Protein AF-0000000087189875 (afdb_homodimer)

Foldseek 3Di:
DDWDWDDDPRWIKIKDKAAADAEEEEEEAPLFFCVLQVLQRVLVRVVHHTYMYIGQALFPPIHPDPVNDPALVVSLRRRLRCLVRVVHFQDYAYEYAHSRLLSQFLNCAVCVSRHQEYEYEADFQPVLQVVCVPPVVLVVLVVCLVVLLDPCCLVVCPPPNRVVLVVNCVSFWFPLPFDCPVGSVSSSVRCVDSSSVSSSSSNSCVQCPPVPHPHPNRVSCVSSVDGHQHAYEYEYECSAPSDDPVSQVVRQVRYHPLHYYDYHYRTGRSCCRRPVVVVSVVVSVSSVD/DDWDWDDDPRWIKIKDKAAADAEEEEEEAPLFFCVLQVLQRVLVRVVHHTYMYIDQALFPPIHPDPVNDPALVVSLRRRLRCLVRVVHFQDYAYEYAHSRLLSQFLNCAVCVSRHQEYEYEADFQPVLQVVCVPPVVLVVLVVCLVVLLDPCCLVVCPPPNRVVLVVNCVSFWFPLPFDCPVGSVSSSVRCVDSSSVSSSSSNSCVQCPPVPHPHPNRVSCVSSVDGHQHAYEYEYECSAPSDDPVSQVVRQVRYHPLHYYDYHYRTGRSCCRRPVVVVSVVVSVSSVD

Sequence (578 aa):
METKRITVNGVELAYVEQGEGPLALLLHGFPETPVTFRHLMPVLAEAGYRVVAPYMRGFAPSQVPADGSMLMKDLVADANALHEALGGDGDAIIVGHDWGGFTTWGAASLAPERWSKVIVADVPPVQFYARRAAVPEQIHKNSHFYFIQMGVADQIIPVNDFGYIDWLWEHWSGNTGFDATEDRQAGKDALRDPANLRMGLGLYRQNFPSDKFGTDEWEMGHLLSKLPTQPTLYLHGSEDPVVDEEILADIVAALPEGSDGALLQGVGHFPMVEAPEEVNKRILAFLGKMETKRITVNGVELAYVEQGEGPLALLLHGFPETPVTFRHLMPVLAEAGYRVVAPYMRGFAPSQVPADGSMLMKDLVADANALHEALGGDGDAIIVGHDWGGFTTWGAASLAPERWSKVIVADVPPVQFYARRAAVPEQIHKNSHFYFIQMGVADQIIPVNDFGYIDWLWEHWSGNTGFDATEDRQAGKDALRDPANLRMGLGLYRQNFPSDKFGTDEWEMGHLLSKLPTQPTLYLHGSEDPVVDEEILADIVAALPEGSDGALLQGVGHFPMVEAPEEVNKRILAFLGK

Radius of gyration: 27.25 Å; Cα contacts (8 Å, |Δi|>4): 1253; chains: 2; bounding box: 44×82×56 Å

Structure (mmCIF, N/CA/C/O backbone):
data_AF-0000000087189875-model_v1
#
loop_
_entity.id
_entity.type
_entity.pdbx_description
1 polymer 'Alpha/beta hydrolase'
#
loop_
_atom_site.group_PDB
_atom_site.id
_atom_site.type_symbol
_atom_site.label_atom_id
_atom_site.label_alt_id
_atom_site.label_comp_id
_atom_site.label_asym_id
_atom_site.label_entity_id
_atom_site.label_seq_id
_atom_site.pdbx_PDB_ins_code
_atom_site.Cartn_x
_atom_site.Cartn_y
_atom_site.Cartn_z
_atom_site.occupancy
_atom_site.B_iso_or_equiv
_atom_site.auth_seq_id
_atom_site.auth_comp_id
_atom_site.auth_asym_id
_atom_site.auth_atom_id
_atom_site.pdbx_PDB_model_num
ATOM 1 N N . MET A 1 1 ? -15.102 -28.438 -18.578 1 70.56 1 MET A N 1
ATOM 2 C CA . MET A 1 1 ? -14.32 -29.562 -18.047 1 70.56 1 MET A CA 1
ATOM 3 C C . MET A 1 1 ? -14.891 -30.031 -16.719 1 70.56 1 MET A C 1
ATOM 5 O O . MET A 1 1 ? -15.391 -29.234 -15.93 1 70.56 1 MET A O 1
ATOM 9 N N . GLU A 1 2 ? -14.969 -31.312 -16.531 1 86.56 2 GLU A N 1
ATOM 10 C CA . GLU A 1 2 ? -15.492 -31.891 -15.305 1 86.56 2 GLU A CA 1
ATOM 11 C C . GLU A 1 2 ? -14.523 -31.703 -14.141 1 86.56 2 GLU A C 1
ATOM 13 O O . GLU A 1 2 ? -13.312 -31.859 -14.305 1 86.56 2 GLU A O 1
ATOM 18 N N . THR A 1 3 ? -15.023 -31.219 -13.031 1 95.12 3 THR A N 1
ATOM 19 C CA . THR A 1 3 ? -14.227 -31.016 -11.828 1 95.12 3 THR A CA 1
ATOM 20 C C . THR A 1 3 ? -14.125 -32.281 -11.016 1 95.12 3 THR A C 1
ATOM 22 O O . THR A 1 3 ? -15.133 -32.969 -10.766 1 95.12 3 THR A O 1
ATOM 25 N N . LYS A 1 4 ? -12.922 -32.719 -10.75 1 98.25 4 LYS A N 1
ATOM 26 C CA . LYS A 1 4 ? -12.609 -33.875 -9.891 1 98.25 4 LYS A CA 1
ATOM 27 C C . LYS A 1 4 ? -12.078 -33.406 -8.539 1 98.25 4 LYS A C 1
ATOM 29 O O . LYS A 1 4 ? -11.852 -32.219 -8.328 1 98.25 4 LYS A O 1
ATOM 34 N N . ARG A 1 5 ? -11.961 -34.406 -7.594 1 98.38 5 ARG A N 1
ATOM 35 C CA . ARG A 1 5 ? -11.492 -34.062 -6.254 1 98.38 5 ARG A CA 1
ATOM 36 C C . ARG A 1 5 ? -10.422 -35.031 -5.777 1 98.38 5 ARG A C 1
ATOM 38 O O . ARG A 1 5 ? -10.414 -36.188 -6.176 1 98.38 5 ARG A O 1
ATOM 45 N N . ILE A 1 6 ? -9.594 -34.562 -4.953 1 98.56 6 ILE A N 1
ATOM 46 C CA . ILE A 1 6 ? -8.523 -35.375 -4.363 1 98.56 6 ILE A CA 1
ATOM 47 C C . ILE A 1 6 ? -8.094 -34.75 -3.033 1 98.56 6 ILE A C 1
ATOM 49 O O . ILE A 1 6 ? -8.062 -33.531 -2.887 1 98.56 6 ILE A O 1
ATOM 53 N N . THR A 1 7 ? -7.848 -35.594 -2.006 1 98.56 7 THR A N 1
ATOM 54 C CA . THR A 1 7 ? -7.406 -35.094 -0.706 1 98.56 7 THR A CA 1
ATOM 55 C C . THR A 1 7 ? -5.898 -35.281 -0.545 1 98.56 7 THR A C 1
ATOM 57 O O . THR A 1 7 ? -5.371 -36.375 -0.704 1 98.56 7 THR A O 1
ATOM 60 N N . VAL A 1 8 ? -5.27 -34.219 -0.365 1 98.44 8 VAL A N 1
ATOM 61 C CA . VAL A 1 8 ? -3.844 -34.219 -0.052 1 98.44 8 VAL A CA 1
ATOM 62 C C . VAL A 1 8 ? -3.57 -33.344 1.158 1 98.44 8 VAL A C 1
ATOM 64 O O . VAL A 1 8 ? -4.219 -32.312 1.332 1 98.44 8 VAL A O 1
ATOM 67 N N . ASN A 1 9 ? -2.666 -33.781 2.043 1 98 9 ASN A N 1
ATOM 68 C CA . ASN A 1 9 ? -2.273 -33.031 3.238 1 98 9 ASN A CA 1
ATOM 69 C C . ASN A 1 9 ? -3.488 -32.562 4.031 1 98 9 ASN A C 1
ATOM 71 O O . ASN A 1 9 ? -3.502 -31.438 4.555 1 98 9 ASN A O 1
ATOM 75 N N . GLY A 1 10 ? -4.473 -33.312 3.992 1 97.69 10 GLY A N 1
ATOM 76 C CA . GLY A 1 10 ? -5.648 -33.062 4.82 1 97.69 10 GLY A CA 1
ATOM 77 C C . GLY A 1 10 ? -6.605 -32.062 4.23 1 97.69 10 GLY A C 1
ATOM 78 O O . GLY A 1 10 ? -7.547 -31.625 4.895 1 97.69 10 GLY A O 1
ATOM 79 N N . VAL A 1 11 ? -6.414 -31.641 2.988 1 98.38 11 VAL A N 1
ATOM 80 C CA . VAL A 1 11 ? -7.273 -30.672 2.316 1 98.38 11 VAL A CA 1
ATOM 81 C C . VAL A 1 11 ? -7.82 -31.281 1.022 1 98.38 11 VAL A C 1
ATOM 83 O O . VAL A 1 11 ? -7.062 -31.828 0.221 1 98.38 11 VAL A O 1
ATOM 86 N N . GLU A 1 12 ? -9.109 -31.234 0.824 1 98.69 12 GLU A N 1
ATOM 87 C CA . GLU A 1 12 ? -9.688 -31.688 -0.438 1 98.69 12 GLU A CA 1
ATOM 88 C C . GLU A 1 12 ? -9.562 -30.609 -1.515 1 98.69 12 GLU A C 1
ATOM 90 O O . GLU A 1 12 ? -10.102 -29.516 -1.364 1 98.69 12 GLU A O 1
ATOM 95 N N . LEU A 1 13 ? -8.891 -30.953 -2.529 1 98.81 13 LEU A N 1
ATOM 96 C CA . LEU A 1 13 ? -8.695 -30.031 -3.645 1 98.81 13 LEU A CA 1
ATOM 97 C C . LEU A 1 13 ? -9.531 -30.453 -4.852 1 98.81 13 LEU A C 1
ATOM 99 O O . LEU A 1 13 ? -9.57 -31.625 -5.199 1 98.81 13 LEU A O 1
ATOM 103 N N . ALA A 1 14 ? -10.234 -29.5 -5.371 1 98.81 14 ALA A N 1
ATOM 104 C CA . ALA A 1 14 ? -10.867 -29.688 -6.672 1 98.81 14 ALA A CA 1
ATOM 105 C C . ALA A 1 14 ? -9.883 -29.422 -7.809 1 98.81 14 ALA A C 1
ATOM 107 O O . ALA A 1 14 ? -9 -28.578 -7.68 1 98.81 14 ALA A O 1
ATOM 108 N N . TYR A 1 15 ? -10 -30.188 -8.891 1 98.75 15 TYR A N 1
ATOM 109 C CA . TYR A 1 15 ? -9.102 -29.953 -10.016 1 98.75 15 TYR A CA 1
ATOM 110 C C . TYR A 1 15 ? -9.781 -30.328 -11.336 1 98.75 15 TYR A C 1
ATOM 112 O O . TYR A 1 15 ? -10.773 -31.062 -11.344 1 98.75 15 TYR A O 1
ATOM 120 N N . VAL A 1 16 ? -9.312 -29.734 -12.414 1 98.62 16 VAL A N 1
ATOM 121 C CA . VAL A 1 16 ? -9.703 -30.109 -13.773 1 98.62 16 VAL A CA 1
ATOM 122 C C . VAL A 1 16 ? -8.547 -30.844 -14.453 1 98.62 16 VAL A C 1
ATOM 124 O O . VAL A 1 16 ? -7.383 -30.656 -14.086 1 98.62 16 VAL A O 1
ATOM 127 N N . GLU A 1 17 ? -8.867 -31.656 -15.398 1 98.19 17 GLU A N 1
ATOM 128 C CA . GLU A 1 17 ? -7.848 -32.469 -16.047 1 98.19 17 GLU A CA 1
ATOM 129 C C . GLU A 1 17 ? -8.18 -32.719 -17.516 1 98.19 17 GLU A C 1
ATOM 131 O O . GLU A 1 17 ? -9.352 -32.688 -17.906 1 98.19 17 GLU A O 1
ATOM 136 N N . GLN A 1 18 ? -7.148 -32.844 -18.266 1 97.75 18 GLN A N 1
ATOM 137 C CA . GLN A 1 18 ? -7.25 -33.156 -19.688 1 97.75 18 GLN A CA 1
ATOM 138 C C . GLN A 1 18 ? -6.035 -33.938 -20.172 1 97.75 18 GLN A C 1
ATOM 140 O O . GLN A 1 18 ? -4.91 -33.688 -19.734 1 97.75 18 GLN A O 1
ATOM 145 N N . GLY A 1 19 ? -6.293 -34.938 -21.062 1 98 19 GLY A N 1
ATOM 146 C CA . GLY A 1 19 ? -5.191 -35.625 -21.703 1 98 19 GLY A CA 1
ATOM 147 C C . GLY A 1 19 ? -4.734 -36.844 -20.938 1 98 19 GLY A C 1
ATOM 148 O O . GLY A 1 19 ? -5.332 -37.219 -19.922 1 98 19 GLY A O 1
ATOM 149 N N . GLU A 1 20 ? -3.852 -37.562 -21.547 1 97.69 20 GLU A N 1
ATOM 150 C CA . GLU A 1 20 ? -3.219 -38.781 -21 1 97.69 20 GLU A CA 1
ATOM 151 C C . GLU A 1 20 ? -1.703 -38.719 -21.156 1 97.69 20 GLU A C 1
ATOM 153 O O . GLU A 1 20 ? -1.195 -38.062 -22.062 1 97.69 20 GLU A O 1
ATOM 158 N N . GLY A 1 21 ? -1.054 -39.406 -20.219 1 98.06 21 GLY A N 1
ATOM 159 C CA . GLY A 1 21 ? 0.399 -39.375 -20.266 1 98.06 21 GLY A CA 1
ATOM 160 C C . GLY A 1 21 ? 1.034 -38.875 -18.984 1 98.06 21 GLY A C 1
ATOM 161 O O . GLY A 1 21 ? 0.44 -38.969 -17.922 1 98.06 21 GLY A O 1
ATOM 162 N N . PRO A 1 22 ? 2.307 -38.438 -19.156 1 98.44 22 PRO A N 1
ATOM 163 C CA . PRO A 1 22 ? 2.953 -37.906 -17.953 1 98.44 22 PRO A CA 1
ATOM 164 C C . PRO A 1 22 ? 2.199 -36.688 -17.375 1 98.44 22 PRO A C 1
ATOM 166 O O . PRO A 1 22 ? 1.641 -35.906 -18.141 1 98.44 22 PRO A O 1
ATOM 169 N N . LEU A 1 23 ? 2.262 -36.562 -16.094 1 98.81 23 LEU A N 1
ATOM 170 C CA . LEU A 1 23 ? 1.546 -35.5 -15.375 1 98.81 23 LEU A CA 1
ATOM 171 C C . LEU A 1 23 ? 2.125 -34.125 -15.711 1 98.81 23 LEU A C 1
ATOM 173 O O . LEU A 1 23 ? 3.344 -33.969 -15.719 1 98.81 23 LEU A O 1
ATOM 177 N N . ALA A 1 24 ? 1.332 -33.219 -16.062 1 98.94 24 ALA A N 1
ATOM 178 C CA . ALA A 1 24 ? 1.62 -31.797 -16.078 1 98.94 24 ALA A CA 1
ATOM 179 C C . ALA A 1 24 ? 0.753 -31.062 -15.055 1 98.94 24 ALA A C 1
ATOM 181 O O . ALA A 1 24 ? -0.453 -30.906 -15.258 1 98.94 24 ALA A O 1
ATOM 182 N N . LEU A 1 25 ? 1.349 -30.641 -13.977 1 98.94 25 LEU A N 1
ATOM 183 C CA . LEU A 1 25 ? 0.619 -29.953 -12.914 1 98.94 25 LEU A CA 1
ATOM 184 C C . LEU A 1 25 ? 0.693 -28.438 -13.094 1 98.94 25 LEU A C 1
ATOM 186 O O . LEU A 1 25 ? 1.785 -27.875 -13.164 1 98.94 25 LEU A O 1
ATOM 190 N N . LEU A 1 26 ? -0.439 -27.766 -13.219 1 98.94 26 LEU A N 1
ATOM 191 C CA . LEU A 1 26 ? -0.511 -26.312 -13.438 1 98.94 26 LEU A CA 1
ATOM 192 C C . LEU A 1 26 ? -1.054 -25.609 -12.203 1 98.94 26 LEU A C 1
ATOM 194 O O . LEU A 1 26 ? -2.154 -25.906 -11.742 1 98.94 26 LEU A O 1
ATOM 198 N N . LEU A 1 27 ? -0.306 -24.672 -11.688 1 98.94 27 LEU A N 1
ATOM 199 C CA . LEU A 1 27 ? -0.652 -23.984 -10.445 1 98.94 27 LEU A CA 1
ATOM 200 C C . LEU A 1 27 ? -0.913 -22.516 -10.695 1 98.94 27 LEU A C 1
ATOM 202 O O . LEU A 1 27 ? -0.03 -21.797 -11.172 1 98.94 27 LEU A O 1
ATOM 206 N N . HIS A 1 28 ? -2.119 -22.047 -10.352 1 98.81 28 HIS A N 1
ATOM 207 C CA . HIS A 1 28 ? -2.539 -20.672 -10.609 1 98.81 28 HIS A CA 1
ATOM 208 C C . HIS A 1 28 ? -2.127 -19.75 -9.477 1 98.81 28 HIS A C 1
ATOM 210 O O . HIS A 1 28 ? -1.647 -20.203 -8.438 1 98.81 28 HIS A O 1
ATOM 216 N N . GLY A 1 29 ? -2.281 -18.469 -9.742 1 98.25 29 GLY A N 1
ATOM 217 C CA . GLY A 1 29 ? -1.98 -17.469 -8.742 1 98.25 29 GLY A CA 1
ATOM 218 C C . GLY A 1 29 ? -3.219 -16.797 -8.18 1 98.25 29 GLY A C 1
ATOM 219 O O . GLY A 1 29 ? -4.246 -17.453 -7.98 1 98.25 29 GLY A O 1
ATOM 220 N N . PHE A 1 30 ? -3.055 -15.594 -7.73 1 98.56 30 PHE A N 1
ATOM 221 C CA . PHE A 1 30 ? -4.109 -14.742 -7.188 1 98.56 30 PHE A CA 1
ATOM 222 C C . PHE A 1 30 ? -4.344 -13.531 -8.078 1 98.56 30 PHE A C 1
ATOM 224 O O . PHE A 1 30 ? -3.391 -12.898 -8.531 1 98.56 30 PHE A O 1
ATOM 231 N N . PRO A 1 31 ? -5.613 -13.203 -8.242 1 97.38 31 PRO A N 1
ATOM 232 C CA . PRO A 1 31 ? -6.871 -13.891 -7.934 1 97.38 31 PRO A CA 1
ATOM 233 C C . PRO A 1 31 ? -7.371 -14.75 -9.094 1 97.38 31 PRO A C 1
ATOM 235 O O . PRO A 1 31 ? -8.359 -14.398 -9.742 1 97.38 31 PRO A O 1
ATOM 238 N N . GLU A 1 32 ? -6.75 -15.82 -9.266 1 98.25 32 GLU A N 1
ATOM 239 C CA . GLU A 1 32 ? -6.934 -16.672 -10.438 1 98.25 32 GLU A CA 1
ATOM 240 C C . GLU A 1 32 ? -7.512 -18.031 -10.039 1 98.25 32 GLU A C 1
ATOM 242 O O . GLU A 1 32 ? -7.746 -18.297 -8.859 1 98.25 32 GLU A O 1
ATOM 247 N N . THR A 1 33 ? -7.863 -18.844 -11.023 1 98.62 33 THR A N 1
ATOM 248 C CA . THR A 1 33 ? -8.289 -20.234 -10.969 1 98.62 33 THR A CA 1
ATOM 249 C C . THR A 1 33 ? -7.676 -21.016 -12.125 1 98.62 33 THR A C 1
ATOM 251 O O . THR A 1 33 ? -6.934 -20.469 -12.938 1 98.62 33 THR A O 1
ATOM 254 N N . PRO A 1 34 ? -7.984 -22.297 -12.18 1 98.69 34 PRO A N 1
ATOM 255 C CA . PRO A 1 34 ? -7.492 -23.078 -13.312 1 98.69 34 PRO A CA 1
ATOM 256 C C . PRO A 1 34 ? -7.887 -22.484 -14.664 1 98.69 34 PRO A C 1
ATOM 258 O O . PRO A 1 34 ? -7.266 -22.797 -15.68 1 98.69 34 PRO A O 1
ATOM 261 N N . VAL A 1 35 ? -8.836 -21.594 -14.711 1 98.06 35 VAL A N 1
ATOM 262 C CA . VAL A 1 35 ? -9.305 -20.969 -15.945 1 98.06 35 VAL A CA 1
ATOM 263 C C . VAL A 1 35 ? -8.164 -20.203 -16.609 1 98.06 35 VAL A C 1
ATOM 265 O O . VAL A 1 35 ? -8.125 -20.062 -17.828 1 98.06 35 VAL A O 1
ATOM 268 N N . THR A 1 36 ? -7.215 -19.766 -15.797 1 97.44 36 THR A N 1
ATOM 269 C CA . THR A 1 36 ? -6.066 -19.031 -16.312 1 97.44 36 THR A CA 1
ATOM 270 C C . THR A 1 36 ? -5.289 -19.875 -17.328 1 97.44 36 THR A C 1
ATOM 272 O O . THR A 1 36 ? -4.598 -19.328 -18.188 1 97.44 36 THR A O 1
ATOM 275 N N . PHE A 1 37 ? -5.465 -21.172 -17.266 1 98.31 37 PHE A N 1
ATOM 276 C CA . PHE A 1 37 ? -4.707 -22.094 -18.109 1 98.31 37 PHE A CA 1
ATOM 277 C C . PHE A 1 37 ? -5.57 -22.625 -19.25 1 98.31 37 PHE A C 1
ATOM 279 O O . PHE A 1 37 ? -5.203 -23.594 -19.922 1 98.31 37 PHE A O 1
ATOM 286 N N . ARG A 1 38 ? -6.672 -21.969 -19.531 1 97.25 38 ARG A N 1
ATOM 287 C CA . ARG A 1 38 ? -7.648 -22.469 -20.484 1 97.25 38 ARG A CA 1
ATOM 288 C C . ARG A 1 38 ? -7.027 -22.609 -21.875 1 97.25 38 ARG A C 1
ATOM 290 O O . ARG A 1 38 ? -7.445 -23.453 -22.672 1 97.25 38 ARG A O 1
ATOM 297 N N . HIS A 1 39 ? -5.996 -21.812 -22.203 1 97.88 39 HIS A N 1
ATOM 298 C CA . HIS A 1 39 ? -5.363 -21.891 -23.516 1 97.88 39 HIS A CA 1
ATOM 299 C C . HIS A 1 39 ? -4.184 -22.844 -23.516 1 97.88 39 HIS A C 1
ATOM 301 O O . HIS A 1 39 ? -3.771 -23.344 -24.562 1 97.88 39 HIS A O 1
ATOM 307 N N . LEU A 1 40 ? -3.633 -23.141 -22.359 1 98.62 40 LEU A N 1
ATOM 308 C CA . LEU A 1 40 ? -2.443 -23.969 -22.266 1 98.62 40 LEU A CA 1
ATOM 309 C C . LEU A 1 40 ? -2.824 -25.438 -22.125 1 98.62 40 LEU A C 1
ATOM 311 O O . LEU A 1 40 ? -2.156 -26.312 -22.672 1 98.62 40 LEU A O 1
ATOM 315 N N . MET A 1 41 ? -3.902 -25.75 -21.406 1 98.56 41 MET A N 1
ATOM 316 C CA . MET A 1 41 ? -4.273 -27.125 -21.047 1 98.56 41 MET A CA 1
ATOM 317 C C . MET A 1 41 ? -4.496 -27.953 -22.297 1 98.56 41 MET A C 1
ATOM 319 O O . MET A 1 41 ? -3.926 -29.047 -22.438 1 98.56 41 MET A O 1
ATOM 323 N N . PRO A 1 42 ? -5.285 -27.406 -23.312 1 98.44 42 PRO A N 1
ATOM 324 C CA . PRO A 1 42 ? -5.492 -28.234 -24.5 1 98.44 42 PRO A CA 1
ATOM 325 C C . PRO A 1 42 ? -4.203 -28.469 -25.281 1 98.44 42 PRO A C 1
ATOM 327 O O . PRO A 1 42 ? -4.027 -29.547 -25.859 1 98.44 42 PRO A O 1
ATOM 330 N N . VAL A 1 43 ? -3.316 -27.531 -25.281 1 98.5 43 VAL A N 1
ATOM 331 C CA . VAL A 1 43 ? -2.061 -27.609 -26.016 1 98.5 43 VAL A CA 1
ATOM 332 C C . VAL A 1 43 ? -1.153 -28.656 -25.391 1 98.5 43 VAL A C 1
ATOM 334 O O . VAL A 1 43 ? -0.55 -29.469 -26.094 1 98.5 43 VAL A O 1
ATOM 337 N N . LEU A 1 44 ? -1.076 -28.734 -24.094 1 98.75 44 LEU A N 1
ATOM 338 C CA . LEU A 1 44 ? -0.263 -29.719 -23.391 1 98.75 44 LEU A CA 1
ATOM 339 C C . LEU A 1 44 ? -0.867 -31.109 -23.516 1 98.75 44 LEU A C 1
ATOM 341 O O . LEU A 1 44 ? -0.139 -32.094 -23.625 1 98.75 44 LEU A O 1
ATOM 345 N N . ALA A 1 45 ? -2.211 -31.125 -23.469 1 98.62 45 ALA A N 1
ATOM 346 C CA . ALA A 1 45 ? -2.877 -32.406 -23.641 1 98.62 45 ALA A CA 1
ATOM 347 C C . ALA A 1 45 ? -2.572 -33 -25.016 1 98.62 45 ALA A C 1
ATOM 349 O O . ALA A 1 45 ? -2.275 -34.188 -25.141 1 98.62 45 ALA A O 1
ATOM 350 N N . GLU A 1 46 ? -2.637 -32.156 -26 1 98.44 46 GLU A N 1
ATOM 351 C CA . GLU A 1 46 ? -2.334 -32.562 -27.359 1 98.44 46 GLU A CA 1
ATOM 352 C C . GLU A 1 46 ? -0.877 -33 -27.484 1 98.44 46 GLU A C 1
ATOM 354 O O . GLU A 1 46 ? -0.559 -33.906 -28.281 1 98.44 46 GLU A O 1
ATOM 359 N N . ALA A 1 47 ? -0.037 -32.469 -26.688 1 98.31 47 ALA A N 1
ATOM 360 C CA . ALA A 1 47 ? 1.387 -32.781 -26.719 1 98.31 47 ALA A CA 1
ATOM 361 C C . ALA A 1 47 ? 1.664 -34.094 -25.953 1 98.31 47 ALA A C 1
ATOM 363 O O . ALA A 1 47 ? 2.809 -34.562 -25.891 1 98.31 47 ALA A O 1
ATOM 364 N N . GLY A 1 48 ? 0.632 -34.688 -25.312 1 98.25 48 GLY A N 1
ATOM 365 C CA . GLY A 1 48 ? 0.771 -36.031 -24.75 1 98.25 48 GLY A CA 1
ATOM 366 C C . GLY A 1 48 ? 0.885 -36 -23.234 1 98.25 48 GLY A C 1
ATOM 367 O O . GLY A 1 48 ? 1.371 -36.969 -22.641 1 98.25 48 GLY A O 1
ATOM 368 N N . TYR A 1 49 ? 0.464 -34.938 -22.594 1 98.62 49 TYR A N 1
ATOM 369 C CA . TYR A 1 49 ? 0.493 -34.875 -21.141 1 98.62 49 TYR A CA 1
ATOM 370 C C . TYR A 1 49 ? -0.896 -35.094 -20.562 1 98.62 49 TYR A C 1
ATOM 372 O O . TYR A 1 49 ? -1.903 -34.781 -21.188 1 98.62 49 TYR A O 1
ATOM 380 N N . ARG A 1 50 ? -0.958 -35.688 -19.391 1 98.69 50 ARG A N 1
ATOM 381 C CA . ARG A 1 50 ? -2.117 -35.562 -18.516 1 98.69 50 ARG A CA 1
ATOM 382 C C . ARG A 1 50 ? -2.061 -34.25 -17.719 1 98.69 50 ARG A C 1
ATOM 384 O O . ARG A 1 50 ? -1.349 -34.156 -16.719 1 98.69 50 ARG A O 1
ATOM 391 N N . VAL A 1 51 ? -2.803 -33.312 -18.188 1 98.81 51 VAL A N 1
ATOM 392 C CA . VAL A 1 51 ? -2.729 -31.969 -17.609 1 98.81 51 VAL A CA 1
ATOM 393 C C . VAL A 1 51 ? -3.727 -31.844 -16.469 1 98.81 51 VAL A C 1
ATOM 395 O O . VAL A 1 51 ? -4.918 -32.125 -16.641 1 98.81 51 VAL A O 1
ATOM 398 N N . VAL A 1 52 ? -3.232 -31.469 -15.32 1 98.88 52 VAL A N 1
ATOM 399 C CA . VAL A 1 52 ? -4.066 -31.297 -14.133 1 98.88 52 VAL A CA 1
ATOM 400 C C . VAL A 1 52 ? -3.877 -29.875 -13.578 1 98.88 52 VAL A C 1
ATOM 402 O O . VAL A 1 52 ? -2.746 -29.422 -13.383 1 98.88 52 VAL A O 1
ATOM 405 N N . ALA A 1 53 ? -4.914 -29.156 -13.383 1 98.88 53 ALA A N 1
ATOM 406 C CA . ALA A 1 53 ? -4.914 -27.828 -12.758 1 98.88 53 ALA A CA 1
ATOM 407 C C . ALA A 1 53 ? -5.848 -27.797 -11.555 1 98.88 53 ALA A C 1
ATOM 409 O O . ALA A 1 53 ? -7.07 -27.797 -11.703 1 98.88 53 ALA A O 1
ATOM 410 N N . PRO A 1 54 ? -5.336 -27.75 -10.398 1 98.88 54 PRO A N 1
ATOM 411 C CA . PRO A 1 54 ? -6.18 -27.672 -9.203 1 98.88 54 PRO A CA 1
ATOM 412 C C . PRO A 1 54 ? -6.598 -26.234 -8.883 1 98.88 54 PRO A C 1
ATOM 414 O O . PRO A 1 54 ? -5.887 -25.297 -9.227 1 98.88 54 PRO A O 1
ATOM 417 N N . TYR A 1 55 ? -7.793 -26.125 -8.328 1 98.81 55 TYR A N 1
ATOM 418 C CA . TYR A 1 55 ? -8 -24.969 -7.465 1 98.81 55 TYR A CA 1
ATOM 419 C C . TYR A 1 55 ? -7.121 -25.062 -6.223 1 98.81 55 TYR A C 1
ATOM 421 O O . TYR A 1 55 ? -7.273 -25.969 -5.406 1 98.81 55 TYR A O 1
ATOM 429 N N . MET A 1 56 ? -6.191 -24.172 -6.145 1 98.62 56 MET A N 1
ATOM 430 C CA . MET A 1 56 ? -5.281 -24.203 -5.004 1 98.62 56 MET A CA 1
ATOM 431 C C . MET A 1 56 ? -6.051 -24.141 -3.688 1 98.62 56 MET A C 1
ATOM 433 O O . MET A 1 56 ? -7.188 -23.656 -3.654 1 98.62 56 MET A O 1
ATOM 437 N N . ARG A 1 57 ? -5.453 -24.641 -2.633 1 98.69 57 ARG A N 1
ATOM 438 C CA . ARG A 1 57 ? -6.125 -24.641 -1.336 1 98.69 57 ARG A CA 1
ATOM 439 C C . ARG A 1 57 ? -6.727 -23.266 -1.042 1 98.69 57 ARG A C 1
ATOM 441 O O . ARG A 1 57 ? -6.121 -22.234 -1.353 1 98.69 57 ARG A O 1
ATOM 448 N N . GLY A 1 58 ? -7.93 -23.281 -0.523 1 98.5 58 GLY A N 1
ATOM 449 C CA . GLY A 1 58 ? -8.578 -22.047 -0.114 1 98.5 58 GLY A CA 1
ATOM 450 C C . GLY A 1 58 ? -9.359 -21.391 -1.229 1 98.5 58 GLY A C 1
ATOM 451 O O . GLY A 1 58 ? -10.188 -20.516 -0.977 1 98.5 58 GLY A O 1
ATOM 452 N N . PHE A 1 59 ? -9.109 -21.734 -2.512 1 98.81 59 PHE A N 1
ATOM 453 C CA . PHE A 1 59 ? -9.891 -21.219 -3.637 1 98.81 59 PHE A CA 1
ATOM 454 C C . PHE A 1 59 ? -11.047 -22.156 -3.961 1 98.81 59 PHE A C 1
ATOM 456 O O . PHE A 1 59 ? -10.836 -23.328 -4.266 1 98.81 59 PHE A O 1
ATOM 463 N N . ALA A 1 60 ? -12.219 -21.672 -3.85 1 98.56 60 ALA A N 1
ATOM 464 C CA . ALA A 1 60 ? -13.383 -22.5 -4.152 1 98.56 60 ALA A CA 1
ATOM 465 C C . ALA A 1 60 ? -13.328 -23.016 -5.586 1 98.56 60 ALA A C 1
ATOM 467 O O . ALA A 1 60 ? -12.898 -22.312 -6.496 1 98.56 60 ALA A O 1
ATOM 468 N N . PRO A 1 61 ? -13.695 -24.281 -5.785 1 98.25 61 PRO A N 1
ATOM 469 C CA . PRO A 1 61 ? -14.453 -25.109 -4.836 1 98.25 61 PRO A CA 1
ATOM 470 C C . PRO A 1 61 ? -13.562 -26 -3.979 1 98.25 61 PRO A C 1
ATOM 472 O O . PRO A 1 61 ? -14.047 -26.922 -3.324 1 98.25 61 PRO A O 1
ATOM 475 N N . SER A 1 62 ? -12.203 -25.812 -4.055 1 98.75 62 SER A N 1
ATOM 476 C CA . SER A 1 62 ? -11.344 -26.531 -3.111 1 98.75 62 SER A CA 1
ATOM 477 C C . SER A 1 62 ? -11.672 -26.156 -1.672 1 98.75 62 SER A C 1
ATOM 479 O O . SER A 1 62 ? -12.219 -25.078 -1.416 1 98.75 62 SER A O 1
ATOM 481 N N . GLN A 1 63 ? -11.312 -27.016 -0.783 1 98 63 GLN A N 1
ATOM 482 C CA . GLN A 1 63 ? -11.617 -26.875 0.636 1 98 63 GLN A CA 1
ATOM 483 C C . GLN A 1 63 ? -10.797 -25.75 1.264 1 98 63 GLN A C 1
ATOM 485 O O . GLN A 1 63 ? -9.617 -25.594 0.958 1 98 63 GLN A O 1
ATOM 490 N N . VAL A 1 64 ? -11.422 -25 2.125 1 98.25 64 VAL A N 1
ATOM 491 C CA . VAL A 1 64 ? -10.711 -24.109 3.047 1 98.25 64 VAL A CA 1
ATOM 492 C C . VAL A 1 64 ? -9.984 -24.953 4.102 1 98.25 64 VAL A C 1
ATOM 494 O O . VAL A 1 64 ? -10.609 -25.75 4.801 1 98.25 64 VAL A O 1
ATOM 497 N N . PRO A 1 65 ? -8.719 -24.828 4.098 1 98.25 65 PRO A N 1
ATOM 498 C CA . PRO A 1 65 ? -8.008 -25.609 5.109 1 98.25 65 PRO A CA 1
ATOM 499 C C . PRO A 1 65 ? -8.516 -25.344 6.523 1 98.25 65 PRO A C 1
ATOM 501 O O . PRO A 1 65 ? -8.742 -24.188 6.895 1 98.25 65 PRO A O 1
ATOM 504 N N . ALA A 1 66 ? -8.648 -26.344 7.344 1 97.06 66 ALA A N 1
ATOM 505 C CA . ALA A 1 66 ? -9.188 -26.25 8.695 1 97.06 66 ALA A CA 1
ATOM 506 C C . ALA A 1 66 ? -8.312 -25.344 9.57 1 97.06 66 ALA A C 1
ATOM 508 O O . ALA A 1 66 ? -8.82 -24.625 10.422 1 97.06 66 ALA A O 1
ATOM 509 N N . ASP A 1 67 ? -7.031 -25.406 9.344 1 97.44 67 ASP A N 1
ATOM 510 C CA . ASP A 1 67 ? -6.102 -24.625 10.156 1 97.44 67 ASP A CA 1
ATOM 511 C C . ASP A 1 67 ? -5.91 -23.234 9.57 1 97.44 67 ASP A C 1
ATOM 513 O O . ASP A 1 67 ? -5.184 -22.406 10.133 1 97.44 67 ASP A O 1
ATOM 517 N N . GLY A 1 68 ? -6.484 -22.969 8.469 1 98 68 GLY A N 1
ATOM 518 C CA . GLY A 1 68 ? -6.418 -21.656 7.848 1 98 68 GLY A CA 1
ATOM 519 C C . GLY A 1 68 ? -5.07 -21.359 7.215 1 98 68 GLY A C 1
ATOM 520 O O . GLY A 1 68 ? -4.773 -20.219 6.867 1 98 68 GLY A O 1
ATOM 521 N N . SER A 1 69 ? -4.219 -22.391 6.977 1 98.62 69 SER A N 1
ATOM 522 C CA . SER A 1 69 ? -2.857 -22.156 6.516 1 98.62 69 SER A CA 1
ATOM 523 C C . SER A 1 69 ? -2.82 -21.891 5.012 1 98.62 69 SER A C 1
ATOM 525 O O . SER A 1 69 ? -3.332 -22.703 4.23 1 98.62 69 SER A O 1
ATOM 527 N N . MET A 1 70 ? -2.248 -20.828 4.715 1 98.69 70 MET A N 1
ATOM 528 C CA . MET A 1 70 ? -1.883 -20.484 3.34 1 98.69 70 MET A CA 1
ATOM 529 C C . MET A 1 70 ? -0.383 -20.234 3.221 1 98.69 70 MET A C 1
ATOM 531 O O . MET A 1 70 ? 0.059 -19.516 2.33 1 98.69 70 MET A O 1
ATOM 535 N N . LEU A 1 71 ? 0.361 -20.781 4.16 1 98.75 71 LEU A N 1
ATOM 536 C CA . LEU A 1 71 ? 1.813 -20.641 4.16 1 98.75 71 LEU A CA 1
ATOM 537 C C . LEU A 1 71 ? 2.422 -21.312 2.93 1 98.75 71 LEU A C 1
ATOM 539 O O . LEU A 1 71 ? 1.959 -22.359 2.496 1 98.75 71 LEU A O 1
ATOM 543 N N . MET A 1 72 ? 3.484 -20.719 2.451 1 98.69 72 MET A N 1
ATOM 544 C CA . MET A 1 72 ? 4.164 -21.234 1.263 1 98.69 72 MET A CA 1
ATOM 545 C C . MET A 1 72 ? 4.57 -22.688 1.453 1 98.69 72 MET A C 1
ATOM 547 O O . MET A 1 72 ? 4.461 -23.5 0.525 1 98.69 72 MET A O 1
ATOM 551 N N . LYS A 1 73 ? 5.012 -23.047 2.656 1 98.69 73 LYS A N 1
ATOM 552 C CA . LYS A 1 73 ? 5.414 -24.422 2.914 1 98.69 73 LYS A CA 1
ATOM 553 C C . LYS A 1 73 ? 4.258 -25.391 2.67 1 98.69 73 LYS A C 1
ATOM 555 O O . LYS A 1 73 ? 4.469 -26.5 2.184 1 98.69 73 LYS A O 1
ATOM 560 N N . ASP A 1 74 ? 3.049 -24.969 2.971 1 98.88 74 ASP A N 1
ATOM 561 C CA . ASP A 1 74 ? 1.879 -25.828 2.801 1 98.88 74 ASP A CA 1
ATOM 562 C C . ASP A 1 74 ? 1.453 -25.891 1.335 1 98.88 74 ASP A C 1
ATOM 564 O O . ASP A 1 74 ? 1.02 -26.938 0.853 1 98.88 74 ASP A O 1
ATOM 568 N N . LEU A 1 75 ? 1.549 -24.766 0.62 1 98.88 75 LEU A N 1
ATOM 569 C CA . LEU A 1 75 ? 1.274 -24.766 -0.812 1 98.88 75 LEU A CA 1
ATOM 570 C C . LEU A 1 75 ? 2.232 -25.703 -1.551 1 98.88 75 LEU A C 1
ATOM 572 O O . LEU A 1 75 ? 1.812 -26.469 -2.418 1 98.88 75 LEU A O 1
ATOM 576 N N . VAL A 1 76 ? 3.492 -25.609 -1.214 1 98.88 76 VAL A N 1
ATOM 577 C CA . VAL A 1 76 ? 4.527 -26.438 -1.814 1 98.88 76 VAL A CA 1
ATOM 578 C C . VAL A 1 76 ? 4.254 -27.906 -1.503 1 98.88 76 VAL A C 1
ATOM 580 O O . VAL A 1 76 ? 4.348 -28.766 -2.387 1 98.88 76 VAL A O 1
ATOM 583 N N . ALA A 1 77 ? 3.883 -28.156 -0.248 1 98.88 77 ALA A N 1
ATOM 584 C CA . ALA A 1 77 ? 3.555 -29.531 0.157 1 98.88 77 ALA A CA 1
ATOM 585 C C . ALA A 1 77 ? 2.371 -30.062 -0.638 1 98.88 77 ALA A C 1
ATOM 587 O O . ALA A 1 77 ? 2.355 -31.234 -1.022 1 98.88 77 ALA A O 1
ATOM 588 N N . ASP A 1 78 ? 1.412 -29.266 -0.869 1 98.88 78 ASP A N 1
ATOM 589 C CA . ASP A 1 78 ? 0.253 -29.672 -1.655 1 98.88 78 ASP A CA 1
ATOM 590 C C . ASP A 1 78 ? 0.662 -30.062 -3.072 1 98.88 78 ASP A C 1
ATOM 592 O O . ASP A 1 78 ? 0.204 -31.078 -3.596 1 98.88 78 ASP A O 1
ATOM 596 N N . ALA A 1 79 ? 1.479 -29.281 -3.701 1 98.88 79 ALA A N 1
ATOM 597 C CA . ALA A 1 79 ? 1.919 -29.547 -5.066 1 98.88 79 ALA A CA 1
ATOM 598 C C . ALA A 1 79 ? 2.627 -30.906 -5.156 1 98.88 79 ALA A C 1
ATOM 600 O O . ALA A 1 79 ? 2.314 -31.719 -6.023 1 98.88 79 ALA A O 1
ATOM 601 N N . ASN A 1 80 ? 3.533 -31.125 -4.242 1 98.88 80 ASN A N 1
ATOM 602 C CA . ASN A 1 80 ? 4.297 -32.375 -4.27 1 98.88 80 ASN A CA 1
ATOM 603 C C . ASN A 1 80 ? 3.436 -33.562 -3.883 1 98.88 80 ASN A C 1
ATOM 605 O O . ASN A 1 80 ? 3.617 -34.656 -4.41 1 98.88 80 ASN A O 1
ATOM 609 N N . ALA A 1 81 ? 2.494 -33.312 -2.967 1 98.88 81 ALA A N 1
ATOM 610 C CA . ALA A 1 81 ? 1.563 -34.375 -2.611 1 98.88 81 ALA A CA 1
ATOM 611 C C . ALA A 1 81 ? 0.644 -34.719 -3.781 1 98.88 81 ALA A C 1
ATOM 613 O O . ALA A 1 81 ? 0.266 -35.875 -3.969 1 98.88 81 ALA A O 1
ATOM 614 N N . LEU A 1 82 ? 0.233 -33.719 -4.531 1 98.88 82 LEU A N 1
ATOM 615 C CA . LEU A 1 82 ? -0.583 -33.969 -5.719 1 98.88 82 LEU A CA 1
ATOM 616 C C . LEU A 1 82 ? 0.164 -34.844 -6.73 1 98.88 82 LEU A C 1
ATOM 618 O O . LEU A 1 82 ? -0.427 -35.719 -7.355 1 98.88 82 LEU A O 1
ATOM 622 N N . HIS A 1 83 ? 1.469 -34.531 -6.906 1 98.75 83 HIS A N 1
ATOM 623 C CA . HIS A 1 83 ? 2.293 -35.375 -7.781 1 98.75 83 HIS A CA 1
ATOM 624 C C . HIS A 1 83 ? 2.143 -36.844 -7.434 1 98.75 83 HIS A C 1
ATOM 626 O O . HIS A 1 83 ? 1.874 -37.656 -8.312 1 98.75 83 HIS A O 1
ATOM 632 N N . GLU A 1 84 ? 2.264 -37.125 -6.156 1 98.19 84 GLU A N 1
ATOM 633 C CA . GLU A 1 84 ? 2.197 -38.5 -5.684 1 98.19 84 GLU A CA 1
ATOM 634 C C . GLU A 1 84 ? 0.788 -39.062 -5.828 1 98.19 84 GLU A C 1
ATOM 636 O O . GLU A 1 84 ? 0.602 -40.156 -6.383 1 98.19 84 GLU A O 1
ATOM 641 N N . ALA A 1 85 ? -0.167 -38.344 -5.371 1 98.5 85 ALA A N 1
ATOM 642 C CA . ALA A 1 85 ? -1.548 -38.812 -5.316 1 98.5 85 ALA A CA 1
ATOM 643 C C . ALA A 1 85 ? -2.111 -39.031 -6.715 1 98.5 85 ALA A C 1
ATOM 645 O O . ALA A 1 85 ? -2.98 -39.906 -6.918 1 98.5 85 ALA A O 1
ATOM 646 N N . LEU A 1 86 ? -1.581 -38.281 -7.715 1 98.31 86 LEU A N 1
ATOM 647 C CA . LEU A 1 86 ? -2.09 -38.375 -9.078 1 98.31 86 LEU A CA 1
ATOM 648 C C . LEU A 1 86 ? -1.276 -39.344 -9.914 1 98.31 86 LEU A C 1
ATOM 650 O O . LEU A 1 86 ? -1.483 -39.469 -11.125 1 98.31 86 LEU A O 1
ATOM 654 N N . GLY A 1 87 ? -0.329 -39.938 -9.32 1 97.62 87 GLY A N 1
ATOM 655 C CA . GLY A 1 87 ? 0.437 -40.969 -9.992 1 97.62 87 GLY A CA 1
ATOM 656 C C . GLY A 1 87 ? 1.551 -40.438 -10.867 1 97.62 87 GLY A C 1
ATOM 657 O O . GLY A 1 87 ? 1.906 -41.031 -11.883 1 97.62 87 GLY A O 1
ATOM 658 N N . GLY A 1 88 ? 2.043 -39.312 -10.492 1 97.06 88 GLY A N 1
ATOM 659 C CA . GLY A 1 88 ? 3.158 -38.75 -11.227 1 97.06 88 GLY A CA 1
ATOM 660 C C . GLY A 1 88 ? 4.445 -39.531 -11.062 1 97.06 88 GLY A C 1
ATOM 661 O O . GLY A 1 88 ? 4.688 -40.125 -10.016 1 97.06 88 GLY A O 1
ATOM 662 N N . ASP A 1 89 ? 5.199 -39.562 -12.109 1 96.75 89 ASP A N 1
ATOM 663 C CA . ASP A 1 89 ? 6.551 -40.094 -12.047 1 96.75 89 ASP A CA 1
ATOM 664 C C . ASP A 1 89 ? 7.59 -39.031 -12.398 1 96.75 89 ASP A C 1
ATOM 666 O O . ASP A 1 89 ? 7.301 -37.844 -12.344 1 96.75 89 ASP A O 1
ATOM 670 N N . GLY A 1 90 ? 8.789 -39.438 -12.672 1 95.94 90 GLY A N 1
ATOM 671 C CA . GLY A 1 90 ? 9.891 -38.5 -12.883 1 95.94 90 GLY A CA 1
ATOM 672 C C . GLY A 1 90 ? 9.789 -37.719 -14.18 1 95.94 90 GLY A C 1
ATOM 673 O O . GLY A 1 90 ? 10.508 -36.75 -14.383 1 95.94 90 GLY A O 1
ATOM 674 N N . ASP A 1 91 ? 8.852 -38.094 -15.008 1 97.81 91 ASP A N 1
ATOM 675 C CA . ASP A 1 91 ? 8.664 -37.406 -16.281 1 97.81 91 ASP A CA 1
ATOM 676 C C . ASP A 1 91 ? 7.645 -36.281 -16.156 1 97.81 91 ASP A C 1
ATOM 678 O O . ASP A 1 91 ? 7.418 -35.531 -17.109 1 97.81 91 ASP A O 1
ATOM 682 N N . ALA A 1 92 ? 7.07 -36.062 -14.945 1 98.81 92 ALA A N 1
ATOM 683 C CA . ALA A 1 92 ? 6.078 -35.031 -14.727 1 98.81 92 ALA A CA 1
ATOM 684 C C . ALA A 1 92 ? 6.695 -33.625 -14.875 1 98.81 92 ALA A C 1
ATOM 686 O O . ALA A 1 92 ? 7.887 -33.469 -14.617 1 98.81 92 ALA A O 1
ATOM 687 N N . ILE A 1 93 ? 5.906 -32.719 -15.32 1 98.88 93 ILE A N 1
ATOM 688 C CA . ILE A 1 93 ? 6.324 -31.312 -15.375 1 98.88 93 ILE A CA 1
ATOM 689 C C . ILE A 1 93 ? 5.418 -30.469 -14.484 1 98.88 93 ILE A C 1
ATOM 691 O O . ILE A 1 93 ? 4.301 -30.875 -14.156 1 98.88 93 ILE A O 1
ATOM 695 N N . ILE A 1 94 ? 5.902 -29.344 -14.07 1 98.94 94 ILE A N 1
ATOM 696 C CA . ILE A 1 94 ? 5.141 -28.422 -13.234 1 98.94 94 ILE A CA 1
ATOM 697 C C . ILE A 1 94 ? 5.203 -27.016 -13.828 1 98.94 94 ILE A C 1
ATOM 699 O O . ILE A 1 94 ? 6.258 -26.578 -14.289 1 98.94 94 ILE A O 1
ATOM 703 N N . VAL A 1 95 ? 4.074 -26.391 -13.953 1 98.94 95 VAL A N 1
ATOM 704 C CA . VAL A 1 95 ? 3.906 -25.031 -14.469 1 98.94 95 VAL A CA 1
ATOM 705 C C . VAL A 1 95 ? 3.221 -24.156 -13.422 1 98.94 95 VAL A C 1
ATOM 707 O O . VAL A 1 95 ? 2.172 -24.531 -12.891 1 98.94 95 VAL A O 1
ATOM 710 N N . GLY A 1 96 ? 3.816 -23.062 -13.102 1 98.88 96 GLY A N 1
ATOM 711 C CA . GLY A 1 96 ? 3.217 -22.172 -12.117 1 98.88 96 GLY A CA 1
ATOM 712 C C . GLY A 1 96 ? 3.217 -20.719 -12.547 1 98.88 96 GLY A C 1
ATOM 713 O O . GLY A 1 96 ? 4.172 -20.25 -13.18 1 98.88 96 GLY A O 1
ATOM 714 N N . HIS A 1 97 ? 2.182 -20 -12.227 1 98.62 97 HIS A N 1
ATOM 715 C CA . HIS A 1 97 ? 2.033 -18.578 -12.469 1 98.62 97 HIS A CA 1
ATOM 716 C C . HIS A 1 97 ? 1.749 -17.828 -11.172 1 98.62 97 HIS A C 1
ATOM 718 O O . HIS A 1 97 ? 0.906 -18.25 -10.375 1 98.62 97 HIS A O 1
ATOM 724 N N . ASP A 1 98 ? 2.457 -16.688 -10.961 1 97.81 98 ASP A N 1
ATOM 725 C CA . ASP A 1 98 ? 2.203 -15.836 -9.805 1 97.81 98 ASP A CA 1
ATOM 726 C C . ASP A 1 98 ? 2.375 -16.609 -8.5 1 97.81 98 ASP A C 1
ATOM 728 O O . ASP A 1 98 ? 3.441 -17.156 -8.234 1 97.81 98 ASP A O 1
ATOM 732 N N . TRP A 1 99 ? 1.441 -16.812 -7.656 1 98.62 99 TRP A N 1
ATOM 733 C CA . TRP A 1 99 ? 1.581 -17.609 -6.441 1 98.62 99 TRP A CA 1
ATOM 734 C C . TRP A 1 99 ? 1.846 -19.078 -6.777 1 98.62 99 TRP A C 1
ATOM 736 O O . TRP A 1 99 ? 2.557 -19.766 -6.043 1 98.62 99 TRP A O 1
ATOM 746 N N . GLY A 1 100 ? 1.218 -19.5 -7.855 1 98.75 100 GLY A N 1
ATOM 747 C CA . GLY A 1 100 ? 1.581 -20.812 -8.359 1 98.75 100 GLY A CA 1
ATOM 748 C C . GLY A 1 100 ? 3.029 -20.891 -8.805 1 98.75 100 GLY A C 1
ATOM 749 O O . GLY A 1 100 ? 3.633 -21.969 -8.758 1 98.75 100 GLY A O 1
ATOM 750 N N . GLY A 1 101 ? 3.541 -19.766 -9.25 1 98.56 101 GLY A N 1
ATOM 751 C CA . GLY A 1 101 ? 4.953 -19.688 -9.578 1 98.56 101 GLY A CA 1
ATOM 752 C C . GLY A 1 101 ? 5.859 -19.859 -8.375 1 98.56 101 GLY A C 1
ATOM 753 O O . GLY A 1 101 ? 6.785 -20.672 -8.398 1 98.56 101 GLY A O 1
ATOM 754 N N . PHE A 1 102 ? 5.562 -19.156 -7.25 1 98.25 102 PHE A N 1
ATOM 755 C CA . PHE A 1 102 ? 6.293 -19.359 -6.008 1 98.25 102 PHE A CA 1
ATOM 756 C C . PHE A 1 102 ? 6.238 -20.828 -5.574 1 98.25 102 PHE A C 1
ATOM 758 O O . PHE A 1 102 ? 7.258 -21.391 -5.18 1 98.25 102 PHE A O 1
ATOM 765 N N . THR A 1 103 ? 5.059 -21.359 -5.703 1 98.81 103 THR A N 1
ATOM 766 C CA . THR A 1 103 ? 4.848 -22.75 -5.305 1 98.81 103 THR A CA 1
ATOM 767 C C . THR A 1 103 ? 5.672 -23.688 -6.176 1 98.81 103 THR A C 1
ATOM 769 O O . THR A 1 103 ? 6.262 -24.656 -5.672 1 98.81 103 THR A O 1
ATOM 772 N N . THR A 1 104 ? 5.734 -23.375 -7.426 1 98.88 104 THR A N 1
ATOM 773 C CA . THR A 1 104 ? 6.469 -24.188 -8.391 1 98.88 104 THR A CA 1
ATOM 774 C C . THR A 1 104 ? 7.965 -24.156 -8.094 1 98.88 104 THR A C 1
ATOM 776 O O . THR A 1 104 ? 8.633 -25.203 -8.109 1 98.88 104 THR A O 1
ATOM 779 N N . TRP A 1 105 ? 8.523 -22.953 -7.77 1 98.62 105 TRP A N 1
ATOM 780 C CA . TRP A 1 105 ? 9.922 -22.875 -7.355 1 98.62 105 TRP A CA 1
ATOM 781 C C . TRP A 1 105 ? 10.203 -23.797 -6.18 1 98.62 105 TRP A C 1
ATOM 783 O O . TRP A 1 105 ? 11.156 -24.578 -6.207 1 98.62 105 TRP A O 1
ATOM 793 N N . GLY A 1 106 ? 9.352 -23.734 -5.195 1 98.75 106 GLY A N 1
ATOM 794 C CA . GLY A 1 106 ? 9.531 -24.531 -3.996 1 98.75 106 GLY A CA 1
ATOM 795 C C . GLY A 1 106 ? 9.359 -26.031 -4.238 1 98.75 106 GLY A C 1
ATOM 796 O O . GLY A 1 106 ? 10.164 -26.828 -3.785 1 98.75 106 GLY A O 1
ATOM 797 N N . ALA A 1 107 ? 8.297 -26.391 -4.984 1 98.81 107 ALA A N 1
ATOM 798 C CA . ALA A 1 107 ? 8 -27.797 -5.246 1 98.81 107 ALA A CA 1
ATOM 799 C C . ALA A 1 107 ? 9.156 -28.469 -5.98 1 98.81 107 ALA A C 1
ATOM 801 O O . ALA A 1 107 ? 9.586 -29.578 -5.605 1 98.81 107 ALA A O 1
ATOM 802 N N . ALA A 1 108 ? 9.695 -27.797 -6.961 1 98.69 108 ALA A N 1
ATOM 803 C CA . ALA A 1 108 ? 10.75 -28.359 -7.797 1 98.69 108 ALA A CA 1
ATOM 804 C C . ALA A 1 108 ? 12.07 -28.422 -7.035 1 98.69 108 ALA A C 1
ATOM 806 O O . ALA A 1 108 ? 12.859 -29.344 -7.223 1 98.69 108 ALA A O 1
ATOM 807 N N . SER A 1 109 ? 12.344 -27.438 -6.191 1 98.44 109 SER A N 1
ATOM 808 C CA . SER A 1 109 ? 13.617 -27.406 -5.48 1 98.44 109 SER A CA 1
ATOM 809 C C . SER A 1 109 ? 13.633 -28.406 -4.328 1 98.44 109 SER A C 1
ATOM 811 O O . SER A 1 109 ? 14.672 -28.969 -4.004 1 98.44 109 SER A O 1
ATOM 813 N N . LEU A 1 110 ? 12.484 -28.672 -3.727 1 98.31 110 LEU A N 1
ATOM 814 C CA . LEU A 1 110 ? 12.422 -29.5 -2.529 1 98.31 110 LEU A CA 1
ATOM 815 C C . LEU A 1 110 ? 12.242 -30.969 -2.896 1 98.31 110 LEU A C 1
ATOM 817 O O . LEU A 1 110 ? 12.547 -31.859 -2.098 1 98.31 110 LEU A O 1
ATOM 821 N N . ALA A 1 111 ? 11.703 -31.234 -4.074 1 98.19 111 ALA A N 1
ATOM 822 C CA . ALA A 1 111 ? 11.531 -32.594 -4.559 1 98.19 111 ALA A CA 1
ATOM 823 C C . ALA A 1 111 ? 11.945 -32.719 -6.023 1 98.19 111 ALA A C 1
ATOM 825 O O . ALA A 1 111 ? 11.125 -33.062 -6.879 1 98.19 111 ALA A O 1
ATOM 826 N N . PRO A 1 112 ? 13.227 -32.531 -6.254 1 97.88 112 PRO A N 1
ATOM 827 C CA . PRO A 1 112 ? 13.695 -32.469 -7.637 1 97.88 112 PRO A CA 1
ATOM 828 C C . PRO A 1 112 ? 13.43 -33.75 -8.414 1 97.88 112 PRO A C 1
ATOM 830 O O . PRO A 1 112 ? 13.281 -33.719 -9.641 1 97.88 112 PRO A O 1
ATOM 833 N N . GLU A 1 113 ? 13.289 -34.844 -7.73 1 98 113 GLU A N 1
ATOM 834 C CA . GLU A 1 113 ? 13.094 -36.156 -8.383 1 98 113 GLU A CA 1
ATOM 835 C C . GLU A 1 113 ? 11.688 -36.281 -8.961 1 98 113 GLU A C 1
ATOM 837 O O . GLU A 1 113 ? 11.43 -37.125 -9.812 1 98 113 GLU A O 1
ATOM 842 N N . ARG A 1 114 ? 10.82 -35.438 -8.586 1 98.38 114 ARG A N 1
ATOM 843 C CA . ARG A 1 114 ? 9.422 -35.531 -8.969 1 98.38 114 ARG A CA 1
ATOM 844 C C . ARG A 1 114 ? 9.156 -34.844 -10.297 1 98.38 114 ARG A C 1
ATOM 846 O O . ARG A 1 114 ? 8.172 -35.125 -10.977 1 98.38 114 ARG A O 1
ATOM 853 N N . TRP A 1 115 ? 9.961 -33.938 -10.664 1 98.69 115 TRP A N 1
ATOM 854 C CA . TRP A 1 115 ? 9.656 -33.062 -11.781 1 98.69 115 TRP A CA 1
ATOM 855 C C . TRP A 1 115 ? 10.797 -33.062 -12.805 1 98.69 115 TRP A C 1
ATOM 857 O O . TRP A 1 115 ? 11.938 -32.75 -12.461 1 98.69 115 TRP A O 1
ATOM 867 N N . SER A 1 116 ? 10.469 -33.312 -14.031 1 98.5 116 SER A N 1
ATOM 868 C CA . SER A 1 116 ? 11.492 -33.375 -15.07 1 98.5 116 SER A CA 1
ATOM 869 C C . SER A 1 116 ? 11.797 -32 -15.648 1 98.5 116 SER A C 1
ATOM 871 O O . SER A 1 116 ? 12.93 -31.719 -16.047 1 98.5 116 SER A O 1
ATOM 873 N N . LYS A 1 117 ? 10.766 -31.156 -15.758 1 98.69 117 LYS A N 1
ATOM 874 C CA . LYS A 1 117 ? 10.883 -29.781 -16.266 1 98.69 117 LYS A CA 1
ATOM 875 C C . LYS A 1 117 ? 10.023 -28.828 -15.438 1 98.69 117 LYS A C 1
ATOM 877 O O . LYS A 1 117 ? 9 -29.219 -14.883 1 98.69 117 LYS A O 1
ATOM 882 N N . VAL A 1 118 ? 10.516 -27.625 -15.344 1 98.81 118 VAL A N 1
ATOM 883 C CA . VAL A 1 118 ? 9.883 -26.594 -14.531 1 98.81 118 VAL A CA 1
ATOM 884 C C . VAL A 1 118 ? 9.594 -25.359 -15.398 1 98.81 118 VAL A C 1
ATOM 886 O O . VAL A 1 118 ? 10.453 -24.906 -16.156 1 98.81 118 VAL A O 1
ATOM 889 N N . ILE A 1 119 ? 8.391 -24.875 -15.359 1 98.94 119 ILE A N 1
ATOM 890 C CA . ILE A 1 119 ? 8.016 -23.656 -16.062 1 98.94 119 ILE A CA 1
ATOM 891 C C . ILE A 1 119 ? 7.395 -22.656 -15.078 1 98.94 119 ILE A C 1
ATOM 893 O O . ILE A 1 119 ? 6.445 -22.984 -14.367 1 98.94 119 ILE A O 1
ATOM 897 N N . VAL A 1 120 ? 7.938 -21.5 -15 1 98.81 120 VAL A N 1
ATOM 898 C CA . VAL A 1 120 ? 7.434 -20.469 -14.109 1 98.81 120 VAL A CA 1
ATOM 899 C C . VAL A 1 120 ? 7.164 -19.188 -14.898 1 98.81 120 VAL A C 1
ATOM 901 O O . VAL A 1 120 ? 7.965 -18.797 -15.75 1 98.81 120 VAL A O 1
ATOM 904 N N . ALA A 1 121 ? 6.004 -18.641 -14.594 1 98.31 121 ALA A N 1
ATOM 905 C CA . ALA A 1 121 ? 5.652 -17.391 -15.281 1 98.31 121 ALA A CA 1
ATOM 906 C C . ALA A 1 121 ? 5.414 -16.266 -14.273 1 98.31 121 ALA A C 1
ATOM 908 O O . ALA A 1 121 ? 4.73 -16.453 -13.273 1 98.31 121 ALA A O 1
ATOM 909 N N . ASP A 1 122 ? 6.082 -15.148 -14.445 1 96.94 122 ASP A N 1
ATOM 910 C CA . ASP A 1 122 ? 5.84 -13.789 -13.969 1 96.94 122 ASP A CA 1
ATOM 911 C C . ASP A 1 122 ? 6.117 -13.672 -12.469 1 96.94 122 ASP A C 1
ATOM 913 O O . ASP A 1 122 ? 5.605 -12.773 -11.805 1 96.94 122 ASP A O 1
ATOM 917 N N . VAL A 1 123 ? 6.871 -14.594 -11.891 1 95.94 123 VAL A N 1
ATOM 918 C CA . VAL A 1 123 ? 7.434 -14.453 -10.555 1 95.94 123 VAL A CA 1
ATOM 919 C C . VAL A 1 123 ? 8.867 -14.977 -10.539 1 95.94 123 VAL A C 1
ATOM 921 O O . VAL A 1 123 ? 9.094 -16.188 -10.633 1 95.94 123 VAL A O 1
ATOM 924 N N . PRO A 1 124 ? 9.789 -14.172 -10.414 1 96.5 124 PRO A N 1
ATOM 925 C CA . PRO A 1 124 ? 11.18 -14.633 -10.383 1 96.5 124 PRO A CA 1
ATOM 926 C C . PRO A 1 124 ? 11.547 -15.32 -9.07 1 96.5 124 PRO A C 1
ATOM 928 O O . PRO A 1 124 ? 10.805 -15.234 -8.094 1 96.5 124 PRO A O 1
ATOM 931 N N . PRO A 1 125 ? 12.656 -16.047 -9.078 1 96.62 125 PRO A N 1
ATOM 932 C CA . PRO A 1 125 ? 13.172 -16.531 -7.789 1 96.62 125 PRO A CA 1
ATOM 933 C C . PRO A 1 125 ? 13.344 -15.406 -6.77 1 96.62 125 PRO A C 1
ATOM 935 O O . PRO A 1 125 ? 13.711 -14.289 -7.133 1 96.62 125 PRO A O 1
ATOM 938 N N . VAL A 1 126 ? 13.117 -15.734 -5.512 1 92.25 126 VAL A N 1
ATOM 939 C CA . VAL A 1 126 ? 13.023 -14.742 -4.445 1 92.25 126 VAL A CA 1
ATOM 940 C C . VAL A 1 126 ? 14.328 -13.961 -4.359 1 92.25 126 VAL A C 1
ATOM 942 O O . VAL A 1 126 ? 14.328 -12.758 -4.059 1 92.25 126 VAL A O 1
ATOM 945 N N . GLN A 1 127 ? 15.453 -14.539 -4.68 1 91 127 GLN A N 1
ATOM 946 C CA . GLN A 1 127 ? 16.75 -13.875 -4.551 1 91 127 GLN A CA 1
ATOM 947 C C . GLN A 1 127 ? 16.875 -12.719 -5.539 1 91 127 GLN A C 1
ATOM 949 O O . GLN A 1 127 ? 17.734 -11.852 -5.375 1 91 127 GLN A O 1
ATOM 954 N N . PHE A 1 128 ? 16.016 -12.719 -6.562 1 92.25 128 PHE A N 1
ATOM 955 C CA . PHE A 1 128 ? 16.109 -11.664 -7.559 1 92.25 128 PHE A CA 1
ATOM 956 C C . PHE A 1 128 ? 15.047 -10.594 -7.301 1 92.25 128 PHE A C 1
ATOM 958 O O . PHE A 1 128 ? 15.055 -9.539 -7.938 1 92.25 128 PHE A O 1
ATOM 965 N N . TYR A 1 129 ? 14.156 -10.852 -6.355 1 83 129 TYR A N 1
ATOM 966 C CA . TYR A 1 129 ? 13.062 -9.938 -6.066 1 83 129 TYR A CA 1
ATOM 967 C C . TYR A 1 129 ? 13.57 -8.664 -5.395 1 83 129 TYR A C 1
ATOM 969 O O . TYR A 1 129 ? 13 -7.586 -5.574 1 83 129 TYR A O 1
ATOM 977 N N . ALA A 1 130 ? 14.68 -8.773 -4.637 1 80.62 130 ALA A N 1
ATOM 978 C CA . ALA A 1 130 ? 15.172 -7.668 -3.816 1 80.62 130 ALA A CA 1
ATOM 979 C C . ALA A 1 130 ? 15.898 -6.629 -4.668 1 80.62 130 ALA A C 1
ATOM 981 O O . ALA A 1 130 ? 16.156 -5.512 -4.211 1 80.62 130 ALA A O 1
ATOM 982 N N . ARG A 1 131 ? 16.141 -6.949 -5.957 1 85.19 131 ARG A N 1
ATOM 983 C CA . ARG A 1 131 ? 16.969 -6.09 -6.805 1 85.19 131 ARG A CA 1
ATOM 984 C C . ARG A 1 131 ? 16.297 -4.738 -7.023 1 85.19 131 ARG A C 1
ATOM 986 O O . ARG A 1 131 ? 16.984 -3.721 -7.172 1 85.19 131 ARG A O 1
ATOM 993 N N . ARG A 1 132 ? 14.992 -4.75 -6.934 1 85.38 132 ARG A N 1
ATOM 994 C CA . ARG A 1 132 ? 14.273 -3.512 -7.199 1 85.38 132 ARG A CA 1
ATOM 995 C C . ARG A 1 132 ? 13.383 -3.133 -6.023 1 85.38 132 ARG A C 1
ATOM 997 O O . ARG A 1 132 ? 12.414 -2.389 -6.184 1 85.38 132 ARG A O 1
ATOM 1004 N N . ALA A 1 133 ? 13.781 -3.66 -4.914 1 84.12 133 ALA A N 1
ATOM 1005 C CA . ALA A 1 133 ? 12.93 -3.508 -3.738 1 84.12 133 ALA A CA 1
ATOM 1006 C C . ALA A 1 133 ? 12.898 -2.057 -3.268 1 84.12 133 ALA A C 1
ATOM 1008 O O . ALA A 1 133 ? 11.914 -1.616 -2.666 1 84.12 133 ALA A O 1
ATOM 1009 N N . ALA A 1 134 ? 13.93 -1.26 -3.609 1 90.44 134 ALA A N 1
ATOM 1010 C CA . ALA A 1 134 ? 13.992 0.112 -3.111 1 90.44 134 ALA A CA 1
ATOM 1011 C C . ALA A 1 134 ? 13.539 1.104 -4.176 1 90.44 134 ALA A C 1
ATOM 1013 O O . ALA A 1 134 ? 13.539 2.316 -3.949 1 90.44 134 ALA A O 1
ATOM 1014 N N . VAL A 1 135 ? 13.141 0.583 -5.348 1 94.19 135 VAL A N 1
ATOM 1015 C CA . VAL A 1 135 ? 12.633 1.455 -6.398 1 94.19 135 VAL A CA 1
ATOM 1016 C C . VAL A 1 135 ? 11.219 1.907 -6.051 1 94.19 135 VAL A C 1
ATOM 1018 O O . VAL A 1 135 ? 10.289 1.093 -6.012 1 94.19 135 VAL A O 1
ATOM 1021 N N . PRO A 1 136 ? 11.008 3.207 -5.859 1 96.06 136 PRO A N 1
ATOM 1022 C CA . PRO A 1 136 ? 9.711 3.676 -5.359 1 96.06 136 PRO A CA 1
ATOM 1023 C C . PRO A 1 136 ? 8.547 3.297 -6.277 1 96.06 136 PRO A C 1
ATOM 1025 O O . PRO A 1 136 ? 7.477 2.922 -5.797 1 96.06 136 PRO A O 1
ATOM 1028 N N . GLU A 1 137 ? 8.797 3.369 -7.586 1 94.19 137 GLU A N 1
ATOM 1029 C CA . GLU A 1 137 ? 7.742 3.02 -8.539 1 94.19 137 GLU A CA 1
ATOM 1030 C C . GLU A 1 137 ? 7.328 1.559 -8.383 1 94.19 137 GLU A C 1
ATOM 1032 O O . GLU A 1 137 ? 6.152 1.224 -8.547 1 94.19 137 GLU A O 1
ATOM 1037 N N . GLN A 1 138 ? 8.266 0.722 -8.102 1 93.5 138 GLN A N 1
ATOM 1038 C CA . GLN A 1 138 ? 7.969 -0.691 -7.891 1 93.5 138 GLN A CA 1
ATOM 1039 C C . GLN A 1 138 ? 7.215 -0.907 -6.582 1 93.5 138 GLN A C 1
ATOM 1041 O O . GLN A 1 138 ? 6.262 -1.686 -6.531 1 93.5 138 GLN A O 1
ATOM 1046 N N . ILE A 1 139 ? 7.668 -0.197 -5.535 1 95.62 139 ILE A N 1
ATOM 1047 C CA . ILE A 1 139 ? 6.973 -0.248 -4.254 1 95.62 139 ILE A CA 1
ATOM 1048 C C . ILE A 1 139 ? 5.508 0.131 -4.445 1 95.62 139 ILE A C 1
ATOM 1050 O O . ILE A 1 139 ? 4.609 -0.56 -3.955 1 95.62 139 ILE A O 1
ATOM 1054 N N . HIS A 1 140 ? 5.324 1.179 -5.242 1 96.94 140 HIS A N 1
ATOM 1055 C CA . HIS A 1 140 ? 3.977 1.671 -5.5 1 96.94 140 HIS A CA 1
ATOM 1056 C C . HIS A 1 140 ? 3.172 0.67 -6.324 1 96.94 140 HIS A C 1
ATOM 1058 O O . HIS A 1 140 ? 1.993 0.436 -6.043 1 96.94 140 HIS A O 1
ATOM 1064 N N . LYS A 1 141 ? 3.738 0.106 -7.293 1 95.56 141 LYS A N 1
ATOM 1065 C CA . LYS A 1 141 ? 3.027 -0.848 -8.141 1 95.56 141 LYS A CA 1
ATOM 1066 C C . LYS A 1 141 ? 2.588 -2.072 -7.34 1 95.56 141 LYS A C 1
ATOM 1068 O O . LYS A 1 141 ? 1.549 -2.668 -7.629 1 95.56 141 LYS A O 1
ATOM 1073 N N . ASN A 1 142 ? 3.322 -2.436 -6.258 1 95.69 142 ASN A N 1
ATOM 1074 C CA . ASN A 1 142 ? 3.037 -3.594 -5.418 1 95.69 142 ASN A CA 1
ATOM 1075 C C . ASN A 1 142 ? 2.061 -3.25 -4.297 1 95.69 142 ASN A C 1
ATOM 1077 O O . ASN A 1 142 ? 1.968 -3.975 -3.305 1 95.69 142 ASN A O 1
ATOM 1081 N N . SER A 1 143 ? 1.278 -2.244 -4.492 1 97.12 143 SER A N 1
ATOM 1082 C CA . SER A 1 143 ? 0.47 -1.686 -3.412 1 97.12 143 SER A CA 1
ATOM 1083 C C . SER A 1 143 ? -0.503 -2.721 -2.857 1 97.12 143 SER A C 1
ATOM 1085 O O . SER A 1 143 ? -0.831 -2.697 -1.669 1 97.12 143 SER A O 1
ATOM 1087 N N . HIS A 1 144 ? -0.959 -3.65 -3.678 1 97.56 144 HIS A N 1
ATOM 1088 C CA . HIS A 1 144 ? -1.934 -4.625 -3.199 1 97.56 144 HIS A CA 1
ATOM 1089 C C . HIS A 1 144 ? -1.325 -5.543 -2.143 1 97.56 144 HIS A C 1
ATOM 1091 O O . HIS A 1 144 ? -2.035 -6.047 -1.271 1 97.56 144 HIS A O 1
ATOM 1097 N N . PHE A 1 145 ? 0.046 -5.789 -2.137 1 96.81 145 PHE A N 1
ATOM 1098 C CA . PHE A 1 145 ? 0.71 -6.559 -1.09 1 96.81 145 PHE A CA 1
ATOM 1099 C C . PHE A 1 145 ? 0.497 -5.91 0.274 1 96.81 145 PHE A C 1
ATOM 1101 O O . PHE A 1 145 ? 0.26 -6.605 1.266 1 96.81 145 PHE A O 1
ATOM 1108 N N . TYR A 1 146 ? 0.593 -4.633 0.208 1 97.56 146 TYR A N 1
ATOM 1109 C CA . TYR A 1 146 ? 0.561 -3.891 1.464 1 97.56 146 TYR A CA 1
ATOM 1110 C C . TYR A 1 146 ? -0.874 -3.617 1.899 1 97.56 146 TYR A C 1
ATOM 1112 O O . TYR A 1 146 ? -1.206 -3.746 3.08 1 97.56 146 TYR A O 1
ATOM 1120 N N . PHE A 1 147 ? -1.744 -3.268 0.917 1 98.25 147 PHE A N 1
ATOM 1121 C CA . PHE A 1 147 ? -3.141 -2.986 1.228 1 98.25 147 PHE A CA 1
ATOM 1122 C C . PHE A 1 147 ? -3.818 -4.211 1.835 1 98.25 147 PHE A C 1
ATOM 1124 O O . PHE A 1 147 ? -4.578 -4.09 2.797 1 98.25 147 PHE A O 1
ATOM 1131 N N . ILE A 1 148 ? -3.479 -5.371 1.377 1 98.25 148 ILE A N 1
ATOM 1132 C CA . ILE A 1 148 ? -4.105 -6.617 1.81 1 98.25 148 ILE A CA 1
ATOM 1133 C C . ILE A 1 148 ? -3.738 -6.898 3.264 1 98.25 148 ILE A C 1
ATOM 1135 O O . ILE A 1 148 ? -4.48 -7.578 3.977 1 98.25 148 ILE A O 1
ATOM 1139 N N . GLN A 1 149 ? -2.637 -6.355 3.713 1 97.56 149 GLN A N 1
ATOM 1140 C CA . GLN A 1 149 ? -2.246 -6.543 5.105 1 97.56 149 GLN A CA 1
ATOM 1141 C C . GLN A 1 149 ? -3.234 -5.863 6.051 1 97.56 149 GLN A C 1
ATOM 1143 O O . GLN A 1 149 ? -3.289 -6.188 7.238 1 97.56 149 GLN A O 1
ATOM 1148 N N . MET A 1 150 ? -3.895 -4.852 5.543 1 96.81 150 MET A N 1
ATOM 1149 C CA . MET A 1 150 ? -4.816 -4.066 6.363 1 96.81 150 MET A CA 1
ATOM 1150 C C . MET A 1 150 ? -6.117 -4.828 6.602 1 96.81 150 MET A C 1
ATOM 1152 O O . MET A 1 150 ? -6.703 -5.375 5.664 1 96.81 150 MET A O 1
ATOM 1156 N N . GLY A 1 151 ? -6.602 -4.789 7.84 1 95.25 151 GLY A N 1
ATOM 1157 C CA . GLY A 1 151 ? -7.828 -5.492 8.188 1 95.25 151 GLY A CA 1
ATOM 1158 C C . GLY A 1 151 ? -9.023 -5.031 7.375 1 95.25 151 GLY A C 1
ATOM 1159 O O . GLY A 1 151 ? -9.883 -5.84 7.016 1 95.25 151 GLY A O 1
ATOM 1160 N N . VAL A 1 152 ? -9.07 -3.848 7.027 1 94.75 152 VAL A N 1
ATOM 1161 C CA . VAL A 1 152 ? -10.211 -3.25 6.34 1 94.75 152 VAL A CA 1
ATOM 1162 C C . VAL A 1 152 ? -10.336 -3.836 4.934 1 94.75 152 VAL A C 1
ATOM 1164 O O . VAL A 1 152 ? -11.391 -3.754 4.312 1 94.75 152 VAL A O 1
ATOM 1167 N N . ALA A 1 153 ? -9.281 -4.426 4.395 1 96.69 153 ALA A N 1
ATOM 1168 C CA . ALA A 1 153 ? -9.289 -5.02 3.061 1 96.69 153 ALA A CA 1
ATOM 1169 C C . ALA A 1 153 ? -10.383 -6.078 2.945 1 96.69 153 ALA A C 1
ATOM 1171 O O . ALA A 1 153 ? -10.984 -6.246 1.88 1 96.69 153 ALA A O 1
ATOM 1172 N N . ASP A 1 154 ? -10.672 -6.801 4.082 1 96.62 154 ASP A N 1
ATOM 1173 C CA . ASP A 1 154 ? -11.711 -7.832 4.094 1 96.62 154 ASP A CA 1
ATOM 1174 C C . ASP A 1 154 ? -13.07 -7.25 3.723 1 96.62 154 ASP A C 1
ATOM 1176 O O . ASP A 1 154 ? -13.891 -7.922 3.098 1 96.62 154 ASP A O 1
ATOM 1180 N N . GLN A 1 155 ? -13.203 -6.008 4.105 1 94.44 155 GLN A N 1
ATOM 1181 C CA . GLN A 1 155 ? -14.484 -5.355 3.883 1 94.44 155 GLN A CA 1
ATOM 1182 C C . GLN A 1 155 ? -14.516 -4.648 2.531 1 94.44 155 GLN A C 1
ATOM 1184 O O . GLN A 1 155 ? -15.562 -4.598 1.875 1 94.44 155 GLN A O 1
ATOM 1189 N N . ILE A 1 156 ? -13.422 -4.172 2.119 1 95.94 156 ILE A N 1
ATOM 1190 C CA . ILE A 1 156 ? -13.367 -3.268 0.976 1 95.94 156 ILE A CA 1
ATOM 1191 C C . ILE A 1 156 ? -13.289 -4.074 -0.318 1 95.94 156 ILE A C 1
ATOM 1193 O O . ILE A 1 156 ? -13.93 -3.727 -1.314 1 95.94 156 ILE A O 1
ATOM 1197 N N . ILE A 1 157 ? -12.578 -5.145 -0.366 1 97.75 157 ILE A N 1
ATOM 1198 C CA . ILE A 1 157 ? -12.25 -5.867 -1.591 1 97.75 157 ILE A CA 1
ATOM 1199 C C . ILE A 1 157 ? -13.531 -6.43 -2.213 1 97.75 157 ILE A C 1
ATOM 1201 O O . ILE A 1 157 ? -13.719 -6.363 -3.43 1 97.75 157 ILE A O 1
ATOM 1205 N N . PRO A 1 158 ? -14.508 -6.879 -1.402 1 97.75 158 PRO A N 1
ATOM 1206 C CA . PRO A 1 158 ? -15.703 -7.449 -2.023 1 97.75 158 PRO A CA 1
ATOM 1207 C C . PRO A 1 158 ? -16.688 -6.383 -2.498 1 97.75 158 PRO A C 1
ATOM 1209 O O . PRO A 1 158 ? -17.656 -6.699 -3.199 1 97.75 158 PRO A O 1
ATOM 1212 N N . VAL A 1 159 ? -16.422 -5.125 -2.184 1 96.06 159 VAL A N 1
ATOM 1213 C CA . VAL A 1 159 ? -17.344 -4.055 -2.523 1 96.06 159 VAL A CA 1
ATOM 1214 C C . VAL A 1 159 ? -17.406 -3.881 -4.039 1 96.06 159 VAL A C 1
ATOM 1216 O O . VAL A 1 159 ? -16.422 -4.141 -4.738 1 96.06 159 VAL A O 1
ATOM 1219 N N . ASN A 1 160 ? -18.625 -3.525 -4.574 1 96.62 160 ASN A N 1
ATOM 1220 C CA . ASN A 1 160 ? -18.844 -3.299 -5.996 1 96.62 160 ASN A CA 1
ATOM 1221 C C . ASN A 1 160 ? -18.5 -4.531 -6.824 1 96.62 160 ASN A C 1
ATOM 1223 O O . ASN A 1 160 ? -17.766 -4.43 -7.812 1 96.62 160 ASN A O 1
ATOM 1227 N N . ASP A 1 161 ? -18.938 -5.758 -6.316 1 97.69 161 ASP A N 1
ATOM 1228 C CA . ASP A 1 161 ? -18.719 -7.035 -6.984 1 97.69 161 ASP A CA 1
ATOM 1229 C C . ASP A 1 161 ? -17.234 -7.242 -7.293 1 97.69 161 ASP A C 1
ATOM 1231 O O . ASP A 1 161 ? -16.859 -7.48 -8.445 1 97.69 161 ASP A O 1
ATOM 1235 N N . PHE A 1 162 ? -16.406 -7.008 -6.227 1 98.25 162 PHE A N 1
ATOM 1236 C CA . PHE A 1 162 ? -14.961 -7.195 -6.281 1 98.25 162 PHE A CA 1
ATOM 1237 C C . PHE A 1 162 ? -14.336 -6.25 -7.301 1 98.25 162 PHE A C 1
ATOM 1239 O O . PHE A 1 162 ? -13.492 -6.664 -8.102 1 98.25 162 PHE A O 1
ATOM 1246 N N . GLY A 1 163 ? -14.758 -4.973 -7.254 1 97.69 163 GLY A N 1
ATOM 1247 C CA . GLY A 1 163 ? -14.18 -3.957 -8.125 1 97.69 163 GLY A CA 1
ATOM 1248 C C . GLY A 1 163 ? -12.672 -3.846 -7.992 1 97.69 163 GLY A C 1
ATOM 1249 O O . GLY A 1 163 ? -11.984 -3.553 -8.969 1 97.69 163 GLY A O 1
ATOM 1250 N N . TYR A 1 164 ? -12.172 -4.066 -6.824 1 98.06 164 TYR A N 1
ATOM 1251 C CA . TYR A 1 164 ? -10.734 -4.016 -6.594 1 98.06 164 TYR A CA 1
ATOM 1252 C C . TYR A 1 164 ? -10.016 -5.117 -7.367 1 98.06 164 TYR A C 1
ATOM 1254 O O . TYR A 1 164 ? -8.93 -4.902 -7.898 1 98.06 164 TYR A O 1
ATOM 1262 N N . ILE A 1 165 ? -10.562 -6.324 -7.469 1 98.06 165 ILE A N 1
ATOM 1263 C CA . ILE A 1 165 ? -9.984 -7.43 -8.219 1 98.06 165 ILE A CA 1
ATOM 1264 C C . ILE A 1 165 ? -9.984 -7.098 -9.711 1 98.06 165 ILE A C 1
ATOM 1266 O O . ILE A 1 165 ? -9 -7.359 -10.414 1 98.06 165 ILE A O 1
ATOM 1270 N N . ASP A 1 166 ? -11.125 -6.504 -10.203 1 97.75 166 ASP A N 1
ATOM 1271 C CA . ASP A 1 166 ? -11.164 -6.047 -11.586 1 97.75 166 ASP A CA 1
ATOM 1272 C C . ASP A 1 166 ? -10.039 -5.055 -11.867 1 97.75 166 ASP A C 1
ATOM 1274 O O . ASP A 1 166 ? -9.359 -5.152 -12.891 1 97.75 166 ASP A O 1
ATOM 1278 N N . TRP A 1 167 ? -9.859 -4.184 -10.953 1 97.44 167 TRP A N 1
ATOM 1279 C CA . TRP A 1 167 ? -8.805 -3.184 -11.086 1 97.44 167 TRP A CA 1
ATOM 1280 C C . TRP A 1 167 ? -7.426 -3.836 -11.062 1 97.44 167 TRP A C 1
ATOM 1282 O O . TRP A 1 167 ? -6.531 -3.447 -11.82 1 97.44 167 TRP A O 1
ATOM 1292 N N . LEU A 1 168 ? -7.23 -4.832 -10.211 1 97.56 168 LEU A N 1
ATOM 1293 C CA . LEU A 1 168 ? -5.945 -5.52 -10.133 1 97.56 168 LEU A CA 1
ATOM 1294 C C . LEU A 1 168 ? -5.582 -6.148 -11.469 1 97.56 168 LEU A C 1
ATOM 1296 O O . LEU A 1 168 ? -4.43 -6.07 -11.906 1 97.56 168 LEU A O 1
ATOM 1300 N N . TRP A 1 169 ? -6.551 -6.801 -12.094 1 96.56 169 TRP A N 1
ATOM 1301 C CA . TRP A 1 169 ? -6.324 -7.398 -13.406 1 96.56 169 TRP A CA 1
ATOM 1302 C C . TRP A 1 169 ? -5.891 -6.34 -14.414 1 96.56 169 TRP A C 1
ATOM 1304 O O . TRP A 1 169 ? -4.926 -6.543 -15.156 1 96.56 169 TRP A O 1
ATOM 1314 N N . GLU A 1 170 ? -6.52 -5.227 -14.398 1 95.75 170 GLU A N 1
ATOM 1315 C CA . GLU A 1 170 ? -6.18 -4.145 -15.32 1 95.75 170 GLU A CA 1
ATOM 1316 C C . GLU A 1 170 ? -4.816 -3.549 -14.992 1 95.75 170 GLU A C 1
ATOM 1318 O O . GLU A 1 170 ? -4.004 -3.311 -15.898 1 95.75 170 GLU A O 1
ATOM 1323 N N . HIS A 1 171 ? -4.613 -3.367 -13.719 1 96.12 171 HIS A N 1
ATOM 1324 C CA . HIS A 1 171 ? -3.41 -2.732 -13.195 1 96.12 171 HIS A CA 1
ATOM 1325 C C . HIS A 1 171 ? -2.158 -3.51 -13.586 1 96.12 171 HIS A C 1
ATOM 1327 O O . HIS A 1 171 ? -1.115 -2.914 -13.867 1 96.12 171 HIS A O 1
ATOM 1333 N N . TRP A 1 172 ? -2.256 -4.816 -13.672 1 96.56 172 TRP A N 1
ATOM 1334 C CA . TRP A 1 172 ? -1.076 -5.652 -13.875 1 96.56 172 TRP A CA 1
ATOM 1335 C C . TRP A 1 172 ? -1.023 -6.184 -15.305 1 96.56 172 TRP A C 1
ATOM 1337 O O . TRP A 1 172 ? -0.088 -6.895 -15.672 1 96.56 172 TRP A O 1
ATOM 1347 N N . SER A 1 173 ? -1.991 -5.852 -16.094 1 96.5 173 SER A N 1
ATOM 1348 C CA . SER A 1 173 ? -2.031 -6.32 -17.469 1 96.5 173 SER A CA 1
ATOM 1349 C C . SER A 1 173 ? -1.323 -5.344 -18.406 1 96.5 173 SER A C 1
ATOM 1351 O O . SER A 1 173 ? -1.169 -4.164 -18.078 1 96.5 173 SER A O 1
ATOM 1353 N N . GLY A 1 174 ? -0.843 -5.859 -19.438 1 93.88 174 GLY A N 1
ATOM 1354 C CA . GLY A 1 174 ? -0.323 -5.031 -20.516 1 93.88 174 GLY A CA 1
ATOM 1355 C C . GLY A 1 174 ? -1.395 -4.57 -21.484 1 93.88 174 GLY A C 1
ATOM 1356 O O . GLY A 1 174 ? -2.588 -4.672 -21.203 1 93.88 174 GLY A O 1
ATOM 1357 N N . ASN A 1 175 ? -0.979 -3.859 -22.516 1 83.31 175 ASN A N 1
ATOM 1358 C CA . ASN A 1 175 ? -1.892 -3.367 -23.531 1 83.31 175 ASN A CA 1
ATOM 1359 C C . ASN A 1 175 ? -2.027 -4.359 -24.688 1 83.31 175 ASN A C 1
ATOM 1361 O O . ASN A 1 175 ? -1.608 -4.074 -25.812 1 83.31 175 ASN A O 1
ATOM 1365 N N . THR A 1 176 ? -2.648 -5.551 -24.406 1 79.5 176 THR A N 1
ATOM 1366 C CA . THR A 1 176 ? -2.691 -6.609 -25.406 1 79.5 176 THR A CA 1
ATOM 1367 C C . THR A 1 176 ? -4.098 -6.754 -25.984 1 79.5 176 THR A C 1
ATOM 1369 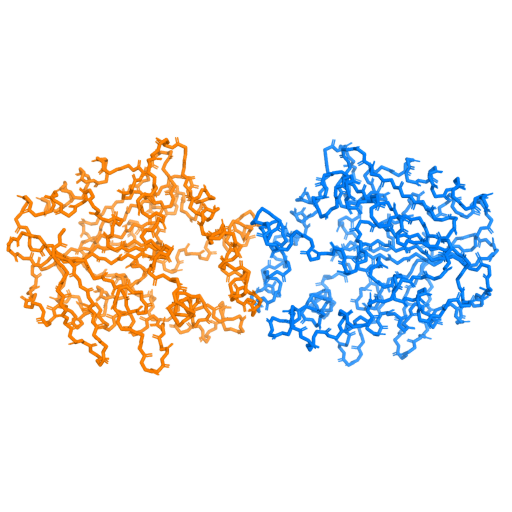O O . THR A 1 176 ? -4.297 -7.457 -26.984 1 79.5 176 THR A O 1
ATOM 1372 N N . GLY A 1 177 ? -4.961 -6 -25.391 1 81.5 177 GLY A N 1
ATOM 1373 C CA . GLY A 1 177 ? -6.332 -6.102 -25.859 1 81.5 177 GLY A CA 1
ATOM 1374 C C . GLY A 1 177 ? -6.957 -7.461 -25.594 1 81.5 177 GLY A C 1
ATOM 1375 O O . GLY A 1 177 ? -7.934 -7.836 -26.25 1 81.5 177 GLY A O 1
ATOM 1376 N N . PHE A 1 178 ? -6.422 -8.234 -24.719 1 87.5 178 PHE A N 1
ATOM 1377 C CA . PHE A 1 178 ? -6.918 -9.562 -24.391 1 87.5 178 PHE A CA 1
ATOM 1378 C C . PHE A 1 178 ? -8.211 -9.484 -23.594 1 87.5 178 PHE A C 1
ATOM 1380 O O . PHE A 1 178 ? -8.531 -8.438 -23.031 1 87.5 178 PHE A O 1
ATOM 1387 N N . ASP A 1 179 ? -9 -10.547 -23.703 1 91.69 179 ASP A N 1
ATOM 1388 C CA . ASP A 1 179 ? -10.25 -10.617 -22.938 1 91.69 179 ASP A CA 1
ATOM 1389 C C . ASP A 1 179 ? -10.086 -11.484 -21.703 1 91.69 179 ASP A C 1
ATOM 1391 O O . ASP A 1 179 ? -9.984 -12.711 -21.797 1 91.69 179 ASP A O 1
ATOM 1395 N N . ALA A 1 180 ? -10.117 -10.836 -20.531 1 93.88 180 ALA A N 1
ATOM 1396 C CA . ALA A 1 180 ? -9.945 -11.555 -19.266 1 93.88 180 ALA A CA 1
ATOM 1397 C C . ALA A 1 180 ? -11.273 -11.711 -18.531 1 93.88 180 ALA A C 1
ATOM 1399 O O . ALA A 1 180 ? -11.297 -12.031 -17.344 1 93.88 180 ALA A O 1
ATOM 1400 N N . THR A 1 181 ? -12.391 -11.5 -19.219 1 95.81 181 THR A N 1
ATOM 1401 C CA . THR A 1 181 ? -13.688 -11.492 -18.562 1 95.81 181 THR A CA 1
ATOM 1402 C C . THR A 1 181 ? -13.938 -12.805 -17.828 1 95.81 181 THR A C 1
ATOM 1404 O O . THR A 1 181 ? -14.305 -12.812 -16.656 1 95.81 181 THR A O 1
ATOM 1407 N N . GLU A 1 182 ? -13.695 -13.922 -18.5 1 96.81 182 GLU A N 1
ATOM 1408 C CA . GLU A 1 182 ? -13.922 -15.242 -17.906 1 96.81 182 GLU A CA 1
ATOM 1409 C C . GLU A 1 182 ? -12.969 -15.492 -16.75 1 96.81 182 GLU A C 1
ATOM 1411 O O . GLU A 1 182 ? -13.367 -16.062 -15.727 1 96.81 182 GLU A O 1
ATOM 1416 N N . ASP A 1 183 ? -11.758 -15.086 -16.906 1 97.62 183 ASP A N 1
ATOM 1417 C CA . ASP A 1 183 ? -10.742 -15.289 -15.875 1 97.62 183 ASP A CA 1
ATOM 1418 C C . ASP A 1 183 ? -11.078 -14.492 -14.617 1 97.62 183 ASP A C 1
ATOM 1420 O O . ASP A 1 183 ? -11.008 -15.023 -13.508 1 97.62 183 ASP A O 1
ATOM 1424 N N . ARG A 1 184 ? -11.477 -13.211 -14.812 1 97.69 184 ARG A N 1
ATOM 1425 C CA . ARG A 1 184 ? -11.836 -12.352 -13.695 1 97.69 184 ARG A CA 1
ATOM 1426 C C . ARG A 1 184 ? -13.039 -12.906 -12.938 1 97.69 184 ARG A C 1
ATOM 1428 O O . ARG A 1 184 ? -13.031 -12.953 -11.703 1 97.69 184 ARG A O 1
ATOM 1435 N N . GLN A 1 185 ? -13.992 -13.312 -13.703 1 98.25 185 GLN A N 1
ATOM 1436 C CA . GLN A 1 185 ? -15.203 -13.836 -13.078 1 98.25 185 GLN A CA 1
ATOM 1437 C C . GLN A 1 185 ? -14.914 -15.109 -12.289 1 98.25 185 GLN A C 1
ATOM 1439 O O . GLN A 1 185 ? -15.406 -15.281 -11.172 1 98.25 185 GLN A O 1
ATOM 1444 N N . ALA A 1 186 ? -14.125 -15.977 -12.844 1 98.56 186 ALA A N 1
ATOM 1445 C CA . ALA A 1 186 ? -13.766 -17.219 -12.172 1 98.56 186 ALA A CA 1
ATOM 1446 C C . ALA A 1 186 ? -13.031 -16.953 -10.867 1 98.56 186 ALA A C 1
ATOM 1448 O O . ALA A 1 186 ? -13.289 -17.594 -9.852 1 98.56 186 ALA A O 1
ATOM 1449 N N . GLY A 1 187 ? -12.078 -16.031 -10.922 1 98.62 187 GLY A N 1
ATOM 1450 C CA . GLY A 1 187 ? -11.375 -15.648 -9.711 1 98.62 187 GLY A CA 1
ATOM 1451 C C . GLY A 1 187 ? -12.281 -15.086 -8.633 1 98.62 187 GLY A 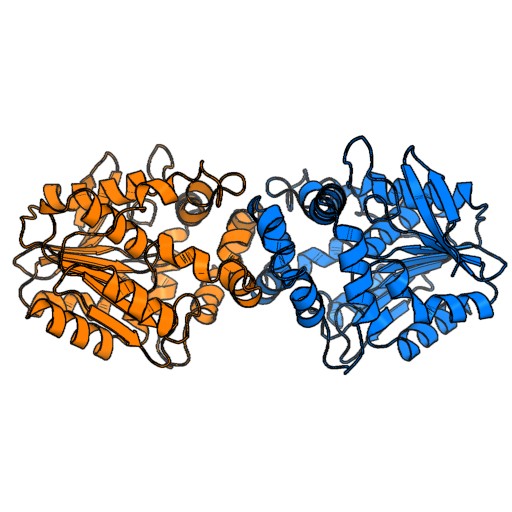C 1
ATOM 1452 O O . GLY A 1 187 ? -12.18 -15.461 -7.469 1 98.62 187 GLY A O 1
ATOM 1453 N N . LYS A 1 188 ? -13.195 -14.18 -9.047 1 98.62 188 LYS A N 1
ATOM 1454 C CA . LYS A 1 188 ? -14.156 -13.594 -8.109 1 98.62 188 LYS A CA 1
ATOM 1455 C C . LYS A 1 188 ? -15.047 -14.664 -7.496 1 98.62 188 LYS A C 1
ATOM 1457 O O . LYS A 1 188 ? -15.289 -14.656 -6.285 1 98.62 188 LYS A O 1
ATOM 1462 N N . ASP A 1 189 ? -15.469 -15.578 -8.336 1 98.69 189 ASP A N 1
ATOM 1463 C CA . ASP A 1 189 ? -16.344 -16.641 -7.859 1 98.69 189 ASP A CA 1
ATOM 1464 C C . ASP A 1 189 ? -15.641 -17.531 -6.84 1 98.69 189 ASP A C 1
ATOM 1466 O O . ASP A 1 189 ? -16.25 -17.953 -5.852 1 98.69 189 ASP A O 1
ATOM 1470 N N . ALA A 1 190 ? -14.375 -17.797 -7.047 1 98.75 190 ALA A N 1
ATOM 1471 C CA . ALA A 1 190 ? -13.602 -18.656 -6.164 1 98.75 190 ALA A CA 1
ATOM 1472 C C . ALA A 1 190 ? -13.383 -18 -4.805 1 98.75 190 ALA A C 1
ATOM 1474 O O . ALA A 1 190 ? -13.109 -18.688 -3.812 1 98.75 190 ALA A O 1
ATOM 1475 N N . LEU A 1 191 ? -13.516 -16.656 -4.727 1 98.69 191 LEU A N 1
ATOM 1476 C CA . LEU A 1 191 ? -13.195 -15.914 -3.512 1 98.69 191 LEU A CA 1
ATOM 1477 C C . LEU A 1 191 ? -14.445 -15.273 -2.922 1 98.69 191 LEU A C 1
ATOM 1479 O O . LEU A 1 191 ? -14.359 -14.484 -1.982 1 98.69 191 LEU A O 1
ATOM 1483 N N . ARG A 1 192 ? -15.555 -15.586 -3.449 1 98.31 192 ARG A N 1
ATOM 1484 C CA . ARG A 1 192 ? -16.797 -14.883 -3.129 1 98.31 192 ARG A CA 1
ATOM 1485 C C . ARG A 1 192 ? -17.188 -15.109 -1.676 1 98.31 192 ARG A C 1
ATOM 1487 O O . ARG A 1 192 ? -17.641 -14.188 -0.996 1 98.31 192 ARG A O 1
ATOM 1494 N N . ASP A 1 193 ? -17.031 -16.359 -1.233 1 98.25 193 ASP A N 1
ATOM 1495 C CA . ASP A 1 193 ? -17.312 -16.625 0.174 1 98.25 193 ASP A CA 1
ATOM 1496 C C . ASP A 1 193 ? -16.25 -15.977 1.074 1 98.25 193 ASP A C 1
ATOM 1498 O O . ASP A 1 193 ? -15.062 -16.016 0.771 1 98.25 193 ASP A O 1
ATOM 1502 N N . PRO A 1 194 ? -16.703 -15.359 2.209 1 97.94 194 PRO A N 1
ATOM 1503 C CA . PRO A 1 194 ? -15.758 -14.68 3.094 1 97.94 194 PRO A CA 1
ATOM 1504 C C . PRO A 1 194 ? -14.633 -15.594 3.576 1 97.94 194 PRO A C 1
ATOM 1506 O O . PRO A 1 194 ? -13.5 -15.141 3.742 1 97.94 194 PRO A O 1
ATOM 1509 N N . ALA A 1 195 ? -14.93 -16.828 3.77 1 98.44 195 ALA A N 1
ATOM 1510 C CA . ALA A 1 195 ? -13.898 -17.766 4.203 1 98.44 195 ALA A CA 1
ATOM 1511 C C . ALA A 1 195 ? -12.844 -17.969 3.115 1 98.44 195 ALA A C 1
ATOM 1513 O O . ALA A 1 195 ? -11.648 -18.031 3.406 1 98.44 195 ALA A O 1
ATOM 1514 N N . ASN A 1 196 ? -13.266 -18.078 1.855 1 98.81 196 ASN A N 1
ATOM 1515 C CA . ASN A 1 196 ? -12.336 -18.219 0.739 1 98.81 196 ASN A CA 1
ATOM 1516 C C . ASN A 1 196 ? -11.547 -16.938 0.508 1 98.81 196 ASN A C 1
ATOM 1518 O O . ASN A 1 196 ? -10.352 -16.969 0.196 1 98.81 196 ASN A O 1
ATOM 1522 N N . LEU A 1 197 ? -12.281 -15.797 0.697 1 98.75 197 LEU A N 1
ATOM 1523 C CA . LEU A 1 197 ? -11.578 -14.531 0.561 1 98.75 197 LEU A CA 1
ATOM 1524 C C . LEU A 1 197 ? -10.438 -14.422 1.572 1 98.75 197 LEU A C 1
ATOM 1526 O O . LEU A 1 197 ? -9.336 -14 1.228 1 98.75 197 LEU A O 1
ATOM 1530 N N . ARG A 1 198 ? -10.75 -14.828 2.801 1 98 198 ARG A N 1
ATOM 1531 C CA . ARG A 1 198 ? -9.734 -14.789 3.848 1 98 198 ARG A CA 1
ATOM 1532 C C . ARG A 1 198 ? -8.531 -15.641 3.463 1 98 198 ARG A C 1
ATOM 1534 O O . ARG A 1 198 ? -7.391 -15.281 3.773 1 98 198 ARG A O 1
ATOM 1541 N N . MET A 1 199 ? -8.719 -16.75 2.771 1 98.69 199 MET A N 1
ATOM 1542 C CA . MET A 1 199 ? -7.613 -17.594 2.316 1 98.69 199 MET A CA 1
ATOM 1543 C C . MET A 1 199 ? -6.812 -16.891 1.224 1 98.69 199 MET A C 1
ATOM 1545 O O . MET A 1 199 ? -5.582 -16.859 1.275 1 98.69 199 MET A O 1
ATOM 1549 N N . GLY A 1 200 ? -7.566 -16.344 0.245 1 98.62 200 GLY A N 1
ATOM 1550 C CA . GLY A 1 200 ? -6.879 -15.586 -0.792 1 98.62 200 GLY A CA 1
ATOM 1551 C C . GLY A 1 200 ? -5.984 -14.492 -0.241 1 98.62 200 GLY A C 1
ATOM 1552 O O . GLY A 1 200 ? -4.832 -14.352 -0.656 1 98.62 200 GLY A O 1
ATOM 1553 N N . LEU A 1 201 ? -6.512 -13.75 0.722 1 98.56 201 LEU A N 1
ATOM 1554 C CA . LEU A 1 201 ? -5.75 -12.672 1.338 1 98.56 201 LEU A CA 1
ATOM 1555 C C . LEU A 1 201 ? -4.648 -13.227 2.232 1 98.56 201 LEU A C 1
ATOM 1557 O O . LEU A 1 201 ? -3.602 -12.594 2.402 1 98.56 201 LEU A O 1
ATOM 1561 N N . GLY A 1 202 ? -4.887 -14.43 2.74 1 98.44 202 GLY A N 1
ATOM 1562 C CA . GLY A 1 202 ? -3.91 -15.117 3.572 1 98.44 202 GLY A CA 1
ATOM 1563 C C . GLY A 1 202 ? -2.609 -15.406 2.85 1 98.44 202 GLY A C 1
ATOM 1564 O O . GLY A 1 202 ? -1.551 -15.492 3.477 1 98.44 202 GLY A O 1
ATOM 1565 N N . LEU A 1 203 ? -2.703 -15.562 1.528 1 98.62 203 LEU A N 1
ATOM 1566 C CA . LEU A 1 203 ? -1.485 -15.727 0.741 1 98.62 203 LEU A CA 1
ATOM 1567 C C . LEU A 1 203 ? -0.498 -14.602 1.034 1 98.62 203 LEU A C 1
ATOM 1569 O O . LEU A 1 203 ? 0.7 -14.844 1.195 1 98.62 203 LEU A O 1
ATOM 1573 N N . TYR A 1 204 ? -1.001 -13.445 1.146 1 98.19 204 TYR A N 1
ATOM 1574 C CA . TYR A 1 204 ? -0.165 -12.273 1.357 1 98.19 204 TYR A CA 1
ATOM 1575 C C . TYR A 1 204 ? 0.137 -12.078 2.838 1 98.19 204 TYR A C 1
ATOM 1577 O O . TYR A 1 204 ? 1.283 -11.82 3.217 1 98.19 204 TYR A O 1
ATOM 1585 N N . ARG A 1 205 ? -0.861 -12.219 3.691 1 98 205 ARG A N 1
ATOM 1586 C CA . ARG A 1 205 ? -0.74 -11.938 5.1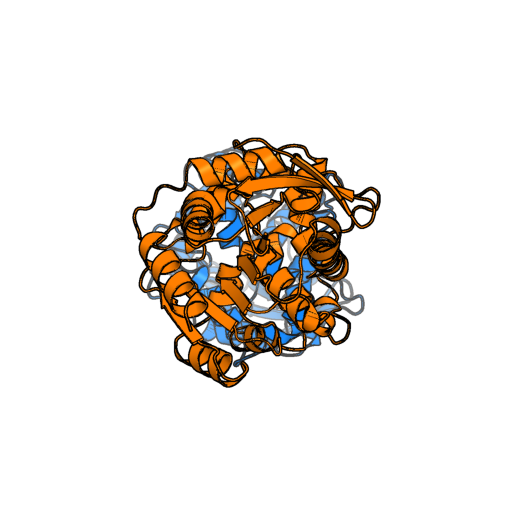17 1 98 205 ARG A CA 1
ATOM 1587 C C . ARG A 1 205 ? 0.202 -12.922 5.797 1 98 205 ARG A C 1
ATOM 1589 O O . ARG A 1 205 ? 0.987 -12.539 6.668 1 98 205 ARG A O 1
ATOM 1596 N N . GLN A 1 206 ? 0.157 -14.156 5.355 1 98.31 206 GLN A N 1
ATOM 1597 C CA . GLN A 1 206 ? 0.923 -15.188 6.047 1 98.31 206 GLN A CA 1
ATOM 1598 C C . GLN A 1 206 ? 2.328 -15.312 5.465 1 98.31 206 GLN A C 1
ATOM 1600 O O . GLN A 1 206 ? 3.266 -15.703 6.164 1 98.31 206 GLN A O 1
ATOM 1605 N N . ASN A 1 207 ? 2.508 -14.93 4.238 1 98.19 207 ASN A N 1
ATOM 1606 C CA . ASN A 1 207 ? 3.791 -15.172 3.586 1 98.19 207 ASN A CA 1
ATOM 1607 C C . ASN A 1 207 ? 4.613 -13.891 3.467 1 98.19 207 ASN A C 1
ATOM 1609 O O . ASN A 1 207 ? 5.82 -13.938 3.23 1 98.19 207 ASN A O 1
ATOM 1613 N N . PHE A 1 208 ? 3.959 -12.797 3.578 1 96.25 208 PHE A N 1
ATOM 1614 C CA . PHE A 1 208 ? 4.629 -11.508 3.658 1 96.25 208 PHE A CA 1
ATOM 1615 C C . PHE A 1 208 ? 4.207 -10.758 4.914 1 96.25 208 PHE A C 1
ATOM 1617 O O . PHE A 1 208 ? 3.793 -9.594 4.844 1 96.25 208 PHE A O 1
ATOM 1624 N N . PRO A 1 209 ? 4.438 -11.438 6.07 1 95.5 209 PRO A N 1
ATOM 1625 C CA . PRO A 1 209 ? 4.039 -10.773 7.309 1 95.5 209 PRO A CA 1
ATOM 1626 C C . PRO A 1 209 ? 4.738 -9.422 7.504 1 95.5 209 PRO A C 1
ATOM 1628 O O . PRO A 1 209 ? 5.953 -9.32 7.324 1 95.5 209 PRO A O 1
ATOM 1631 N N . SER A 1 210 ? 3.99 -8.461 7.934 1 92.88 210 SER A N 1
ATOM 1632 C CA . SER A 1 210 ? 4.438 -7.074 7.984 1 92.88 210 SER A CA 1
ATOM 1633 C C . SER A 1 210 ? 5.648 -6.918 8.891 1 92.88 210 SER A C 1
ATOM 1635 O O . SER A 1 210 ? 6.5 -6.055 8.664 1 92.88 210 SER A O 1
ATOM 1637 N N . ASP A 1 211 ? 5.789 -7.77 9.922 1 92.31 211 ASP A N 1
ATOM 1638 C CA . ASP A 1 211 ? 6.84 -7.59 10.914 1 92.31 211 ASP A CA 1
ATOM 1639 C C . ASP A 1 211 ? 8.062 -8.445 10.586 1 92.31 211 ASP A C 1
ATOM 1641 O O . ASP A 1 211 ? 9.133 -8.258 11.164 1 92.31 211 ASP A O 1
ATOM 1645 N N . LYS A 1 212 ? 7.891 -9.383 9.617 1 94.12 212 LYS A N 1
ATOM 1646 C CA . LYS A 1 212 ? 8.992 -10.312 9.383 1 94.12 212 LYS A CA 1
ATOM 1647 C C . LYS A 1 212 ? 9.531 -10.188 7.965 1 94.12 212 LYS A C 1
ATOM 1649 O O . LYS A 1 212 ? 10.688 -10.531 7.703 1 94.12 212 LYS A O 1
ATOM 1654 N N . PHE A 1 213 ? 8.656 -9.742 7.066 1 93.31 213 PHE A N 1
ATOM 1655 C CA . PHE A 1 213 ? 9.078 -9.617 5.676 1 93.31 213 PHE A CA 1
ATOM 1656 C C . PHE A 1 213 ? 10.305 -8.711 5.562 1 93.31 213 PHE A C 1
ATOM 1658 O O . PHE A 1 213 ? 10.32 -7.609 6.109 1 93.31 213 PHE A O 1
ATOM 1665 N N . GLY A 1 214 ? 11.367 -9.281 4.895 1 86.88 214 GLY A N 1
ATOM 1666 C CA . GLY A 1 214 ? 12.594 -8.516 4.695 1 86.88 214 GLY A CA 1
ATOM 1667 C C . GLY A 1 214 ? 13.602 -8.711 5.812 1 86.88 214 GLY A C 1
ATOM 1668 O O . GLY A 1 214 ? 14.68 -8.109 5.789 1 86.88 214 GLY A O 1
ATOM 1669 N N . THR A 1 215 ? 13.266 -9.469 6.828 1 90.69 215 THR A N 1
ATOM 1670 C CA . THR A 1 215 ? 14.188 -9.773 7.914 1 90.69 215 THR A CA 1
ATOM 1671 C C . THR A 1 215 ? 14.672 -11.219 7.812 1 90.69 215 THR A C 1
ATOM 1673 O O . THR A 1 215 ? 14.227 -11.977 6.945 1 90.69 215 THR A O 1
ATOM 1676 N N . ASP A 1 216 ? 15.539 -11.625 8.688 1 92.38 216 ASP A N 1
ATOM 1677 C CA . ASP A 1 216 ? 16.062 -12.984 8.727 1 92.38 216 ASP A CA 1
ATOM 1678 C C . ASP A 1 216 ? 15 -13.969 9.195 1 92.38 216 ASP A C 1
ATOM 1680 O O . ASP A 1 216 ? 15.172 -15.188 9.062 1 92.38 216 ASP A O 1
ATOM 1684 N N . GLU A 1 217 ? 13.883 -13.484 9.609 1 95.25 217 GLU A N 1
ATOM 1685 C CA . GLU A 1 217 ? 12.828 -14.352 10.141 1 95.25 217 GLU A CA 1
ATOM 1686 C C . GLU A 1 217 ? 11.773 -14.648 9.078 1 95.25 217 GLU A C 1
ATOM 1688 O O . GLU A 1 217 ? 10.781 -15.328 9.352 1 95.25 217 GLU A O 1
ATOM 1693 N N . TRP A 1 218 ? 12 -14.117 7.902 1 95.69 218 TRP A N 1
ATOM 1694 C CA . TRP A 1 218 ? 11.047 -14.328 6.816 1 95.69 218 TRP A CA 1
ATOM 1695 C C . TRP A 1 218 ? 11.125 -15.766 6.297 1 95.69 218 TRP A C 1
ATOM 1697 O O . TRP A 1 218 ? 11.938 -16.062 5.418 1 95.69 218 TRP A O 1
ATOM 1707 N N . GLU A 1 219 ? 10.188 -16.609 6.625 1 96.25 219 GLU A N 1
ATOM 1708 C CA . GLU A 1 219 ? 10.211 -18.062 6.402 1 96.25 219 GLU A CA 1
ATOM 1709 C C . GLU A 1 219 ? 10.102 -18.391 4.918 1 96.25 219 GLU A C 1
ATOM 1711 O O . GLU A 1 219 ? 10.797 -19.281 4.426 1 96.25 219 GLU A O 1
ATOM 1716 N N . MET A 1 220 ? 9.289 -17.672 4.211 1 96.44 220 MET A N 1
ATOM 1717 C CA . MET A 1 220 ? 9.125 -17.938 2.787 1 96.44 220 MET A CA 1
ATOM 1718 C C . MET A 1 220 ? 10.43 -17.703 2.033 1 96.44 220 MET A C 1
ATOM 1720 O O . MET A 1 220 ? 10.781 -18.484 1.14 1 96.44 220 MET A O 1
ATOM 1724 N N . GLY A 1 221 ? 11.086 -16.656 2.453 1 95.06 221 GLY A N 1
ATOM 1725 C CA . GLY A 1 221 ? 12.383 -16.391 1.848 1 95.06 221 GLY A CA 1
ATOM 1726 C C . GLY A 1 221 ? 13.367 -17.531 2.016 1 95.06 221 GLY A C 1
ATOM 1727 O O . GLY A 1 221 ? 14.062 -17.891 1.07 1 95.06 221 GLY A O 1
ATOM 1728 N N . HIS A 1 222 ? 13.375 -18.125 3.158 1 96.38 222 HIS A N 1
ATOM 1729 C CA . HIS A 1 222 ? 14.266 -19.25 3.428 1 96.38 222 HIS A CA 1
ATOM 1730 C C . HIS A 1 222 ? 13.828 -20.484 2.652 1 96.38 222 HIS A C 1
ATOM 1732 O O . HIS A 1 222 ? 14.672 -21.188 2.08 1 96.38 222 HIS A O 1
ATOM 1738 N N . LEU A 1 223 ? 12.578 -20.641 2.637 1 97.25 223 LEU A N 1
ATOM 1739 C CA . LEU A 1 223 ? 12.023 -21.828 1.982 1 97.25 223 LEU A CA 1
ATOM 1740 C C . LEU A 1 223 ? 12.344 -21.812 0.49 1 97.25 223 LEU A C 1
ATOM 1742 O O . LEU A 1 223 ? 12.602 -22.875 -0.097 1 97.25 223 LEU A O 1
ATOM 1746 N N . LEU A 1 224 ? 12.328 -20.609 -0.111 1 97.44 224 LEU A N 1
ATOM 1747 C CA . LEU A 1 224 ? 12.469 -20.484 -1.558 1 97.44 224 LEU A CA 1
ATOM 1748 C C . LEU A 1 224 ? 13.867 -20.031 -1.936 1 97.44 224 LEU A C 1
ATOM 1750 O O . LEU A 1 224 ? 14.078 -19.484 -3.02 1 97.44 224 LEU A O 1
ATOM 1754 N N . SER A 1 225 ? 14.828 -20.25 -1.079 1 95.62 225 SER A N 1
ATOM 1755 C CA . SER A 1 225 ? 16.172 -19.719 -1.278 1 95.62 225 SER A CA 1
ATOM 1756 C C . SER A 1 225 ? 16.938 -20.531 -2.324 1 95.62 225 SER A C 1
ATOM 1758 O O . SER A 1 225 ? 17.891 -20.016 -2.936 1 95.62 225 SER A O 1
ATOM 1760 N N . LYS A 1 226 ? 16.547 -21.797 -2.604 1 96.31 226 LYS A N 1
ATOM 1761 C CA . LYS A 1 226 ? 17.266 -22.656 -3.551 1 96.31 226 LYS A CA 1
ATOM 1762 C C . LYS A 1 226 ? 16.531 -22.719 -4.891 1 96.31 226 LYS A C 1
ATOM 1764 O O . LYS A 1 226 ? 15.305 -22.688 -4.938 1 96.31 226 LYS A O 1
ATOM 1769 N N . LEU A 1 227 ? 17.297 -22.812 -5.922 1 97.56 227 LEU A N 1
ATOM 1770 C CA . LEU A 1 227 ? 16.766 -22.969 -7.266 1 97.56 227 LEU A CA 1
ATOM 1771 C C . LEU A 1 227 ? 16.594 -24.438 -7.621 1 97.56 227 LEU A C 1
ATOM 1773 O O . LEU A 1 227 ? 17.266 -25.297 -7.055 1 97.56 227 LEU A O 1
ATOM 1777 N N . PRO A 1 228 ? 15.625 -24.719 -8.547 1 98.12 228 PRO A N 1
ATOM 1778 C CA . PRO A 1 228 ? 15.508 -26.094 -9.023 1 98.12 228 PRO A CA 1
ATOM 1779 C C . PRO A 1 228 ? 16.766 -26.594 -9.719 1 98.12 228 PRO A C 1
ATOM 1781 O O . PRO A 1 228 ? 17.562 -25.781 -10.203 1 98.12 228 PRO A O 1
ATOM 1784 N N . THR A 1 229 ? 16.938 -27.906 -9.727 1 98.19 229 THR A N 1
ATOM 1785 C CA . THR A 1 229 ? 18.062 -28.5 -10.438 1 98.19 229 THR A CA 1
ATOM 1786 C C . THR A 1 229 ? 17.625 -29 -11.82 1 98.19 229 THR A C 1
ATOM 1788 O O . THR A 1 229 ? 18.438 -29.484 -12.602 1 98.19 229 THR A O 1
ATOM 1791 N N . GLN A 1 230 ? 16.344 -28.891 -12.102 1 98.31 230 GLN A N 1
ATOM 1792 C CA . GLN A 1 230 ? 15.766 -29.312 -13.383 1 98.31 230 GLN A CA 1
ATOM 1793 C C . GLN A 1 230 ? 15.844 -28.188 -14.414 1 98.31 230 GLN A C 1
ATOM 1795 O O . GLN A 1 230 ? 15.797 -27 -14.055 1 98.31 230 GLN A O 1
ATOM 1800 N N . PRO A 1 231 ? 15.945 -28.609 -15.734 1 98.56 231 PRO A N 1
ATOM 1801 C CA . PRO A 1 231 ? 15.75 -27.547 -16.734 1 98.56 231 PRO A CA 1
ATOM 1802 C C . PRO A 1 231 ? 14.484 -26.734 -16.5 1 98.56 231 PRO A C 1
ATOM 1804 O O . PRO A 1 231 ? 13.422 -27.312 -16.219 1 98.56 231 PRO A O 1
ATOM 1807 N N . THR A 1 232 ? 14.633 -25.406 -16.547 1 98.81 232 THR A N 1
ATOM 1808 C CA . THR A 1 232 ? 13.547 -24.5 -16.188 1 98.81 232 THR A CA 1
ATOM 1809 C C . THR A 1 232 ? 13.344 -23.438 -17.25 1 98.81 232 THR A C 1
ATOM 1811 O O . THR A 1 232 ? 14.312 -22.891 -17.797 1 98.81 232 THR A O 1
ATOM 1814 N N . LEU A 1 233 ? 12.109 -23.219 -17.641 1 98.88 233 LEU A N 1
ATOM 1815 C CA . LEU A 1 233 ? 11.727 -22.109 -18.484 1 98.88 233 LEU A CA 1
ATOM 1816 C C . LEU A 1 233 ? 11.078 -21 -17.672 1 98.88 233 LEU A C 1
ATOM 1818 O O . LEU A 1 233 ? 10.078 -21.219 -16.984 1 98.88 233 LEU A O 1
ATOM 1822 N N . TYR A 1 234 ? 11.648 -19.812 -17.703 1 98.81 234 TYR A N 1
ATOM 1823 C CA . TYR A 1 234 ? 11.086 -18.656 -17.031 1 98.81 234 TYR A CA 1
ATOM 1824 C C . TYR A 1 234 ? 10.539 -17.656 -18.047 1 98.81 234 TYR A C 1
ATOM 1826 O O . TYR A 1 234 ? 11.266 -17.172 -18.922 1 98.81 234 TYR A O 1
ATOM 1834 N N . LEU A 1 235 ? 9.25 -17.344 -17.969 1 98.75 235 LEU A N 1
ATOM 1835 C CA . LEU A 1 235 ? 8.586 -16.375 -18.828 1 98.75 235 LEU A CA 1
ATOM 1836 C C . LEU A 1 235 ? 8.102 -15.172 -18.031 1 98.75 235 LEU A C 1
ATOM 1838 O O . LEU A 1 235 ? 7.605 -15.328 -16.906 1 98.75 235 LEU A O 1
ATOM 1842 N N . HIS A 1 236 ? 8.289 -14.008 -18.562 1 98.25 236 HIS A N 1
ATOM 1843 C CA . HIS A 1 236 ? 7.902 -12.789 -17.859 1 98.25 236 HIS A CA 1
ATOM 1844 C C . HIS A 1 236 ? 7.41 -11.727 -18.844 1 98.25 236 HIS A C 1
ATOM 1846 O O . HIS A 1 236 ? 7.969 -11.57 -19.922 1 98.25 236 HIS A O 1
ATOM 1852 N N . GLY A 1 237 ? 6.332 -11.055 -18.469 1 97.75 237 GLY A N 1
ATOM 1853 C CA . GLY A 1 237 ? 5.863 -9.945 -19.281 1 97.75 237 GLY A CA 1
ATOM 1854 C C . GLY A 1 237 ? 6.723 -8.703 -19.156 1 97.75 237 GLY A C 1
ATOM 1855 O O . GLY A 1 237 ? 7.141 -8.344 -18.047 1 97.75 237 GLY A O 1
ATOM 1856 N N . SER A 1 238 ? 6.918 -8 -20.25 1 96.62 238 SER A N 1
ATOM 1857 C CA . SER A 1 238 ? 7.789 -6.832 -20.266 1 96.62 238 SER A CA 1
ATOM 1858 C C . SER A 1 238 ? 7.152 -5.66 -19.531 1 96.62 238 SER A C 1
ATOM 1860 O O . SER A 1 238 ? 7.852 -4.738 -19.094 1 96.62 238 SER A O 1
ATOM 1862 N N . GLU A 1 239 ? 5.824 -5.715 -19.359 1 95.25 239 GLU A N 1
ATOM 1863 C CA . GLU A 1 239 ? 5.129 -4.609 -18.719 1 95.25 239 GLU A CA 1
ATOM 1864 C C . GLU A 1 239 ? 5.023 -4.828 -17.203 1 95.25 239 GLU A C 1
ATOM 1866 O O . GLU A 1 239 ? 4.461 -3.996 -16.484 1 95.25 239 GLU A O 1
ATOM 1871 N N . ASP A 1 240 ? 5.457 -5.953 -16.703 1 93.19 240 ASP A N 1
ATOM 1872 C CA . ASP A 1 240 ? 5.688 -6.211 -15.297 1 93.19 240 ASP A CA 1
ATOM 1873 C C . ASP A 1 240 ? 7.105 -5.812 -14.891 1 93.19 240 ASP A C 1
ATOM 1875 O O . ASP A 1 240 ? 8.07 -6.516 -15.203 1 93.19 240 ASP A O 1
ATOM 1879 N N . PRO A 1 241 ? 7.273 -4.75 -14.18 1 89.5 241 PRO A N 1
ATOM 1880 C CA . PRO A 1 241 ? 8.586 -4.133 -13.977 1 89.5 241 PRO A CA 1
ATOM 1881 C C . PRO A 1 241 ? 9.461 -4.914 -13 1 89.5 241 PRO A C 1
ATOM 1883 O O . PRO A 1 241 ? 10.617 -4.555 -12.773 1 89.5 241 PRO A O 1
ATOM 1886 N N . VAL A 1 242 ? 9.031 -5.922 -12.461 1 90.75 242 VAL A N 1
ATOM 1887 C CA . VAL A 1 242 ? 9.773 -6.719 -11.492 1 90.75 242 VAL A CA 1
ATOM 1888 C C . VAL A 1 242 ? 11.016 -7.312 -12.156 1 90.75 242 VAL A C 1
ATOM 1890 O O . VAL A 1 242 ? 12.055 -7.469 -11.516 1 90.75 242 VAL A O 1
ATOM 1893 N N . VAL A 1 243 ? 10.867 -7.668 -13.383 1 94.94 243 VAL A N 1
ATOM 1894 C CA . VAL A 1 243 ? 11.969 -8.273 -14.125 1 94.94 243 VAL A CA 1
ATOM 1895 C C . VAL A 1 243 ? 12.195 -7.516 -15.43 1 94.94 243 VAL A C 1
ATOM 1897 O O . VAL A 1 243 ? 11.25 -7.281 -16.188 1 94.94 243 VAL A O 1
ATOM 1900 N N . ASP A 1 244 ? 13.391 -7.039 -15.602 1 94.31 244 ASP A N 1
ATOM 1901 C CA . ASP A 1 244 ? 13.797 -6.473 -16.891 1 94.31 244 ASP A CA 1
ATOM 1902 C C . ASP A 1 244 ? 14.781 -7.391 -17.594 1 94.31 244 ASP A C 1
ATOM 1904 O O . ASP A 1 244 ? 15 -8.523 -17.172 1 94.31 244 ASP A O 1
ATOM 1908 N N . GLU A 1 245 ? 15.328 -6.949 -18.688 1 96.06 245 GLU A N 1
ATOM 1909 C CA . GLU A 1 245 ? 16.203 -7.777 -19.516 1 96.06 245 GLU A CA 1
ATOM 1910 C C . GLU A 1 245 ? 17.438 -8.219 -18.734 1 96.06 245 GLU A C 1
ATOM 1912 O O . GLU A 1 245 ? 17.875 -9.367 -18.844 1 96.06 245 GLU A O 1
ATOM 1917 N N . GLU A 1 246 ? 17.953 -7.301 -17.938 1 96.56 246 GLU A N 1
ATOM 1918 C CA . GLU A 1 246 ? 19.156 -7.609 -17.156 1 96.56 246 GLU A CA 1
ATOM 1919 C C . GLU A 1 246 ? 18.859 -8.656 -16.094 1 96.56 246 GLU A C 1
ATOM 1921 O O . GLU A 1 246 ? 19.625 -9.609 -15.914 1 96.56 246 GLU A O 1
ATOM 1926 N N . ILE A 1 247 ? 17.812 -8.484 -15.406 1 96.75 247 ILE A N 1
ATOM 1927 C CA . ILE A 1 247 ? 17.422 -9.422 -14.352 1 96.75 247 ILE A CA 1
ATOM 1928 C C . ILE A 1 247 ? 17.094 -10.781 -14.961 1 96.75 247 ILE A C 1
ATOM 1930 O O . ILE A 1 247 ? 17.484 -11.82 -14.422 1 96.75 247 ILE A O 1
ATOM 1934 N N . LEU A 1 248 ? 16.406 -10.797 -16.109 1 97.69 248 LEU A N 1
ATOM 1935 C CA . LEU A 1 248 ? 16.094 -12.055 -16.797 1 97.69 248 LEU A CA 1
ATOM 1936 C C . LEU A 1 248 ? 17.359 -12.82 -17.141 1 97.69 248 LEU A C 1
ATOM 1938 O O . LEU A 1 248 ? 17.438 -14.031 -16.938 1 97.69 248 LEU A O 1
ATOM 1942 N N . ALA A 1 249 ? 18.328 -12.125 -17.688 1 97.88 249 ALA A N 1
ATOM 1943 C CA . ALA A 1 249 ? 19.594 -12.758 -18.031 1 97.88 249 ALA A CA 1
ATOM 1944 C C . ALA A 1 249 ? 20.25 -13.383 -16.812 1 97.88 249 ALA A C 1
ATOM 1946 O O . ALA A 1 249 ? 20.781 -14.492 -16.891 1 97.88 249 ALA A O 1
ATOM 1947 N N . ASP A 1 250 ? 20.219 -12.672 -15.68 1 97.88 250 ASP A N 1
ATOM 1948 C CA . ASP A 1 250 ? 20.797 -13.18 -14.438 1 97.88 250 ASP A CA 1
ATOM 1949 C C . ASP A 1 250 ? 20.047 -14.406 -13.945 1 97.88 250 ASP A C 1
ATOM 1951 O O . ASP A 1 250 ? 20.641 -15.336 -13.406 1 97.88 250 ASP A O 1
ATOM 1955 N N . ILE A 1 251 ? 18.703 -14.352 -14.086 1 98 251 ILE A N 1
ATOM 1956 C CA . ILE A 1 251 ? 17.891 -15.5 -13.68 1 98 251 ILE A CA 1
ATOM 1957 C C . ILE A 1 251 ? 18.281 -16.719 -14.492 1 98 251 ILE A C 1
ATOM 1959 O O . ILE A 1 251 ? 18.578 -17.781 -13.938 1 98 251 ILE A O 1
ATOM 1963 N N . VAL A 1 252 ? 18.312 -16.609 -15.812 1 98.31 252 VAL A N 1
ATOM 1964 C CA . VAL A 1 252 ? 18.625 -17.734 -16.688 1 98.31 252 VAL A CA 1
ATOM 1965 C C . VAL A 1 252 ? 20.031 -18.25 -16.406 1 98.31 252 VAL A C 1
ATOM 1967 O O . VAL A 1 252 ? 20.25 -19.469 -16.375 1 98.31 252 VAL A O 1
ATOM 1970 N N . ALA A 1 253 ? 20.938 -17.328 -16.156 1 98.12 253 ALA A N 1
ATOM 1971 C CA . ALA A 1 253 ? 22.312 -17.703 -15.867 1 98.12 253 ALA A CA 1
ATOM 1972 C C . ALA A 1 253 ? 22.406 -18.516 -14.57 1 98.12 253 ALA A C 1
ATOM 1974 O O . ALA A 1 253 ? 23.281 -19.375 -14.422 1 98.12 253 ALA A O 1
ATOM 1975 N N . ALA A 1 254 ? 21.531 -18.25 -13.656 1 97.81 254 ALA A N 1
ATOM 1976 C CA . ALA A 1 254 ? 21.562 -18.922 -12.359 1 97.81 254 ALA A CA 1
ATOM 1977 C C . ALA A 1 254 ? 20.875 -20.281 -12.438 1 97.81 254 ALA A C 1
ATOM 1979 O O . ALA A 1 254 ? 21.047 -21.125 -11.547 1 97.81 254 ALA A O 1
ATOM 1980 N N . LEU A 1 255 ? 20.078 -20.5 -13.469 1 98.19 255 LEU A N 1
ATOM 1981 C CA . LEU A 1 255 ? 19.328 -21.734 -13.617 1 98.19 255 LEU A CA 1
ATOM 1982 C C . LEU A 1 255 ? 20.188 -22.828 -14.234 1 98.19 255 LEU A C 1
ATOM 1984 O O . LEU A 1 255 ? 21.234 -22.547 -14.82 1 98.19 255 LEU A O 1
ATOM 1988 N N . PRO A 1 256 ? 19.844 -24.094 -14.07 1 97.56 256 PRO A N 1
ATOM 1989 C CA . PRO A 1 256 ? 20.656 -25.203 -14.562 1 97.56 256 PRO A CA 1
ATOM 1990 C C . PRO A 1 256 ? 20.766 -25.234 -16.094 1 97.56 256 PRO A C 1
ATOM 1992 O O . PRO A 1 256 ? 19.953 -24.594 -16.781 1 97.56 256 PRO A O 1
ATOM 1995 N N . GLU A 1 257 ? 21.703 -26.031 -16.516 1 96.81 257 GLU A N 1
ATOM 1996 C CA . GLU A 1 257 ? 21.859 -26.234 -17.953 1 96.81 257 GLU A CA 1
ATOM 1997 C C . GLU A 1 257 ? 20.562 -26.719 -18.578 1 96.81 257 GLU A C 1
ATOM 1999 O O . GLU A 1 257 ? 19.844 -27.531 -18 1 96.81 257 GLU A O 1
ATOM 2004 N N . GLY A 1 258 ? 20.266 -26.188 -19.734 1 97.56 258 GLY A N 1
ATOM 2005 C CA . GLY A 1 258 ? 19.031 -26.547 -20.406 1 97.56 258 GLY A CA 1
ATOM 2006 C C . GLY A 1 258 ? 17.891 -25.609 -20.125 1 97.56 258 GLY A C 1
ATOM 2007 O O . GLY A 1 258 ? 16.828 -25.703 -20.75 1 97.56 258 GLY A O 1
ATOM 2008 N N . SER A 1 259 ? 18.141 -24.672 -19.25 1 98.56 259 SER A N 1
ATOM 2009 C CA . SER A 1 259 ? 17.109 -23.688 -18.906 1 98.56 259 SER A CA 1
ATOM 2010 C C . SER A 1 259 ? 17.078 -22.547 -19.906 1 98.56 259 SER A C 1
ATOM 2012 O O . SER A 1 259 ? 18.016 -22.375 -20.688 1 98.56 259 SER A O 1
ATOM 2014 N N . ASP A 1 260 ? 15.961 -21.891 -19.938 1 98.38 260 ASP A N 1
ATOM 2015 C CA . ASP A 1 260 ? 15.742 -20.766 -20.859 1 98.38 260 ASP A CA 1
ATOM 2016 C C . ASP A 1 260 ? 14.797 -19.734 -20.234 1 98.38 260 ASP A C 1
ATOM 2018 O O . ASP A 1 260 ? 14.273 -19.938 -19.141 1 98.38 260 ASP A O 1
ATOM 2022 N N . GLY A 1 261 ? 14.734 -18.578 -20.875 1 98.44 261 GLY A N 1
ATOM 2023 C CA . GLY A 1 261 ? 13.859 -17.516 -20.422 1 98.44 261 GLY A CA 1
ATOM 2024 C C . GLY A 1 261 ? 13.508 -16.531 -21.531 1 98.44 261 GLY A C 1
ATOM 2025 O O . GLY A 1 261 ? 14.211 -16.438 -22.531 1 98.44 261 GLY A O 1
ATOM 2026 N N . ALA A 1 262 ? 12.391 -15.836 -21.328 1 98.38 262 ALA A N 1
ATOM 2027 C CA . ALA A 1 262 ? 11.992 -14.836 -22.312 1 98.38 262 ALA A CA 1
ATOM 2028 C C . ALA A 1 262 ? 11.188 -13.711 -21.672 1 98.38 262 ALA A C 1
ATOM 2030 O O . ALA A 1 262 ? 10.398 -13.953 -20.75 1 98.38 262 ALA A O 1
ATOM 2031 N N . LEU A 1 263 ? 11.43 -12.562 -22.125 1 97.75 263 LEU A N 1
ATOM 2032 C CA . LEU A 1 263 ? 10.57 -11.406 -21.859 1 97.75 263 LEU A CA 1
ATOM 2033 C C . LEU A 1 263 ? 9.523 -11.242 -22.953 1 97.75 263 LEU A C 1
ATOM 2035 O O . LEU A 1 263 ? 9.859 -11.062 -24.125 1 97.75 263 LEU A O 1
ATOM 2039 N N . LEU A 1 264 ? 8.266 -11.344 -22.609 1 97.81 264 LEU A N 1
ATOM 2040 C CA . LEU A 1 264 ? 7.172 -11.219 -23.562 1 97.81 264 LEU A CA 1
ATOM 2041 C C . LEU A 1 264 ? 6.789 -9.758 -23.766 1 97.81 264 LEU A C 1
ATOM 2043 O O . LEU A 1 264 ? 6.16 -9.148 -22.891 1 97.81 264 LEU A O 1
ATOM 2047 N N . GLN A 1 265 ? 7.09 -9.219 -24.906 1 96.44 265 GLN A N 1
ATOM 2048 C CA . GLN A 1 265 ? 6.973 -7.793 -25.188 1 96.44 265 GLN A CA 1
ATOM 2049 C C . GLN A 1 265 ? 5.512 -7.348 -25.156 1 96.44 265 GLN A C 1
ATOM 2051 O O . GLN A 1 265 ? 4.668 -7.945 -25.828 1 96.44 265 GLN A O 1
ATOM 2056 N N . GLY A 1 266 ? 5.234 -6.32 -24.438 1 96.31 266 GLY A N 1
ATOM 2057 C CA . GLY A 1 266 ? 3.906 -5.73 -24.359 1 96.31 266 GLY A CA 1
ATOM 2058 C C . GLY A 1 266 ? 2.969 -6.484 -23.438 1 96.31 266 GLY A C 1
ATOM 2059 O O . GLY A 1 266 ? 1.823 -6.074 -23.234 1 96.31 266 GLY A O 1
ATOM 2060 N N . VAL A 1 267 ? 3.436 -7.582 -22.875 1 97.69 267 VAL A N 1
ATOM 2061 C CA . VAL A 1 267 ? 2.625 -8.445 -22.016 1 97.69 267 VAL A CA 1
ATOM 2062 C C . VAL A 1 267 ? 2.84 -8.07 -20.547 1 97.69 267 VAL A C 1
ATOM 2064 O O . VAL A 1 267 ? 3.955 -7.738 -20.141 1 97.69 267 VAL A O 1
ATOM 2067 N N . GLY A 1 268 ? 1.766 -8.078 -19.781 1 97.5 268 GLY A N 1
ATOM 2068 C CA . GLY A 1 268 ? 1.846 -7.773 -18.359 1 97.5 268 GLY A CA 1
ATOM 2069 C C . GLY A 1 268 ? 2.037 -9.008 -17.484 1 97.5 268 GLY A C 1
ATOM 2070 O O . GLY A 1 268 ? 2.857 -9.867 -17.812 1 97.5 268 GLY A O 1
ATOM 2071 N N . HIS A 1 269 ? 1.318 -9.047 -16.375 1 97.44 269 HIS A N 1
ATOM 2072 C CA . HIS A 1 269 ? 1.55 -10.039 -15.328 1 97.44 269 HIS A CA 1
ATOM 2073 C C . HIS A 1 269 ? 0.798 -11.336 -15.625 1 97.44 269 HIS A C 1
ATOM 2075 O O . HIS A 1 269 ? 0.944 -12.32 -14.898 1 97.44 269 HIS A O 1
ATOM 2081 N N . PHE A 1 270 ? -0.043 -11.367 -16.672 1 97.69 270 PHE A N 1
ATOM 2082 C CA . PHE A 1 270 ? -0.865 -12.539 -16.953 1 97.69 270 PHE A CA 1
ATOM 2083 C C . PHE A 1 270 ? -0.556 -13.086 -18.344 1 97.69 270 PHE A C 1
ATOM 2085 O O . PHE A 1 270 ? -1.452 -13.211 -19.172 1 97.69 270 PHE A O 1
ATOM 2092 N N . PRO A 1 271 ? 0.636 -13.578 -18.516 1 97.44 271 PRO A N 1
ATOM 2093 C CA . PRO A 1 271 ? 1.046 -13.969 -19.859 1 97.44 271 PRO A CA 1
ATOM 2094 C C . PRO A 1 271 ? 0.21 -15.109 -20.422 1 97.44 271 PRO A C 1
ATOM 2096 O O . PRO A 1 271 ? -0.054 -15.156 -21.641 1 97.44 271 PRO A O 1
ATOM 2099 N N . MET A 1 272 ? -0.267 -16.031 -19.594 1 96.5 272 MET A N 1
ATOM 2100 C CA . MET A 1 272 ? -1.046 -17.188 -20.047 1 96.5 272 MET A CA 1
ATOM 2101 C C . MET A 1 272 ? -2.34 -16.734 -20.719 1 96.5 272 MET A C 1
ATOM 2103 O O . MET A 1 272 ? -2.867 -17.438 -21.578 1 96.5 272 MET A O 1
ATOM 2107 N N . VAL A 1 273 ? -2.809 -15.578 -20.281 1 96.88 273 VAL A N 1
ATOM 2108 C CA . VAL A 1 273 ? -4.086 -15.062 -20.766 1 96.88 273 VAL A CA 1
ATOM 2109 C C . VAL A 1 273 ? -3.842 -13.969 -21.797 1 96.88 273 VAL A C 1
ATOM 2111 O O . VAL A 1 273 ? -4.543 -13.898 -22.812 1 96.88 273 VAL A O 1
ATOM 2114 N N . GLU A 1 274 ? -2.793 -13.188 -21.641 1 97.31 274 GLU A N 1
ATOM 2115 C CA . GLU A 1 274 ? -2.529 -12.016 -22.469 1 97.31 274 GLU A CA 1
ATOM 2116 C C . GLU A 1 274 ? -1.901 -12.414 -23.812 1 97.31 274 GLU A C 1
ATOM 2118 O O . GLU A 1 274 ? -2.133 -11.758 -24.828 1 97.31 274 GLU A O 1
ATOM 2123 N N . ALA A 1 275 ? -1.091 -13.453 -23.766 1 97.19 275 ALA A N 1
ATOM 2124 C CA . ALA A 1 275 ? -0.356 -13.875 -24.969 1 97.19 275 ALA A CA 1
ATOM 2125 C C . ALA A 1 275 ? -0.274 -15.391 -25.047 1 97.19 275 ALA A C 1
ATOM 2127 O O . ALA A 1 275 ? 0.816 -15.953 -25.172 1 97.19 275 ALA A O 1
ATOM 2128 N N . PRO A 1 276 ? -1.469 -16.031 -25.109 1 97.25 276 PRO A N 1
ATOM 2129 C CA . PRO A 1 276 ? -1.503 -17.5 -25.031 1 97.25 276 PRO A CA 1
ATOM 2130 C C . PRO A 1 276 ? -0.747 -18.172 -26.172 1 97.25 276 PRO A C 1
ATOM 2132 O O . PRO A 1 276 ? -0.061 -19.172 -25.953 1 97.25 276 PRO A O 1
ATOM 2135 N N . GLU A 1 277 ? -0.816 -17.656 -27.359 1 97.19 277 GLU A N 1
ATOM 2136 C CA . GLU A 1 277 ? -0.16 -18.297 -28.484 1 97.19 277 GLU A CA 1
ATOM 2137 C C . GLU A 1 277 ? 1.357 -18.297 -28.328 1 97.19 277 GLU A C 1
ATOM 2139 O O . GLU A 1 277 ? 2.014 -19.312 -28.531 1 97.19 277 GLU A O 1
ATOM 2144 N N . GLU A 1 278 ? 1.854 -17.141 -27.953 1 97.75 278 GLU A N 1
ATOM 2145 C CA . GLU A 1 278 ? 3.297 -17.031 -27.75 1 97.75 278 GLU A CA 1
ATOM 2146 C C . GLU A 1 278 ? 3.762 -17.891 -26.594 1 97.75 278 GLU A C 1
ATOM 2148 O O . GLU A 1 278 ? 4.781 -18.578 -26.688 1 97.75 278 GLU A O 1
ATOM 2153 N N . VAL A 1 279 ? 3.088 -17.891 -25.516 1 98.44 279 VAL A N 1
ATOM 2154 C CA . VAL A 1 279 ? 3.422 -18.672 -24.328 1 98.44 279 VAL A CA 1
ATOM 2155 C C . VAL A 1 279 ? 3.396 -20.156 -24.656 1 98.44 279 VAL A C 1
ATOM 2157 O O . VAL A 1 279 ? 4.34 -20.875 -24.359 1 98.44 279 VAL A O 1
ATOM 2160 N N . ASN A 1 280 ? 2.279 -20.609 -25.328 1 98.75 280 ASN A N 1
ATOM 2161 C CA . ASN A 1 280 ? 2.148 -22.016 -25.703 1 98.75 280 ASN A CA 1
ATOM 2162 C C . ASN A 1 280 ? 3.301 -22.469 -26.594 1 98.75 280 ASN A C 1
ATOM 2164 O O . ASN A 1 280 ? 3.861 -23.547 -26.391 1 98.75 280 ASN A O 1
ATOM 2168 N N . LYS A 1 281 ? 3.607 -21.625 -27.516 1 98.56 281 LYS A N 1
ATOM 2169 C CA . LYS A 1 281 ? 4.691 -21.953 -28.438 1 98.56 281 LYS A CA 1
ATOM 2170 C C . LYS A 1 281 ? 6.016 -22.125 -27.703 1 98.56 281 LYS A C 1
ATOM 2172 O O . LYS A 1 281 ? 6.75 -23.078 -27.953 1 98.56 281 LYS A O 1
ATOM 2177 N N . ARG A 1 282 ? 6.328 -21.266 -26.812 1 98.62 282 ARG A N 1
ATOM 2178 C CA . ARG A 1 282 ? 7.59 -21.297 -26.078 1 98.62 282 ARG A CA 1
ATOM 2179 C C . ARG A 1 282 ? 7.637 -22.516 -25.141 1 98.62 282 ARG A C 1
ATOM 2181 O O . ARG A 1 282 ? 8.68 -23.141 -25 1 98.62 282 ARG A O 1
ATOM 2188 N N . ILE A 1 283 ? 6.523 -22.781 -24.516 1 98.88 283 ILE A N 1
ATOM 2189 C CA . ILE A 1 283 ? 6.469 -23.906 -23.594 1 98.88 283 ILE A CA 1
ATOM 2190 C C . ILE A 1 283 ? 6.66 -25.219 -24.375 1 98.88 283 ILE A C 1
ATOM 2192 O O . ILE A 1 283 ? 7.449 -26.062 -23.984 1 98.88 283 ILE A O 1
ATOM 2196 N N . LEU A 1 284 ? 5.988 -25.344 -25.547 1 98.69 284 LEU A N 1
ATOM 2197 C CA . LEU A 1 284 ? 6.105 -26.547 -26.344 1 98.69 284 LEU A CA 1
ATOM 2198 C C . LEU A 1 284 ? 7.531 -26.734 -26.859 1 98.69 284 LEU A C 1
ATOM 2200 O O . LEU A 1 284 ? 8.07 -27.844 -26.859 1 98.69 284 LEU A O 1
ATOM 2204 N N . ALA A 1 285 ? 8.102 -25.609 -27.312 1 98.56 285 ALA A N 1
ATOM 2205 C CA . ALA A 1 285 ? 9.477 -25.656 -27.797 1 98.56 285 ALA A CA 1
ATOM 2206 C C . ALA A 1 285 ? 10.43 -26.094 -26.688 1 98.56 285 ALA A C 1
ATOM 2208 O O . ALA A 1 285 ? 11.344 -26.891 -26.922 1 98.56 285 ALA A O 1
ATOM 2209 N N . PHE A 1 286 ? 10.281 -25.625 -25.516 1 98.69 286 PHE A N 1
ATOM 2210 C CA . PHE A 1 286 ? 11.109 -25.953 -24.375 1 98.69 286 PHE A CA 1
ATOM 2211 C C . PHE A 1 286 ? 10.953 -27.422 -24 1 98.69 286 PHE A C 1
ATOM 2213 O O . PHE A 1 286 ? 11.945 -28.094 -23.719 1 98.69 286 PHE A O 1
ATOM 2220 N N . LEU A 1 287 ? 9.641 -27.922 -24 1 98.12 287 LEU A N 1
ATOM 2221 C CA . LEU A 1 287 ? 9.344 -29.281 -23.594 1 98.12 287 LEU A CA 1
ATOM 2222 C C . LEU A 1 287 ? 9.891 -30.281 -24.609 1 98.12 287 LEU A C 1
ATOM 2224 O O . LEU A 1 287 ? 10.141 -31.438 -24.281 1 98.12 287 LEU A O 1
ATOM 2228 N N . GLY A 1 288 ? 10.102 -29.828 -25.844 1 94.56 288 GLY A N 1
ATOM 2229 C CA . GLY A 1 288 ? 10.609 -30.703 -26.891 1 94.56 288 GLY A CA 1
ATOM 2230 C C . GLY A 1 288 ? 12.117 -30.844 -26.875 1 94.56 288 GLY A C 1
ATOM 2231 O O . GLY A 1 288 ? 12.68 -31.656 -27.625 1 94.56 288 GLY A O 1
ATOM 2232 N N . LYS A 1 289 ? 12.789 -30.109 -26.109 1 88.25 289 LYS A N 1
ATOM 2233 C CA . LYS A 1 289 ? 14.242 -30.203 -25.984 1 88.25 289 LYS A CA 1
ATOM 2234 C C . LYS A 1 289 ? 14.641 -31.297 -25 1 88.25 289 LYS A C 1
ATOM 2236 O O . LYS A 1 289 ? 13.883 -31.609 -24.078 1 88.25 289 LYS A O 1
ATOM 2241 N N . MET B 1 1 ? 15.32 32.094 9.211 1 71.12 1 MET B N 1
ATOM 2242 C CA . MET B 1 1 ? 14.57 32.406 10.422 1 71.12 1 MET B CA 1
ATOM 2243 C C . MET B 1 1 ? 15.18 31.703 11.633 1 71.12 1 MET B C 1
ATOM 2245 O O . MET B 1 1 ? 15.703 30.594 11.516 1 71.12 1 MET B O 1
ATOM 2249 N N . GLU B 1 2 ? 15.266 32.375 12.734 1 86.69 2 GLU B N 1
ATOM 2250 C CA . GLU B 1 2 ? 15.836 31.812 13.953 1 86.69 2 GLU B CA 1
ATOM 2251 C C . GLU B 1 2 ? 14.898 30.781 14.578 1 86.69 2 GLU B C 1
ATOM 2253 O O . GLU B 1 2 ? 13.68 30.984 14.625 1 86.69 2 GLU B O 1
ATOM 2258 N N . THR B 1 3 ? 15.422 29.625 14.906 1 95.25 3 THR B N 1
ATOM 2259 C CA . THR B 1 3 ? 14.656 28.562 15.539 1 95.25 3 THR B CA 1
ATOM 2260 C C . THR B 1 3 ? 14.594 28.75 17.047 1 95.25 3 THR B C 1
ATOM 2262 O O . THR B 1 3 ? 15.609 29.016 17.688 1 95.25 3 THR B O 1
ATOM 2265 N N . LYS B 1 4 ? 13.406 28.797 17.578 1 98.25 4 LYS B N 1
ATOM 2266 C CA . LYS B 1 4 ? 13.125 28.875 19.016 1 98.25 4 LYS B CA 1
ATOM 2267 C C . LYS B 1 4 ? 12.625 27.531 19.547 1 98.25 4 LYS B C 1
ATOM 2269 O O . LYS B 1 4 ? 12.398 26.594 18.766 1 98.25 4 LYS B O 1
ATOM 2274 N N . ARG B 1 5 ? 12.547 27.438 20.922 1 98.38 5 ARG B N 1
ATOM 2275 C CA . ARG B 1 5 ? 12.117 26.172 21.516 1 98.38 5 ARG B CA 1
ATOM 2276 C C . ARG B 1 5 ? 11.07 26.422 22.609 1 98.38 5 ARG B C 1
ATOM 2278 O O . ARG B 1 5 ? 11.07 27.469 23.25 1 98.38 5 ARG B O 1
ATOM 2285 N N . ILE B 1 6 ? 10.258 25.484 22.781 1 98.56 6 ILE B N 1
ATOM 2286 C CA . ILE B 1 6 ? 9.219 25.531 23.812 1 98.56 6 ILE B CA 1
ATOM 2287 C C . ILE B 1 6 ? 8.82 24.109 24.203 1 98.56 6 ILE B C 1
ATOM 2289 O O . ILE B 1 6 ? 8.781 23.219 23.359 1 98.56 6 ILE B O 1
ATOM 2293 N N . THR B 1 7 ? 8.617 23.859 25.516 1 98.56 7 THR B N 1
ATOM 2294 C CA . THR B 1 7 ? 8.211 22.547 25.984 1 98.56 7 THR B CA 1
ATOM 2295 C C . THR B 1 7 ? 6.707 22.516 26.25 1 98.56 7 THR B C 1
ATOM 2297 O O . THR B 1 7 ? 6.191 23.328 27.016 1 98.56 7 THR B O 1
ATOM 2300 N N . VAL B 1 8 ? 6.074 21.688 25.578 1 98.38 8 VAL B N 1
ATOM 2301 C CA . VAL B 1 8 ? 4.656 21.438 25.828 1 98.38 8 VAL B CA 1
ATOM 2302 C C . VAL B 1 8 ? 4.406 19.938 25.922 1 98.38 8 VAL B C 1
ATOM 2304 O O . VAL B 1 8 ? 5.047 19.141 25.219 1 98.38 8 VAL B O 1
ATOM 2307 N N . ASN B 1 9 ? 3.531 19.516 26.844 1 97.94 9 ASN B N 1
ATOM 2308 C CA . ASN B 1 9 ? 3.16 18.125 27.062 1 97.94 9 ASN B CA 1
ATOM 2309 C C . ASN B 1 9 ? 4.391 17.234 27.172 1 97.94 9 ASN B C 1
ATOM 2311 O O . ASN B 1 9 ? 4.41 16.125 26.656 1 97.94 9 ASN B O 1
ATOM 2315 N N . GLY B 1 10 ? 5.375 17.75 27.703 1 97.62 10 GLY B N 1
ATOM 2316 C CA . GLY B 1 10 ? 6.566 16.984 28.031 1 97.62 10 GLY B CA 1
ATOM 2317 C C . GLY B 1 10 ? 7.5 16.797 26.844 1 97.62 10 GLY B C 1
ATOM 2318 O O . GLY B 1 10 ? 8.453 16.016 26.922 1 97.62 10 G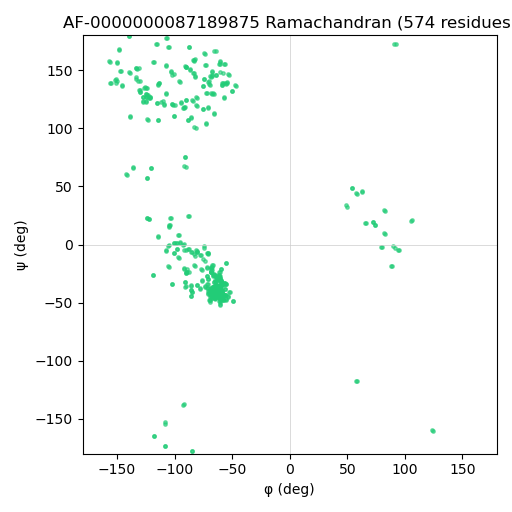LY B O 1
ATOM 2319 N N . VAL B 1 11 ? 7.273 17.484 25.734 1 98.38 11 VAL B N 1
ATOM 2320 C CA . VAL B 1 11 ? 8.102 17.391 24.547 1 98.38 11 VAL B CA 1
ATOM 2321 C C . VAL B 1 11 ? 8.617 18.781 24.156 1 98.38 11 VAL B C 1
ATOM 2323 O O . VAL B 1 11 ? 7.844 19.734 24.094 1 98.38 11 VAL B O 1
ATOM 2326 N N . GLU B 1 12 ? 9.898 18.906 23.953 1 98.69 12 GLU B N 1
ATOM 2327 C CA . GLU B 1 12 ? 10.445 20.172 23.484 1 98.69 12 GLU B CA 1
ATOM 2328 C C . GLU B 1 12 ? 10.281 20.297 21.969 1 98.69 12 GLU B C 1
ATOM 2330 O O . GLU B 1 12 ? 10.805 19.484 21.203 1 98.69 12 GLU B O 1
ATOM 2335 N N . LEU B 1 13 ? 9.594 21.297 21.594 1 98.81 13 LEU B N 1
ATOM 2336 C CA . LEU B 1 13 ? 9.352 21.562 20.188 1 98.81 13 LEU B CA 1
ATOM 2337 C C . LEU B 1 13 ? 10.156 22.766 19.719 1 98.81 13 LEU B C 1
ATOM 2339 O O . LEU B 1 13 ? 10.203 23.797 20.391 1 98.81 13 LEU B O 1
ATOM 2343 N N . ALA B 1 14 ? 10.844 22.562 18.641 1 98.81 14 ALA B N 1
ATOM 2344 C CA . ALA B 1 14 ? 11.445 23.703 17.938 1 98.81 14 ALA B CA 1
ATOM 2345 C C . ALA B 1 14 ? 10.422 24.375 17.031 1 98.81 14 ALA B C 1
ATOM 2347 O O . ALA B 1 14 ? 9.531 23.719 16.469 1 98.81 14 ALA B O 1
ATOM 2348 N N . TYR B 1 15 ? 10.516 25.703 16.922 1 98.75 15 TYR B N 1
ATOM 2349 C CA . TYR B 1 15 ? 9.594 26.406 16.031 1 98.75 15 TYR B CA 1
ATOM 2350 C C . TYR B 1 15 ? 10.234 27.656 15.453 1 98.75 15 TYR B C 1
ATOM 2352 O O . TYR B 1 15 ? 11.234 28.156 15.977 1 98.75 15 TYR B O 1
ATOM 2360 N N . VAL B 1 16 ? 9.734 28.109 14.32 1 98.62 16 VAL B N 1
ATOM 2361 C CA . VAL B 1 16 ? 10.086 29.391 13.727 1 98.62 16 VAL B CA 1
ATOM 2362 C C . VAL B 1 16 ? 8.93 30.375 13.875 1 98.62 16 VAL B C 1
ATOM 2364 O O . VAL B 1 16 ? 7.77 29.969 14 1 98.62 16 VAL B O 1
ATOM 2367 N N . GLU B 1 17 ? 9.234 31.625 13.891 1 98.25 17 GLU B N 1
ATOM 2368 C CA . GLU B 1 17 ? 8.211 32.625 14.133 1 98.25 17 GLU B CA 1
ATOM 2369 C C . GLU B 1 17 ? 8.5 33.906 13.359 1 98.25 17 GLU B C 1
ATOM 2371 O O . GLU B 1 17 ? 9.664 34.219 13.055 1 98.25 17 GLU B O 1
ATOM 2376 N N . GLN B 1 18 ? 7.453 34.562 13 1 97.75 18 GLN B N 1
ATOM 2377 C CA . GLN B 1 18 ? 7.52 35.844 12.312 1 97.75 18 GLN B CA 1
ATOM 2378 C C . GLN B 1 18 ? 6.297 36.719 12.633 1 97.75 18 GLN B C 1
ATOM 2380 O O . GLN B 1 18 ? 5.18 36.188 12.727 1 97.75 18 GLN B O 1
ATOM 2385 N N . GLY B 1 19 ? 6.543 38.031 12.836 1 98 19 GLY B N 1
ATOM 2386 C CA . GLY B 1 19 ? 5.43 38.938 12.977 1 98 19 GLY B CA 1
ATOM 2387 C C . GLY B 1 19 ? 5 39.156 14.422 1 98 19 GLY B C 1
ATOM 2388 O O . GLY B 1 19 ? 5.621 38.594 15.336 1 98 19 GLY B O 1
ATOM 2389 N N . GLU B 1 20 ? 4.113 40.062 14.594 1 97.69 20 GLU B N 1
ATOM 2390 C CA . GLU B 1 20 ? 3.506 40.406 15.883 1 97.69 20 GLU B CA 1
ATOM 2391 C C . GLU B 1 20 ? 1.986 40.5 15.766 1 97.69 20 GLU B C 1
ATOM 2393 O O . GLU B 1 20 ? 1.451 40.75 14.688 1 97.69 20 GLU B O 1
ATOM 2398 N N . GLY B 1 21 ? 1.372 40.188 16.906 1 98.06 21 GLY B N 1
ATOM 2399 C CA . GLY B 1 21 ? -0.082 40.188 16.906 1 98.06 21 GLY B CA 1
ATOM 2400 C C . GLY B 1 21 ? -0.687 38.875 17.359 1 98.06 21 GLY B C 1
ATOM 2401 O O . GLY B 1 21 ? -0.064 38.125 18.125 1 98.06 21 GLY B O 1
ATOM 2402 N N . PRO B 1 22 ? -1.966 38.719 16.969 1 98.38 22 PRO B N 1
ATOM 2403 C CA . PRO B 1 22 ? -2.584 37.438 17.328 1 98.38 22 PRO B CA 1
ATOM 2404 C C . PRO B 1 22 ? -1.826 36.219 16.766 1 98.38 22 PRO B C 1
ATOM 2406 O O . PRO B 1 22 ? -1.297 36.312 15.648 1 98.38 22 PRO B O 1
ATOM 2409 N N . LEU B 1 23 ? -1.863 35.156 17.484 1 98.81 23 LEU B N 1
ATOM 2410 C CA . LEU B 1 23 ? -1.14 33.938 17.109 1 98.81 23 LEU B CA 1
ATOM 2411 C C . LEU B 1 23 ? -1.741 33.312 15.867 1 98.81 23 LEU B C 1
ATOM 2413 O O . LEU B 1 23 ? -2.963 33.188 15.758 1 98.81 23 LEU B O 1
ATOM 2417 N N . ALA B 1 24 ? -0.959 33 14.922 1 98.94 24 ALA B N 1
ATOM 2418 C CA . ALA B 1 24 ? -1.263 32.094 13.828 1 98.94 24 ALA B CA 1
ATOM 2419 C C . ALA B 1 24 ? -0.377 30.844 13.891 1 98.94 24 ALA B C 1
ATOM 2421 O O . ALA B 1 24 ? 0.821 30.922 13.609 1 98.94 24 ALA B O 1
ATOM 2422 N N . LEU B 1 25 ? -0.955 29.734 14.273 1 98.94 25 LEU B N 1
ATOM 2423 C CA . LEU B 1 25 ? -0.205 28.5 14.406 1 98.94 25 LEU B CA 1
ATOM 2424 C C . LEU B 1 25 ? -0.302 27.672 13.133 1 98.94 25 LEU B C 1
ATOM 2426 O O . LEU B 1 25 ? -1.401 27.328 12.688 1 98.94 25 LEU B O 1
ATOM 2430 N N . LEU B 1 26 ? 0.826 27.328 12.508 1 98.94 26 LEU B N 1
ATOM 2431 C CA . LEU B 1 26 ? 0.875 26.578 11.258 1 98.94 26 LEU B CA 1
ATOM 2432 C C . LEU B 1 26 ? 1.444 25.188 11.492 1 98.94 26 LEU B C 1
ATOM 2434 O O . LEU B 1 26 ? 2.564 25.031 11.984 1 98.94 26 LEU B O 1
ATOM 2438 N N . LEU B 1 27 ? 0.696 24.172 11.133 1 98.94 27 LEU B N 1
ATOM 2439 C CA . LEU B 1 27 ? 1.067 22.797 11.391 1 98.94 27 LEU B CA 1
ATOM 2440 C C . LEU B 1 27 ? 1.306 22.031 10.094 1 98.94 27 LEU B C 1
ATOM 2442 O O . LEU B 1 27 ? 0.401 21.922 9.266 1 98.94 27 LEU B O 1
ATOM 2446 N N . HIS B 1 28 ? 2.518 21.484 9.93 1 98.81 28 HIS B N 1
ATOM 2447 C CA . HIS B 1 28 ? 2.914 20.812 8.703 1 98.81 28 HIS B CA 1
ATOM 2448 C C . HIS B 1 28 ? 2.525 19.344 8.727 1 98.81 28 HIS B C 1
ATOM 2450 O O . HIS B 1 28 ? 2.086 18.828 9.766 1 98.81 28 HIS B O 1
ATOM 2456 N N . GLY B 1 29 ? 2.658 18.734 7.574 1 98.25 29 GLY B N 1
ATOM 2457 C CA . GLY B 1 29 ? 2.377 17.312 7.445 1 98.25 29 GLY B CA 1
ATOM 2458 C C . GLY B 1 29 ? 3.627 16.469 7.262 1 98.25 29 GLY B C 1
ATOM 2459 O O . GLY B 1 29 ? 4.668 16.766 7.855 1 98.25 29 GLY B O 1
ATOM 2460 N N . PHE B 1 30 ? 3.453 15.352 6.648 1 98.5 30 PHE B N 1
ATOM 2461 C CA . PHE B 1 30 ? 4.512 14.398 6.328 1 98.5 30 PHE B CA 1
ATOM 2462 C C . PHE B 1 30 ? 4.715 14.305 4.82 1 98.5 30 PHE B C 1
ATOM 2464 O O . PHE B 1 30 ? 3.744 14.227 4.062 1 98.5 30 PHE B O 1
ATOM 2471 N N . PRO B 1 31 ? 5.98 14.242 4.426 1 97.38 31 PRO B N 1
ATOM 2472 C CA . PRO B 1 31 ? 7.25 14.469 5.121 1 97.38 31 PRO B CA 1
ATOM 2473 C C . PRO B 1 31 ? 7.73 15.914 5.012 1 97.38 31 PRO B C 1
ATOM 2475 O O . PRO B 1 31 ? 8.695 16.203 4.297 1 97.38 31 PRO B O 1
ATOM 2478 N N . GLU B 1 32 ? 7.109 16.719 5.738 1 98.25 32 GLU B N 1
ATOM 2479 C CA . GLU B 1 32 ? 7.27 18.172 5.633 1 98.25 32 GLU B CA 1
ATOM 2480 C C . GLU B 1 32 ? 7.875 18.75 6.91 1 98.25 32 GLU B C 1
ATOM 2482 O O . GLU B 1 32 ? 8.148 18.016 7.863 1 98.25 32 GLU B O 1
ATOM 2487 N N . THR B 1 33 ? 8.203 20.016 6.891 1 98.56 33 THR B N 1
ATOM 2488 C CA . THR B 1 33 ? 8.648 20.891 7.98 1 98.56 33 THR B CA 1
ATOM 2489 C C . THR B 1 33 ? 8.008 22.266 7.863 1 98.56 33 THR B C 1
ATOM 2491 O O . THR B 1 33 ? 7.242 22.531 6.938 1 98.56 33 THR B O 1
ATOM 2494 N N . PRO B 1 34 ? 8.336 23.125 8.797 1 98.69 34 PRO B N 1
ATOM 2495 C CA . PRO B 1 34 ? 7.824 24.5 8.688 1 98.69 34 PRO B CA 1
ATOM 2496 C C . PRO B 1 34 ? 8.172 25.156 7.359 1 98.69 34 PRO B C 1
ATOM 2498 O O . PRO B 1 34 ? 7.535 26.125 6.961 1 98.69 34 PRO B O 1
ATOM 2501 N N . VAL B 1 35 ? 9.109 24.625 6.605 1 98.06 35 VAL B N 1
ATOM 2502 C CA . VAL B 1 35 ? 9.547 25.172 5.328 1 98.06 35 VAL B CA 1
ATOM 2503 C C . VAL B 1 35 ? 8.375 25.172 4.34 1 98.06 35 VAL B C 1
ATOM 2505 O O . VAL B 1 35 ? 8.305 26.047 3.461 1 98.06 35 VAL B O 1
ATOM 2508 N N . THR B 1 36 ? 7.441 24.266 4.551 1 97.44 36 THR B N 1
ATOM 2509 C CA . THR B 1 36 ? 6.273 24.172 3.682 1 97.44 36 THR B CA 1
ATOM 2510 C C . THR B 1 36 ? 5.477 25.484 3.699 1 97.44 36 THR B C 1
ATOM 2512 O O . THR B 1 36 ? 4.754 25.781 2.75 1 97.44 36 THR B O 1
ATOM 2515 N N . PHE B 1 37 ? 5.672 26.281 4.734 1 98.25 37 PHE B N 1
ATOM 2516 C CA . PHE B 1 37 ? 4.898 27.5 4.918 1 98.25 37 PHE B CA 1
ATOM 2517 C C . PHE B 1 37 ? 5.734 28.734 4.566 1 98.25 37 PHE B C 1
ATOM 2519 O O . PHE B 1 37 ? 5.352 29.859 4.883 1 98.25 37 PHE B O 1
ATOM 2526 N N . ARG B 1 38 ? 6.824 28.547 3.863 1 97.19 38 ARG B N 1
ATOM 2527 C CA . ARG B 1 38 ? 7.777 29.609 3.605 1 97.19 38 ARG B CA 1
ATOM 2528 C C . ARG B 1 38 ? 7.125 30.766 2.838 1 97.19 38 ARG B C 1
ATOM 2530 O O . ARG B 1 38 ? 7.523 31.922 2.98 1 97.19 38 ARG B O 1
ATOM 2537 N N . HIS B 1 39 ? 6.078 30.484 2.047 1 97.88 39 HIS B N 1
ATOM 2538 C CA . HIS B 1 39 ? 5.41 31.531 1.273 1 97.88 39 HIS B CA 1
ATOM 2539 C C . HIS B 1 39 ? 4.238 32.125 2.047 1 97.88 39 HIS B C 1
ATOM 2541 O O . HIS B 1 39 ? 3.811 33.25 1.767 1 97.88 39 HIS B O 1
ATOM 2547 N N . LEU B 1 40 ? 3.723 31.422 3.008 1 98.62 40 LEU B N 1
ATOM 2548 C CA . LEU B 1 40 ? 2.545 31.859 3.748 1 98.62 40 LEU B CA 1
ATOM 2549 C C . LEU B 1 40 ? 2.943 32.688 4.957 1 98.62 40 LEU B C 1
ATOM 2551 O O . LEU B 1 40 ? 2.268 33.688 5.289 1 98.62 40 LEU B O 1
ATOM 2555 N N . MET B 1 41 ? 4.043 32.375 5.629 1 98.56 41 MET B N 1
ATOM 2556 C CA . MET B 1 41 ? 4.438 32.969 6.891 1 98.56 41 MET B CA 1
ATOM 2557 C C . MET B 1 41 ? 4.637 34.5 6.727 1 98.56 41 MET B C 1
ATOM 2559 O O . MET B 1 41 ? 4.074 35.281 7.48 1 98.56 41 MET B O 1
ATOM 2563 N N . PRO B 1 42 ? 5.391 34.906 5.641 1 98.44 42 PRO B N 1
ATOM 2564 C CA . PRO B 1 42 ? 5.578 36.344 5.504 1 98.44 42 PRO B CA 1
ATOM 2565 C C . PRO B 1 42 ? 4.277 37.094 5.219 1 98.44 42 PRO B C 1
ATOM 2567 O O . PRO B 1 42 ? 4.094 38.219 5.668 1 98.44 42 PRO B O 1
ATOM 2570 N N . VAL B 1 43 ? 3.377 36.469 4.52 1 98.5 43 VAL B N 1
ATOM 2571 C CA . VAL B 1 43 ? 2.105 37.062 4.133 1 98.5 43 VAL B CA 1
ATOM 2572 C C . VAL B 1 43 ? 1.225 37.25 5.367 1 98.5 43 VAL B C 1
ATOM 2574 O O . VAL B 1 43 ? 0.611 38.312 5.551 1 98.5 43 VAL B O 1
ATOM 2577 N N . LEU B 1 44 ? 1.185 36.312 6.258 1 98.75 44 LEU B N 1
ATOM 2578 C CA . LEU B 1 44 ? 0.398 36.375 7.484 1 98.75 44 LEU B CA 1
ATOM 2579 C C . LEU B 1 44 ? 1.011 37.375 8.461 1 98.75 44 LEU B C 1
ATOM 2581 O O . LEU B 1 44 ? 0.288 38.094 9.164 1 98.75 44 LEU B O 1
ATOM 2585 N N . ALA B 1 45 ? 2.348 37.375 8.461 1 98.62 45 ALA B N 1
ATOM 2586 C CA . ALA B 1 45 ? 3.023 38.344 9.32 1 98.62 45 ALA B CA 1
ATOM 2587 C C . ALA B 1 45 ? 2.689 39.75 8.898 1 98.62 45 ALA B C 1
ATOM 2589 O O . ALA B 1 45 ? 2.4 40.625 9.734 1 98.62 45 ALA B O 1
ATOM 2590 N N . GLU B 1 46 ? 2.725 39.969 7.621 1 98.44 46 GLU B N 1
ATOM 2591 C CA . GLU B 1 46 ? 2.391 41.281 7.078 1 98.44 46 GLU B CA 1
ATOM 2592 C C . GLU B 1 46 ? 0.934 41.656 7.359 1 98.44 46 GLU B C 1
ATOM 2594 O O . GLU B 1 46 ? 0.603 42.812 7.547 1 98.44 46 GLU B O 1
ATOM 2599 N N . ALA B 1 47 ? 0.114 40.688 7.48 1 98.31 47 ALA B N 1
ATOM 2600 C CA . ALA B 1 47 ? -1.307 40.875 7.75 1 98.31 47 ALA B CA 1
ATOM 2601 C C . ALA B 1 47 ? -1.554 41.125 9.234 1 98.31 47 ALA B C 1
ATOM 2603 O O . ALA B 1 47 ? -2.689 41.375 9.648 1 98.31 47 ALA B O 1
ATOM 2604 N N . GLY B 1 48 ? -0.506 41.031 10.078 1 98.25 48 GLY B N 1
ATOM 2605 C CA . GLY B 1 48 ? -0.619 41.469 11.469 1 98.25 48 GLY B CA 1
ATOM 2606 C C . GLY B 1 48 ? -0.696 40.281 12.438 1 98.25 48 GLY B C 1
ATOM 2607 O O . GLY B 1 48 ? -1.163 40.438 13.562 1 98.25 48 GLY B O 1
ATOM 2608 N N . TYR B 1 49 ? -0.249 39.125 12.023 1 98.62 49 TYR B N 1
ATOM 2609 C CA . TYR B 1 49 ? -0.24 37.969 12.906 1 98.62 49 TYR B CA 1
ATOM 2610 C C . TYR B 1 49 ? 1.166 37.688 13.422 1 98.62 49 TYR B C 1
ATOM 2612 O O . TYR B 1 49 ? 2.152 37.969 12.742 1 98.62 49 TYR B O 1
ATOM 2620 N N . ARG B 1 50 ? 1.255 37.156 14.617 1 98.69 50 ARG B N 1
ATOM 2621 C CA . ARG B 1 50 ? 2.436 36.438 15.055 1 98.69 50 ARG B CA 1
ATOM 2622 C C . ARG B 1 50 ? 2.387 34.969 14.57 1 98.69 50 ARG B C 1
ATOM 2624 O O . ARG B 1 50 ? 1.705 34.156 15.164 1 98.69 50 ARG B O 1
ATOM 2631 N N . VAL B 1 51 ? 3.117 34.75 13.531 1 98.81 51 VAL B N 1
ATOM 2632 C CA . VAL B 1 51 ? 3.043 33.438 12.867 1 98.81 51 VAL B CA 1
ATOM 2633 C C . VAL B 1 51 ? 4.07 32.5 13.469 1 98.81 51 VAL B C 1
ATOM 2635 O O . VAL B 1 51 ? 5.258 32.812 13.539 1 98.81 51 VAL B O 1
ATOM 2638 N N . VAL B 1 52 ? 3.594 31.359 13.945 1 98.88 52 VAL B N 1
ATOM 2639 C CA . VAL B 1 52 ? 4.457 30.344 14.539 1 98.88 52 VAL B CA 1
ATOM 2640 C C . VAL B 1 52 ? 4.266 29.016 13.82 1 98.88 52 VAL B C 1
ATOM 2642 O O . VAL B 1 52 ? 3.137 28.562 13.633 1 98.88 52 VAL B O 1
ATOM 2645 N N . ALA B 1 53 ? 5.309 28.406 13.359 1 98.88 53 ALA B N 1
ATOM 2646 C CA . ALA B 1 53 ? 5.309 27.078 12.75 1 98.88 53 ALA B CA 1
ATOM 2647 C C . ALA B 1 53 ? 6.273 26.141 13.477 1 98.88 53 ALA B C 1
ATOM 2649 O O . ALA B 1 53 ? 7.492 26.281 13.359 1 98.88 53 ALA B O 1
ATOM 2650 N N . PRO B 1 54 ? 5.797 25.234 14.203 1 98.88 54 PRO B N 1
ATOM 2651 C CA . PRO B 1 54 ? 6.672 24.266 14.875 1 98.88 54 PRO B CA 1
ATOM 2652 C C . PRO B 1 54 ? 7.082 23.109 13.977 1 98.88 54 PRO B C 1
ATOM 2654 O O . PRO B 1 54 ? 6.352 22.766 13.047 1 98.88 54 PRO B O 1
ATOM 2657 N N . TYR B 1 55 ? 8.289 22.625 14.219 1 98.81 55 TYR B N 1
ATOM 2658 C CA . TYR B 1 55 ? 8.508 21.234 13.883 1 98.81 55 TYR B CA 1
ATOM 2659 C C . TYR B 1 55 ? 7.664 20.312 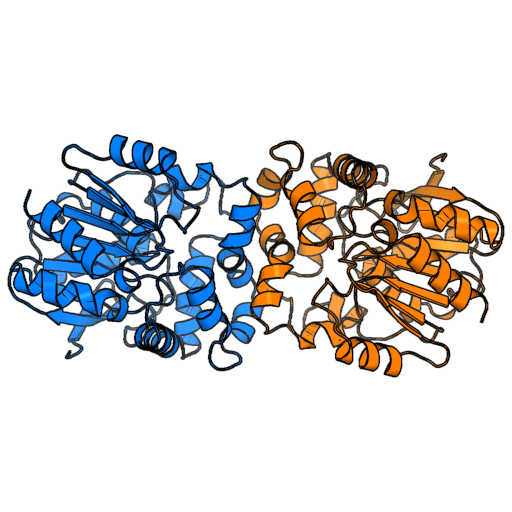14.758 1 98.81 55 TYR B C 1
ATOM 2661 O O . TYR B 1 55 ? 7.848 20.281 15.977 1 98.81 55 TYR B O 1
ATOM 2669 N N . MET B 1 56 ? 6.727 19.672 14.148 1 98.62 56 MET B N 1
ATOM 2670 C CA . MET B 1 56 ? 5.848 18.812 14.93 1 98.62 56 MET B CA 1
ATOM 2671 C C . MET B 1 56 ? 6.652 17.766 15.695 1 98.62 56 MET B C 1
ATOM 2673 O O . MET B 1 56 ? 7.785 17.453 15.328 1 98.62 56 MET B O 1
ATOM 2677 N N . ARG B 1 57 ? 6.086 17.281 16.781 1 98.69 57 ARG B N 1
ATOM 2678 C CA . ARG B 1 57 ? 6.793 16.281 17.594 1 98.69 57 ARG B CA 1
ATOM 2679 C C . ARG B 1 57 ? 7.391 15.188 16.719 1 98.69 57 ARG B C 1
ATOM 2681 O O . ARG B 1 57 ? 6.77 14.758 15.742 1 98.69 57 ARG B O 1
ATOM 2688 N N . GLY B 1 58 ? 8.609 14.828 17.031 1 98.5 58 GLY B N 1
ATOM 2689 C CA . GLY B 1 58 ? 9.25 13.727 16.344 1 98.5 58 GLY B CA 1
ATOM 2690 C C . GLY B 1 58 ? 10 14.172 15.094 1 98.5 58 GLY B C 1
ATOM 2691 O O . GLY B 1 58 ? 10.828 13.43 14.562 1 98.5 58 GLY B O 1
ATOM 2692 N N . PHE B 1 59 ? 9.719 15.359 14.531 1 98.81 59 PHE B N 1
ATOM 2693 C CA . PHE B 1 59 ? 10.453 15.906 13.406 1 98.81 59 PHE B CA 1
ATOM 2694 C C . PHE B 1 59 ? 11.617 16.766 13.883 1 98.81 59 PHE B C 1
ATOM 2696 O O . PHE B 1 59 ? 11.414 17.766 14.594 1 98.81 59 PHE B O 1
ATOM 2703 N N . ALA B 1 60 ? 12.781 16.391 13.555 1 98.62 60 ALA B N 1
ATOM 2704 C CA . ALA B 1 60 ? 13.945 17.172 13.961 1 98.62 60 ALA B CA 1
ATOM 2705 C C . ALA B 1 60 ? 13.859 18.594 13.445 1 98.62 60 ALA B C 1
ATOM 2707 O O . ALA B 1 60 ? 13.398 18.828 12.328 1 98.62 60 ALA B O 1
ATOM 2708 N N . PRO B 1 61 ? 14.234 19.562 14.281 1 98.25 61 PRO B N 1
ATOM 2709 C CA . PRO B 1 61 ? 15.031 19.375 15.5 1 98.25 61 PRO B CA 1
ATOM 2710 C C . PRO B 1 61 ? 14.172 19.281 16.75 1 98.25 61 PRO B C 1
ATOM 2712 O O . PRO B 1 61 ? 14.688 19.359 17.875 1 98.25 61 PRO B O 1
ATOM 2715 N N . SER B 1 62 ? 12.812 19.203 16.594 1 98.75 62 SER B N 1
ATOM 2716 C CA . SER B 1 62 ? 11.984 18.922 17.766 1 98.75 62 SER B CA 1
ATOM 2717 C C . SER B 1 62 ? 12.344 17.578 18.391 1 98.75 62 SER B C 1
ATOM 2719 O O . SER B 1 62 ? 12.883 16.703 17.719 1 98.75 62 SER B O 1
ATOM 2721 N N . GLN B 1 63 ? 12.023 17.453 19.656 1 97.94 63 GLN B N 1
ATOM 2722 C CA . GLN B 1 63 ? 12.367 16.281 20.438 1 97.94 63 GLN B CA 1
ATOM 2723 C C . GLN B 1 63 ? 11.555 15.062 20 1 97.94 63 GLN B C 1
ATOM 2725 O O . GLN B 1 63 ? 10.359 15.18 19.719 1 97.94 63 GLN B O 1
ATOM 2730 N N . VAL B 1 64 ? 12.18 13.922 19.969 1 98.25 64 VAL B N 1
ATOM 2731 C CA . VAL B 1 64 ? 11.484 12.641 19.906 1 98.25 64 VAL B CA 1
ATOM 2732 C C . VAL B 1 64 ? 10.797 12.359 21.234 1 98.25 64 VAL B C 1
ATOM 2734 O O . VAL B 1 64 ? 11.445 12.352 22.281 1 98.25 64 VAL B O 1
ATOM 2737 N N . PRO B 1 65 ? 9.531 12.273 21.172 1 98.25 65 PRO B N 1
ATOM 2738 C CA . PRO B 1 65 ? 8.859 11.992 22.438 1 98.25 65 PRO B CA 1
ATOM 2739 C C . PRO B 1 65 ? 9.406 10.742 23.125 1 98.25 65 PRO B C 1
ATOM 2741 O O . PRO B 1 65 ? 9.633 9.719 22.469 1 98.25 65 PRO B O 1
ATOM 2744 N N . ALA B 1 66 ? 9.562 10.758 24.438 1 97.06 66 ALA B N 1
ATOM 2745 C CA . ALA B 1 66 ? 10.133 9.656 25.219 1 97.06 66 ALA B CA 1
ATOM 2746 C C . ALA B 1 66 ? 9.273 8.398 25.094 1 97.06 66 ALA B C 1
ATOM 2748 O O . ALA B 1 66 ? 9.797 7.285 25.078 1 97.06 66 ALA B O 1
ATOM 2749 N N . ASP B 1 67 ? 7.996 8.602 25.016 1 97.44 67 ASP B N 1
ATOM 2750 C CA . ASP B 1 67 ? 7.086 7.465 24.953 1 97.44 67 ASP B CA 1
ATOM 2751 C C . ASP B 1 67 ? 6.863 7.016 23.516 1 97.44 67 ASP B C 1
ATOM 2753 O O . ASP B 1 67 ? 6.145 6.047 23.266 1 97.44 67 ASP B O 1
ATOM 2757 N N . GLY B 1 68 ? 7.402 7.703 22.609 1 98 68 GLY B N 1
ATOM 2758 C CA . GLY B 1 68 ? 7.305 7.344 21.203 1 98 68 GLY B CA 1
ATOM 2759 C C . GLY B 1 68 ? 5.938 7.617 20.609 1 98 68 GLY B C 1
ATOM 2760 O O . GLY B 1 68 ? 5.625 7.141 19.516 1 98 68 GLY B O 1
ATOM 2761 N N . SER B 1 69 ? 5.094 8.445 21.266 1 98.56 69 SER B N 1
ATOM 2762 C CA . SER B 1 69 ? 3.719 8.617 20.812 1 98.56 69 SER B CA 1
ATOM 2763 C C . SER B 1 69 ? 3.637 9.602 19.656 1 98.56 69 SER B C 1
ATOM 2765 O O . SER B 1 69 ? 4.141 10.727 19.75 1 98.56 69 SER B O 1
ATOM 2767 N N . MET B 1 70 ? 3.035 9.141 18.656 1 98.69 70 MET B N 1
ATOM 2768 C CA . MET B 1 70 ? 2.633 9.977 17.516 1 98.69 70 MET B CA 1
ATOM 2769 C C . MET B 1 70 ? 1.127 9.891 17.297 1 98.69 70 MET B C 1
ATOM 2771 O O . MET B 1 70 ? 0.654 10.102 16.172 1 98.69 70 MET B O 1
ATOM 2775 N N . LEU B 1 71 ? 0.417 9.516 18.344 1 98.75 71 LEU B N 1
ATOM 2776 C CA . LEU B 1 71 ? -1.036 9.406 18.266 1 98.75 71 LEU B CA 1
ATOM 2777 C C . LEU B 1 71 ? -1.671 10.766 18 1 98.75 71 LEU B C 1
ATOM 2779 O O . LEU B 1 71 ? -1.207 11.781 18.531 1 98.75 71 LEU B O 1
ATOM 2783 N N . MET B 1 72 ? -2.752 10.742 17.266 1 98.69 72 MET B N 1
ATOM 2784 C CA . MET B 1 72 ? -3.455 11.969 16.922 1 98.69 72 MET B CA 1
ATOM 2785 C C . MET B 1 72 ? -3.84 12.75 18.172 1 98.69 72 MET B C 1
ATOM 2787 O O . MET B 1 72 ? -3.752 13.984 18.188 1 98.69 72 MET B O 1
ATOM 2791 N N . LYS B 1 73 ? -4.238 12.055 19.219 1 98.69 73 LYS B N 1
ATOM 2792 C CA . LYS B 1 73 ? -4.621 12.734 20.453 1 98.69 73 LYS B CA 1
ATOM 2793 C C . LYS B 1 73 ? -3.461 13.562 21.016 1 98.69 73 LYS B C 1
ATOM 2795 O O . LYS B 1 73 ? -3.672 14.648 21.562 1 98.69 73 LYS B O 1
ATOM 2800 N N . ASP B 1 74 ? -2.25 13.078 20.859 1 98.88 74 ASP B N 1
ATOM 2801 C CA . ASP B 1 74 ? -1.076 13.781 21.375 1 98.88 74 ASP B CA 1
ATOM 2802 C C . ASP B 1 74 ? -0.689 14.945 20.469 1 98.88 74 ASP B C 1
ATOM 2804 O O . ASP B 1 74 ? -0.255 15.992 20.938 1 98.88 74 ASP B O 1
ATOM 2808 N N . LEU B 1 75 ? -0.825 14.773 19.156 1 98.88 75 LEU B N 1
ATOM 2809 C CA . LEU B 1 75 ? -0.589 15.875 18.219 1 98.88 75 LEU B CA 1
ATOM 2810 C C . LEU B 1 75 ? -1.555 17.031 18.484 1 98.88 75 LEU B C 1
ATOM 2812 O O . LEU B 1 75 ? -1.149 18.188 18.516 1 98.88 75 LEU B O 1
ATOM 2816 N N . VAL B 1 76 ? -2.801 16.688 18.672 1 98.88 76 VAL B N 1
ATOM 2817 C CA . VAL B 1 76 ? -3.846 17.672 18.953 1 98.88 76 VAL B CA 1
ATOM 2818 C C . VAL B 1 76 ? -3.547 18.375 20.266 1 98.88 76 VAL B C 1
ATOM 2820 O O . VAL B 1 76 ? -3.658 19.609 20.359 1 98.88 76 VAL B O 1
ATOM 2823 N N . ALA B 1 77 ? -3.143 17.594 21.25 1 98.88 77 ALA B N 1
ATOM 2824 C CA . ALA B 1 77 ? -2.791 18.156 22.547 1 98.88 77 ALA B CA 1
ATOM 2825 C C . ALA B 1 77 ? -1.621 19.125 22.422 1 98.88 77 ALA B C 1
ATOM 2827 O O . ALA B 1 77 ? -1.603 20.172 23.078 1 98.88 77 ALA B O 1
ATOM 2828 N N . ASP B 1 78 ? -0.68 18.797 21.641 1 98.88 78 ASP B N 1
ATOM 2829 C CA . ASP B 1 78 ? 0.463 19.688 21.422 1 98.88 78 ASP B CA 1
ATOM 2830 C C . ASP B 1 78 ? 0.021 21.016 20.812 1 98.88 78 ASP B C 1
ATOM 2832 O O . ASP B 1 78 ? 0.479 22.078 21.25 1 98.88 78 ASP B O 1
ATOM 2836 N N . ALA B 1 79 ? -0.824 20.984 19.828 1 98.88 79 ALA B N 1
ATOM 2837 C CA . ALA B 1 79 ? -1.294 22.188 19.172 1 98.88 79 ALA B CA 1
ATOM 2838 C C . ALA B 1 79 ? -1.991 23.125 20.172 1 98.88 79 ALA B C 1
ATOM 2840 O O . ALA B 1 79 ? -1.694 24.312 20.234 1 98.88 79 ALA B O 1
ATOM 2841 N N . ASN B 1 80 ? -2.859 22.547 20.953 1 98.88 80 ASN B N 1
ATOM 2842 C CA . ASN B 1 80 ? -3.611 23.359 21.906 1 98.88 80 ASN B CA 1
ATOM 2843 C C . ASN B 1 80 ? -2.727 23.844 23.047 1 98.88 80 ASN B C 1
ATOM 2845 O O . ASN B 1 80 ? -2.91 24.953 23.547 1 98.88 80 ASN B O 1
ATOM 2849 N N . ALA B 1 81 ? -1.768 22.984 23.406 1 98.88 81 ALA B N 1
ATOM 2850 C CA . ALA B 1 81 ? -0.818 23.422 24.422 1 98.88 81 ALA B CA 1
ATOM 2851 C C . ALA B 1 81 ? 0.074 24.547 23.922 1 98.88 81 ALA B C 1
ATOM 2853 O O . ALA B 1 81 ? 0.459 25.438 24.672 1 98.88 81 ALA B O 1
ATOM 2854 N N . LEU B 1 82 ? 0.446 24.484 22.672 1 98.88 82 LEU B N 1
ATOM 2855 C CA . LEU B 1 82 ? 1.231 25.562 22.078 1 98.88 82 LEU B CA 1
ATOM 2856 C C . LEU B 1 82 ? 0.466 26.875 22.109 1 98.88 82 LEU B C 1
ATOM 2858 O O . LEU B 1 82 ? 1.051 27.938 22.359 1 98.88 82 LEU B O 1
ATOM 2862 N N . HIS B 1 83 ? -0.838 26.812 21.797 1 98.75 83 HIS B N 1
ATOM 2863 C CA . HIS B 1 83 ? -1.677 28 21.906 1 98.75 83 HIS B CA 1
ATOM 2864 C C . HIS B 1 83 ? -1.502 28.688 23.25 1 98.75 83 HIS B C 1
ATOM 2866 O O . HIS B 1 83 ? -1.252 29.891 23.312 1 98.75 83 HIS B O 1
ATOM 2872 N N . GLU B 1 84 ? -1.578 27.891 24.281 1 98.19 84 GLU B N 1
ATOM 2873 C CA . GLU B 1 84 ? -1.486 28.422 25.641 1 98.19 84 GLU B CA 1
ATOM 2874 C C . GLU B 1 84 ? -0.076 28.906 25.953 1 98.19 84 GLU B C 1
ATOM 2876 O O . GLU B 1 84 ? 0.105 30.031 26.422 1 98.19 84 GLU B O 1
ATOM 2881 N N . ALA B 1 85 ? 0.883 28.109 25.656 1 98.5 85 ALA B N 1
ATOM 2882 C CA . ALA B 1 85 ? 2.271 28.391 26.031 1 98.5 85 ALA B CA 1
ATOM 2883 C C . ALA B 1 85 ? 2.797 29.609 25.281 1 98.5 85 ALA B C 1
ATOM 2885 O O . ALA B 1 85 ? 3.666 30.328 25.781 1 98.5 85 ALA B O 1
ATOM 2886 N N . LEU B 1 86 ? 2.229 29.891 24.094 1 98.38 86 LEU B N 1
ATOM 2887 C CA . LEU B 1 86 ? 2.699 30.984 23.25 1 98.38 86 LEU B CA 1
ATOM 2888 C C . LEU B 1 86 ? 1.873 32.25 23.484 1 98.38 86 LEU B C 1
ATOM 2890 O O . LEU B 1 86 ? 2.049 33.25 22.781 1 98.38 86 LEU B O 1
ATOM 2894 N N . GLY B 1 87 ? 0.964 32.188 24.359 1 97.62 87 GLY B N 1
ATOM 2895 C CA . GLY B 1 87 ? 0.192 33.344 24.734 1 97.62 87 GLY B CA 1
ATOM 2896 C C . GLY B 1 87 ? -0.953 33.625 23.781 1 97.62 87 GLY B C 1
ATOM 2897 O O . GLY B 1 87 ? -1.33 34.812 23.594 1 97.62 87 GLY B O 1
ATOM 2898 N N . GLY B 1 88 ? -1.455 32.625 23.188 1 97 88 GLY B N 1
ATOM 2899 C CA . GLY B 1 88 ? -2.6 32.781 22.297 1 97 88 GLY B CA 1
ATOM 2900 C C . GLY B 1 88 ? -3.871 33.156 23.047 1 97 88 GLY B C 1
ATOM 2901 O O . GLY B 1 88 ? -4.066 32.75 24.188 1 97 88 GLY B O 1
ATOM 2902 N N . ASP B 1 89 ? -4.656 33.969 22.422 1 96.62 89 ASP B N 1
ATOM 2903 C CA . ASP B 1 89 ? -6 34.25 22.906 1 96.62 89 ASP B CA 1
ATOM 2904 C C . ASP B 1 89 ? -7.059 33.812 21.891 1 96.62 89 ASP B C 1
ATOM 2906 O O . ASP B 1 89 ? -6.785 33 21 1 96.62 89 ASP B O 1
ATOM 2910 N N . GLY B 1 90 ? -8.273 34.281 22.047 1 95.88 90 GLY B N 1
ATOM 2911 C CA . GLY B 1 90 ? -9.398 33.812 21.234 1 95.88 90 GLY B CA 1
ATOM 2912 C C . GLY B 1 90 ? -9.328 34.312 19.797 1 95.88 90 GLY B C 1
ATOM 2913 O O . GLY B 1 90 ? -10.07 33.844 18.938 1 95.88 90 GLY B O 1
ATOM 2914 N N . ASP B 1 91 ? -8.398 35.188 19.531 1 97.81 91 ASP B N 1
ATOM 2915 C CA . ASP B 1 91 ? -8.25 35.75 18.188 1 97.81 91 ASP B CA 1
ATOM 2916 C C . ASP B 1 91 ? -7.246 34.938 17.375 1 97.81 91 ASP B C 1
ATOM 2918 O O . ASP B 1 91 ? -7.055 35.188 16.172 1 97.81 91 ASP B O 1
ATOM 2922 N N . ALA B 1 92 ? -6.648 33.875 17.969 1 98.81 92 ALA B N 1
ATOM 2923 C CA . ALA B 1 92 ? -5.66 33.062 17.281 1 98.81 92 ALA B CA 1
ATOM 2924 C C . ALA B 1 92 ? -6.297 32.281 16.141 1 98.81 92 ALA B C 1
ATOM 2926 O O . ALA B 1 92 ? -7.484 31.953 16.188 1 98.81 92 ALA B O 1
ATOM 2927 N N . ILE B 1 93 ? -5.523 32.031 15.125 1 98.88 93 ILE B N 1
ATOM 2928 C CA . ILE B 1 93 ? -5.961 31.188 14.031 1 98.88 93 ILE B CA 1
ATOM 2929 C C . ILE B 1 93 ? -5.035 29.969 13.93 1 98.88 93 ILE B C 1
ATOM 2931 O O . ILE B 1 93 ? -3.908 30 14.43 1 98.88 93 ILE B O 1
ATOM 2935 N N . ILE B 1 94 ? -5.52 28.922 13.344 1 98.94 94 ILE B N 1
ATOM 2936 C CA . ILE B 1 94 ? -4.746 27.703 13.156 1 98.94 94 ILE B CA 1
ATOM 2937 C C . ILE B 1 94 ? -4.84 27.25 11.695 1 98.94 94 ILE B C 1
ATOM 2939 O O . ILE B 1 94 ? -5.91 27.312 11.086 1 98.94 94 ILE B O 1
ATOM 2943 N N . VAL B 1 95 ? -3.719 26.953 11.102 1 98.94 95 VAL B N 1
ATOM 2944 C CA . VAL B 1 95 ? -3.582 26.484 9.727 1 98.94 95 VAL B CA 1
ATOM 2945 C C . VAL B 1 95 ? -2.881 25.125 9.711 1 98.94 95 VAL B C 1
ATOM 2947 O O . VAL B 1 95 ? -1.818 24.969 10.312 1 98.94 95 VAL B O 1
ATOM 2950 N N . GLY B 1 96 ? -3.477 24.156 9.086 1 98.88 96 GLY B N 1
ATOM 2951 C CA . GLY B 1 96 ? -2.861 22.844 9.016 1 98.88 96 GLY B CA 1
ATOM 2952 C C . GLY B 1 96 ? -2.891 22.25 7.625 1 98.88 96 GLY B C 1
ATOM 2953 O O . GLY B 1 96 ? -3.865 22.406 6.891 1 98.88 96 GLY B O 1
ATOM 2954 N N . HIS B 1 97 ? -1.853 21.547 7.27 1 98.62 97 HIS B N 1
ATOM 2955 C CA . HIS B 1 97 ? -1.728 20.812 6.016 1 98.62 97 HIS B CA 1
ATOM 2956 C C . HIS B 1 97 ? -1.415 19.344 6.266 1 98.62 97 HIS B C 1
ATOM 2958 O O . HIS B 1 97 ? -0.542 19.016 7.074 1 98.62 97 HIS B O 1
ATOM 2964 N N . ASP B 1 98 ? -2.131 18.453 5.547 1 97.81 98 ASP B N 1
ATOM 2965 C CA . ASP B 1 98 ? -1.85 17.016 5.621 1 97.81 98 ASP B CA 1
ATOM 2966 C C . ASP B 1 98 ? -1.979 16.5 7.051 1 97.81 98 ASP B C 1
ATOM 2968 O O . ASP B 1 98 ? -3.033 16.641 7.676 1 97.81 98 ASP B O 1
ATOM 2972 N N . TRP B 1 99 ? -1.02 16 7.73 1 98.62 99 TRP B N 1
ATOM 2973 C CA . TRP B 1 99 ? -1.118 15.578 9.125 1 98.62 99 TRP B CA 1
ATOM 2974 C C . TRP B 1 99 ? -1.375 16.781 10.039 1 98.62 99 TRP B C 1
ATOM 2976 O O . TRP B 1 99 ? -2.059 16.656 11.055 1 98.62 99 TRP B O 1
ATOM 2986 N N . GLY B 1 100 ? -0.772 17.891 9.656 1 98.75 100 GLY B N 1
ATOM 2987 C CA . GLY B 1 100 ? -1.134 19.109 10.344 1 98.75 100 GLY B CA 1
ATOM 2988 C C . GLY B 1 100 ? -2.592 19.484 10.164 1 98.75 100 GLY B C 1
ATOM 2989 O O . GLY B 1 100 ? -3.182 20.141 11.031 1 98.75 100 GLY B O 1
ATOM 2990 N N . GLY B 1 101 ? -3.135 19.094 9.016 1 98.56 101 GLY B N 1
ATOM 2991 C CA . GLY B 1 101 ? -4.559 19.281 8.789 1 98.56 101 GLY B CA 1
ATOM 2992 C C . GLY B 1 101 ? -5.426 18.453 9.719 1 98.56 101 GLY B C 1
ATOM 2993 O O . GLY B 1 101 ? -6.344 18.984 10.352 1 98.56 101 GLY B O 1
ATOM 2994 N N . PHE B 1 102 ? -5.098 17.156 9.898 1 98.25 102 PHE B N 1
ATOM 2995 C CA . PHE B 1 102 ? -5.793 16.312 10.867 1 98.25 102 PHE B CA 1
ATOM 2996 C C . PHE B 1 102 ? -5.715 16.922 12.266 1 98.25 102 PHE B C 1
ATOM 2998 O O . PHE B 1 102 ? -6.715 16.984 12.977 1 98.25 102 PHE B O 1
ATOM 3005 N N . THR B 1 103 ? -4.535 17.375 12.562 1 98.81 103 THR B N 1
ATOM 3006 C CA . THR B 1 103 ? -4.297 17.969 13.875 1 98.81 103 THR B CA 1
ATOM 3007 C C . THR B 1 103 ? -5.137 19.234 14.062 1 98.81 103 THR B C 1
ATOM 3009 O O . THR B 1 103 ? -5.703 19.453 15.133 1 98.81 103 THR B O 1
ATOM 3012 N N . THR B 1 104 ? -5.238 19.984 13.016 1 98.88 104 THR B N 1
ATOM 3013 C CA . THR B 1 104 ? -5.992 21.234 13.039 1 98.88 104 THR B CA 1
ATOM 3014 C C . THR B 1 104 ? -7.48 20.969 13.242 1 98.88 104 THR B C 1
ATOM 3016 O O . THR B 1 104 ? -8.133 21.641 14.039 1 98.88 104 THR B O 1
ATOM 3019 N N . TRP B 1 105 ? -8.039 19.938 12.547 1 98.62 105 TRP B N 1
ATOM 3020 C CA . TRP B 1 105 ? -9.43 19.547 12.781 1 98.62 105 TRP B CA 1
ATOM 3021 C C . TRP B 1 105 ? -9.664 19.234 14.25 1 98.62 105 TRP B C 1
ATOM 3023 O O . TRP B 1 105 ? -10.617 19.75 14.852 1 98.62 105 TRP B O 1
ATOM 3033 N N . GLY B 1 106 ? -8.789 18.469 14.82 1 98.75 106 GLY B N 1
ATOM 3034 C CA . GLY B 1 106 ? -8.93 18.062 16.219 1 98.75 106 GLY B CA 1
ATOM 3035 C C . GLY B 1 106 ? -8.742 19.203 17.188 1 98.75 106 GLY B C 1
ATOM 3036 O O . GLY B 1 106 ? -9.531 19.359 18.125 1 98.75 106 GLY B O 1
ATOM 3037 N N . ALA B 1 107 ? -7.703 20.016 16.969 1 98.81 107 ALA B N 1
ATOM 3038 C CA . ALA B 1 107 ? -7.395 21.125 17.875 1 98.81 107 ALA B CA 1
ATOM 3039 C C . ALA B 1 107 ? -8.562 22.109 17.953 1 98.81 107 ALA B C 1
ATOM 3041 O O . ALA B 1 107 ? -8.969 22.516 19.031 1 98.81 107 ALA B O 1
ATOM 3042 N N . ALA B 1 108 ? -9.125 22.406 16.797 1 98.69 108 ALA B N 1
ATOM 3043 C CA . ALA B 1 108 ? -10.203 23.406 16.734 1 98.69 108 ALA B CA 1
ATOM 3044 C C . ALA B 1 108 ? -11.5 22.844 17.297 1 98.69 108 ALA B C 1
ATOM 3046 O O . ALA B 1 108 ? -12.281 23.578 17.906 1 98.69 108 ALA B O 1
ATOM 3047 N N . SER B 1 109 ? -11.758 21.562 17.078 1 98.44 109 SER B N 1
ATOM 3048 C CA . SER B 1 109 ? -13.016 20.984 17.547 1 98.44 109 SER B CA 1
ATOM 3049 C C . SER B 1 109 ? -12.984 20.75 19.062 1 98.44 109 SER B C 1
ATOM 3051 O O . SER B 1 109 ? -14.016 20.844 19.734 1 98.44 109 SER B O 1
ATOM 3053 N N . LEU B 1 110 ? -11.82 20.469 19.609 1 98.31 110 LEU B N 1
ATOM 3054 C CA . LEU B 1 110 ? -11.719 20.094 21.016 1 98.31 110 LEU B CA 1
ATOM 3055 C C . LEU B 1 110 ? -11.531 21.312 21.906 1 98.31 110 LEU B C 1
ATOM 3057 O O . LEU B 1 110 ? -11.805 21.266 23.109 1 98.31 110 LEU B O 1
ATOM 3061 N N . ALA B 1 111 ? -11.016 22.391 21.344 1 98.19 111 ALA B N 1
ATOM 3062 C CA . ALA B 1 111 ? -10.844 23.641 22.078 1 98.19 111 ALA B CA 1
ATOM 3063 C C . ALA B 1 111 ? -11.297 24.828 21.234 1 98.19 111 ALA B C 1
ATOM 3065 O O . ALA B 1 111 ? -10.5 25.719 20.938 1 98.19 111 ALA B O 1
ATOM 3066 N N . PRO B 1 112 ? -12.586 24.875 20.984 1 97.88 112 PRO B N 1
ATOM 3067 C CA . PRO B 1 112 ? -13.102 25.875 20.062 1 97.88 112 PRO B CA 1
ATOM 3068 C C . PRO B 1 112 ? -12.844 27.312 20.547 1 97.88 112 PRO B C 1
ATOM 3070 O O . PRO B 1 112 ? -12.727 28.234 19.734 1 97.88 112 PRO B O 1
ATOM 3073 N N . GLU B 1 113 ? -12.664 27.484 21.812 1 98 113 GLU B N 1
ATOM 3074 C CA . GLU B 1 113 ? -12.484 28.828 22.375 1 98 113 GLU B CA 1
ATOM 3075 C C . GLU B 1 113 ? -11.086 29.359 22.078 1 98 113 GLU B C 1
ATOM 3077 O O . GLU B 1 113 ? -10.852 30.562 22.172 1 98 113 GLU B O 1
ATOM 3082 N N . ARG B 1 114 ? -10.227 28.547 21.641 1 98.38 114 ARG B N 1
ATOM 3083 C CA . ARG B 1 114 ? -8.836 28.938 21.453 1 98.38 114 ARG B CA 1
ATOM 3084 C C . ARG B 1 114 ? -8.617 29.5 20.047 1 98.38 114 ARG B C 1
ATOM 3086 O O . ARG B 1 114 ? -7.648 30.234 19.812 1 98.38 114 ARG B O 1
ATOM 3093 N N . TRP B 1 115 ? -9.453 29.188 19.141 1 98.69 115 TRP B N 1
ATOM 3094 C CA . TRP B 1 115 ? -9.188 29.484 17.734 1 98.69 115 TRP B CA 1
ATOM 3095 C C . TRP B 1 115 ? -10.352 30.25 17.109 1 98.69 115 TRP B C 1
ATOM 3097 O O . TRP B 1 115 ? -11.492 29.781 17.125 1 98.69 115 TRP B O 1
ATOM 3107 N N . SER B 1 116 ? -10.055 31.359 16.516 1 98.5 116 SER B N 1
ATOM 3108 C CA . SER B 1 116 ? -11.102 32.188 15.93 1 98.5 116 SER B CA 1
ATOM 3109 C C . SER B 1 116 ? -11.43 31.75 14.508 1 98.5 116 SER B C 1
ATOM 3111 O O . SER B 1 116 ? -12.578 31.844 14.062 1 98.5 116 SER B O 1
ATOM 3113 N N . LYS B 1 117 ? -10.406 31.297 13.766 1 98.69 117 LYS B N 1
ATOM 3114 C CA . LYS B 1 117 ? -10.547 30.797 12.398 1 98.69 117 LYS B CA 1
ATOM 3115 C C . LYS B 1 117 ? -9.68 29.562 12.172 1 98.69 117 LYS B C 1
ATOM 3117 O O . LYS B 1 117 ? -8.633 29.406 12.805 1 98.69 117 LYS B O 1
ATOM 3122 N N . VAL B 1 118 ? -10.18 28.719 11.312 1 98.81 118 VAL B N 1
ATOM 3123 C CA . VAL B 1 118 ? -9.539 27.453 11.023 1 98.81 118 VAL B CA 1
ATOM 3124 C C . VAL B 1 118 ? -9.281 27.328 9.523 1 98.81 118 VAL B C 1
ATOM 3126 O O . VAL B 1 118 ? -10.172 27.594 8.711 1 98.81 118 VAL B O 1
ATOM 3129 N N . ILE B 1 119 ? -8.086 27 9.141 1 98.94 119 ILE B N 1
ATOM 3130 C CA . ILE B 1 119 ? -7.742 26.766 7.746 1 98.94 119 ILE B CA 1
ATOM 3131 C C . ILE B 1 119 ? -7.105 25.375 7.598 1 98.94 119 ILE B C 1
ATOM 3133 O O . ILE B 1 119 ? -6.137 25.062 8.289 1 98.94 119 ILE B O 1
ATOM 3137 N N . VAL B 1 120 ? -7.66 24.562 6.785 1 98.81 120 VAL B N 1
ATOM 3138 C CA . VAL B 1 120 ? -7.141 23.219 6.555 1 98.81 120 VAL B CA 1
ATOM 3139 C C . VAL B 1 120 ? -6.91 23.016 5.059 1 98.81 120 VAL B C 1
ATOM 3141 O O . VAL B 1 120 ? -7.738 23.406 4.234 1 98.81 120 VAL B O 1
ATOM 3144 N N . ALA B 1 121 ? -5.746 22.438 4.793 1 98.31 121 ALA B N 1
ATOM 3145 C CA . ALA B 1 121 ? -5.422 22.156 3.395 1 98.31 121 ALA B CA 1
ATOM 3146 C C . ALA B 1 121 ? -5.172 20.672 3.168 1 98.31 121 ALA B C 1
ATOM 3148 O O . ALA B 1 121 ? -4.461 20.031 3.945 1 98.31 121 ALA B O 1
ATOM 3149 N N . ASP B 1 122 ? -5.848 20.078 2.221 1 96.94 122 ASP B N 1
ATOM 3150 C CA . ASP B 1 122 ? -5.605 18.844 1.482 1 96.94 122 ASP B CA 1
ATOM 3151 C C . ASP B 1 122 ? -5.84 17.625 2.365 1 96.94 122 ASP B C 1
ATOM 3153 O O . ASP B 1 122 ? -5.32 16.547 2.088 1 96.94 122 ASP B O 1
ATOM 3157 N N . VAL B 1 123 ? -6.566 17.766 3.451 1 95.88 123 VAL B N 1
ATOM 3158 C CA . VAL B 1 123 ? -7.09 16.641 4.223 1 95.88 123 VAL B CA 1
ATOM 3159 C C . VAL B 1 123 ? -8.523 16.938 4.668 1 95.88 123 VAL B C 1
ATOM 3161 O O . VAL B 1 123 ? -8.742 17.797 5.523 1 95.88 123 VAL B O 1
ATOM 3164 N N . PRO B 1 124 ? -9.445 16.297 4.156 1 96.5 124 PRO B N 1
ATOM 3165 C CA . PRO B 1 124 ? -10.828 16.562 4.559 1 96.5 124 PRO B CA 1
ATOM 3166 C C . PRO B 1 124 ? -11.156 15.992 5.938 1 96.5 124 PRO B C 1
ATOM 3168 O O . PRO B 1 124 ? -10.391 15.195 6.48 1 96.5 124 PRO B O 1
ATOM 3171 N N . PRO B 1 125 ? -12.266 16.438 6.516 1 96.62 125 PRO B N 1
ATOM 3172 C CA . PRO B 1 125 ? -12.734 15.758 7.723 1 96.62 125 PRO B CA 1
ATOM 3173 C C . PRO B 1 125 ? -12.898 14.25 7.52 1 96.62 125 PRO B C 1
ATOM 3175 O O . PRO B 1 125 ? -13.297 13.812 6.438 1 96.62 125 PRO B O 1
ATOM 3178 N N . VAL B 1 126 ? -12.641 13.508 8.57 1 92.25 126 VAL B N 1
ATOM 3179 C CA . VAL B 1 126 ? -12.539 12.047 8.492 1 92.25 126 VAL B CA 1
ATOM 3180 C C . VAL B 1 126 ? -13.859 11.469 7.98 1 92.25 126 VAL B C 1
ATOM 3182 O O . VAL B 1 126 ? -13.859 10.469 7.262 1 92.25 126 VAL B O 1
ATOM 3185 N N . GLN B 1 127 ? -14.969 12.078 8.258 1 91.06 127 GLN B N 1
ATOM 3186 C CA . GLN B 1 127 ? -16.266 11.547 7.871 1 91.06 127 GLN B CA 1
ATOM 3187 C C . GLN B 1 127 ? -16.438 11.555 6.355 1 91.06 127 GLN B C 1
ATOM 3189 O O . GLN B 1 127 ? -17.312 10.867 5.816 1 91.06 127 GLN B O 1
ATOM 3194 N N . PHE B 1 128 ? -15.617 12.336 5.668 1 92.38 128 PHE B N 1
ATOM 3195 C CA . PHE B 1 128 ? -15.742 12.422 4.219 1 92.38 128 PHE B CA 1
ATOM 3196 C C . PHE B 1 128 ? -14.695 11.547 3.537 1 92.38 128 PHE B C 1
ATOM 3198 O O . PHE B 1 128 ? -14.734 11.352 2.32 1 92.38 128 PHE B O 1
ATOM 3205 N N . TYR B 1 129 ? -13.773 10.992 4.305 1 83.19 129 TYR B N 1
ATOM 3206 C CA . TYR B 1 129 ? -12.68 10.195 3.758 1 83.19 129 TYR B CA 1
ATOM 3207 C C . TYR B 1 129 ? -13.195 8.867 3.225 1 83.19 129 TYR B C 1
ATOM 3209 O O . TYR B 1 129 ? -12.641 8.32 2.268 1 83.19 129 TYR B O 1
ATOM 3217 N N . ALA B 1 130 ? -14.281 8.344 3.822 1 80.81 130 ALA B N 1
ATOM 3218 C CA . ALA B 1 130 ? -14.766 7.004 3.51 1 80.81 130 ALA B CA 1
ATOM 3219 C C . ALA B 1 130 ? -15.523 6.988 2.182 1 80.81 130 ALA B C 1
ATOM 3221 O O . ALA B 1 130 ? -15.789 5.922 1.624 1 80.81 130 ALA B O 1
ATOM 3222 N N . ARG B 1 131 ? -15.789 8.188 1.618 1 85.5 131 ARG B N 1
ATOM 3223 C CA . ARG B 1 131 ? -16.641 8.281 0.434 1 85.5 131 ARG B CA 1
ATOM 3224 C C . ARG B 1 131 ? -15.992 7.59 -0.761 1 85.5 131 ARG B C 1
ATOM 3226 O O . ARG B 1 131 ? -16.688 7.047 -1.623 1 85.5 131 ARG B O 1
ATOM 3233 N N . ARG B 1 132 ? -14.695 7.547 -0.724 1 85.75 132 ARG B N 1
ATOM 3234 C CA . ARG B 1 132 ? -13.992 6.969 -1.863 1 85.75 132 ARG B CA 1
ATOM 3235 C C . ARG B 1 132 ? -13.078 5.828 -1.421 1 85.75 132 ARG B C 1
ATOM 3237 O O . ARG B 1 132 ? -12.117 5.492 -2.115 1 85.75 132 ARG B O 1
ATOM 3244 N N . ALA B 1 133 ? -13.438 5.312 -0.303 1 84.5 133 ALA B N 1
ATOM 3245 C CA . ALA B 1 133 ? -12.555 4.324 0.312 1 84.5 133 ALA B CA 1
ATOM 3246 C C . ALA B 1 133 ? -12.523 3.033 -0.504 1 84.5 133 ALA B C 1
ATOM 3248 O O . ALA B 1 133 ? -11.539 2.299 -0.479 1 84.5 133 ALA B O 1
ATOM 3249 N N . ALA B 1 134 ? -13.578 2.768 -1.297 1 90.69 134 ALA B N 1
ATOM 3250 C CA . ALA B 1 134 ? -13.641 1.506 -2.031 1 90.69 134 ALA B CA 1
ATOM 3251 C C . ALA B 1 134 ? -13.227 1.695 -3.486 1 90.69 134 ALA B C 1
ATOM 3253 O O . ALA B 1 134 ? -13.234 0.744 -4.27 1 90.69 134 ALA B O 1
ATOM 3254 N N . VAL B 1 135 ? -12.852 2.932 -3.855 1 94.25 135 VAL B N 1
ATOM 3255 C CA . VAL B 1 135 ? -12.375 3.188 -5.211 1 94.25 135 VAL B CA 1
ATOM 3256 C C . VAL B 1 135 ? -10.953 2.65 -5.371 1 94.25 135 VAL B C 1
ATOM 3258 O O . VAL B 1 135 ? -10.023 3.156 -4.746 1 94.25 135 VAL B O 1
ATOM 3261 N N . PRO B 1 136 ? -10.75 1.67 -6.246 1 96.12 136 PRO B N 1
ATOM 3262 C CA . PRO B 1 136 ? -9.453 1.003 -6.316 1 96.12 136 PRO B CA 1
ATOM 3263 C C . PRO B 1 136 ? -8.312 1.967 -6.637 1 96.12 136 PRO B C 1
ATOM 3265 O O . PRO B 1 136 ? -7.223 1.854 -6.066 1 96.12 136 PRO B O 1
ATOM 3268 N N . GLU B 1 137 ? -8.594 2.932 -7.523 1 94.25 137 GLU B N 1
ATOM 3269 C CA . GLU B 1 137 ? -7.559 3.898 -7.887 1 94.25 137 GLU B CA 1
ATOM 3270 C C . GLU B 1 137 ? -7.125 4.723 -6.68 1 94.25 137 GLU B C 1
ATOM 3272 O O . GLU B 1 137 ? -5.953 5.086 -6.555 1 94.25 137 GLU B O 1
ATOM 3277 N N . GLN B 1 138 ? -8.055 5.027 -5.828 1 93.5 138 GLN B N 1
ATOM 3278 C CA . GLN B 1 138 ? -7.742 5.777 -4.617 1 93.5 138 GLN B CA 1
ATOM 3279 C C . GLN B 1 138 ? -6.949 4.922 -3.631 1 93.5 138 GLN B C 1
ATOM 3281 O O . GLN B 1 138 ? -5.992 5.398 -3.02 1 93.5 138 GLN B O 1
ATOM 3286 N N . ILE B 1 139 ? -7.367 3.654 -3.504 1 95.69 139 ILE B N 1
ATOM 3287 C CA . ILE B 1 139 ? -6.637 2.715 -2.658 1 95.69 139 ILE B CA 1
ATOM 3288 C C . ILE B 1 139 ? -5.18 2.641 -3.107 1 95.69 139 ILE B C 1
ATOM 3290 O O . ILE B 1 139 ? -4.266 2.723 -2.285 1 95.69 139 ILE B O 1
ATOM 3294 N N . HIS B 1 140 ? -5.027 2.584 -4.426 1 97 140 HIS B N 1
ATOM 3295 C CA . HIS B 1 140 ? -3.691 2.486 -5 1 97 140 HIS B CA 1
ATOM 3296 C C . HIS B 1 140 ? -2.898 3.77 -4.777 1 97 140 HIS B C 1
ATOM 3298 O O . HIS B 1 140 ? -1.711 3.721 -4.449 1 97 140 HIS B O 1
ATOM 3304 N N . LYS B 1 141 ? -3.492 4.871 -4.949 1 95.56 141 LYS B N 1
ATOM 3305 C CA . LYS B 1 141 ? -2.799 6.145 -4.777 1 95.56 141 LYS B CA 1
ATOM 3306 C C . LYS B 1 141 ? -2.322 6.32 -3.34 1 95.56 141 LYS B C 1
ATOM 3308 O O . LYS B 1 141 ? -1.284 6.941 -3.094 1 95.56 141 LYS B O 1
ATOM 3313 N N . ASN B 1 142 ? -3.016 5.703 -2.346 1 95.75 142 ASN B N 1
ATOM 3314 C CA . ASN B 1 142 ? -2.693 5.809 -0.927 1 95.75 142 ASN B CA 1
ATOM 3315 C C . ASN B 1 142 ? -1.692 4.738 -0.499 1 95.75 142 ASN B C 1
ATOM 3317 O O . ASN B 1 142 ? -1.573 4.434 0.689 1 95.75 142 ASN B O 1
ATOM 3321 N N . SER B 1 143 ? -0.923 4.258 -1.413 1 97.12 143 SER B N 1
ATOM 3322 C CA . SER B 1 143 ? -0.091 3.084 -1.174 1 97.12 143 SER B CA 1
ATOM 3323 C C . SER B 1 143 ? 0.905 3.332 -0.046 1 97.12 143 SER B C 1
ATOM 3325 O O . SER B 1 143 ? 1.267 2.408 0.685 1 97.12 143 SER B O 1
ATOM 3327 N N . HIS B 1 144 ? 1.354 4.566 0.133 1 97.56 144 HIS B N 1
ATOM 3328 C CA . HIS B 1 144 ? 2.35 4.836 1.163 1 97.56 144 HIS B CA 1
ATOM 3329 C C . HIS B 1 144 ? 1.78 4.602 2.559 1 97.56 144 HIS B C 1
ATOM 3331 O O . HIS B 1 144 ? 2.52 4.27 3.486 1 97.56 144 HIS B O 1
ATOM 3337 N N . PHE B 1 145 ? 0.408 4.73 2.783 1 96.81 145 PHE B N 1
ATOM 3338 C CA . PHE B 1 145 ? -0.22 4.406 4.059 1 96.81 145 PHE B CA 1
ATOM 3339 C C . PHE B 1 145 ? 0.03 2.951 4.43 1 96.81 145 PHE B C 1
ATOM 3341 O O . PHE B 1 145 ? 0.31 2.639 5.59 1 96.81 145 PHE B O 1
ATOM 3348 N N . TYR B 1 146 ? -0.087 2.18 3.406 1 97.62 146 TYR B N 1
ATOM 3349 C CA . TYR B 1 146 ? -0.025 0.741 3.639 1 97.62 146 TYR B CA 1
ATOM 3350 C C . TYR B 1 146 ? 1.42 0.257 3.676 1 97.62 146 TYR B C 1
ATOM 3352 O O . TYR B 1 146 ? 1.786 -0.562 4.523 1 97.62 146 TYR B O 1
ATOM 3360 N N . PHE B 1 147 ? 2.26 0.797 2.76 1 98.25 147 PHE B N 1
ATOM 3361 C CA . PHE B 1 147 ? 3.662 0.399 2.709 1 98.25 147 PHE B CA 1
ATOM 3362 C C . PHE B 1 147 ? 4.363 0.726 4.023 1 98.25 147 PHE B C 1
ATOM 3364 O O . PHE B 1 147 ? 5.152 -0.078 4.527 1 98.25 147 PHE B O 1
ATOM 3371 N N . ILE B 1 148 ? 4.023 1.818 4.625 1 98.19 148 ILE B N 1
ATOM 3372 C CA . ILE B 1 148 ? 4.672 2.291 5.844 1 98.19 148 ILE B CA 1
ATOM 3373 C C . ILE B 1 148 ? 4.34 1.354 7.004 1 98.19 148 ILE B C 1
ATOM 3375 O O . ILE B 1 148 ? 5.105 1.25 7.965 1 98.19 148 ILE B O 1
ATOM 3379 N N . GLN B 1 149 ? 3.246 0.652 6.895 1 97.5 149 GLN B N 1
ATOM 3380 C CA . GLN B 1 149 ? 2.891 -0.301 7.941 1 97.5 149 GLN B CA 1
ATOM 3381 C C . GLN B 1 149 ? 3.889 -1.454 8 1 97.5 149 GLN B C 1
ATOM 3383 O O . GLN B 1 149 ? 3.971 -2.16 9.008 1 97.5 149 GLN B O 1
ATOM 3388 N N . MET B 1 150 ? 4.523 -1.707 6.883 1 96.75 150 MET B N 1
ATOM 3389 C CA . MET B 1 150 ? 5.453 -2.826 6.781 1 96.75 150 MET B CA 1
ATOM 3390 C C . MET B 1 150 ? 6.766 -2.508 7.492 1 96.75 150 MET B C 1
ATOM 3392 O O . MET B 1 150 ? 7.332 -1.432 7.301 1 96.75 150 MET B O 1
ATOM 3396 N N . GLY B 1 151 ? 7.281 -3.475 8.242 1 95 151 GLY B N 1
ATOM 3397 C CA . GLY B 1 151 ? 8.523 -3.277 8.969 1 95 151 GLY B CA 1
ATOM 3398 C C . GLY B 1 151 ? 9.695 -2.941 8.07 1 95 151 GLY B C 1
ATOM 3399 O O . GLY B 1 151 ? 10.555 -2.137 8.438 1 95 151 GLY B O 1
ATOM 3400 N N . VAL B 1 152 ? 9.719 -3.432 6.934 1 94.62 152 VAL B N 1
ATOM 3401 C CA . VAL B 1 152 ? 10.836 -3.275 6.008 1 94.62 152 VAL B CA 1
ATOM 3402 C C . VAL B 1 152 ? 10.93 -1.82 5.555 1 94.62 152 VAL B C 1
ATOM 3404 O O . VAL B 1 152 ? 11.977 -1.382 5.066 1 94.62 152 VAL B O 1
ATOM 3407 N N . ALA B 1 153 ? 9.875 -1.047 5.688 1 96.56 153 ALA B N 1
ATOM 3408 C CA . ALA B 1 153 ? 9.859 0.358 5.289 1 96.56 153 ALA B CA 1
ATOM 3409 C C . ALA B 1 153 ? 10.961 1.139 5.996 1 96.56 153 ALA B C 1
ATOM 3411 O O . ALA B 1 153 ? 11.539 2.072 5.426 1 96.56 153 ALA B O 1
ATOM 3412 N N . ASP B 1 154 ? 11.297 0.741 7.277 1 96.44 154 ASP B N 1
ATOM 3413 C CA . ASP B 1 154 ? 12.344 1.405 8.047 1 96.44 154 ASP B CA 1
ATOM 3414 C C . ASP B 1 154 ? 13.688 1.329 7.328 1 96.44 154 ASP B C 1
ATOM 3416 O O . ASP B 1 154 ? 14.508 2.246 7.43 1 96.44 154 ASP B O 1
ATOM 3420 N N . GLN B 1 155 ? 13.812 0.244 6.617 1 94.31 155 GLN B N 1
ATOM 3421 C CA . GLN B 1 155 ? 15.086 0.009 5.941 1 94.31 155 GLN B CA 1
ATOM 3422 C C . GLN B 1 155 ? 15.078 0.588 4.531 1 94.31 155 GLN B C 1
ATOM 3424 O O . GLN B 1 155 ? 16.109 1.06 4.039 1 94.31 155 GLN B O 1
ATOM 3429 N N . ILE B 1 156 ? 13.961 0.579 3.924 1 95.81 156 ILE B N 1
ATOM 3430 C CA . ILE B 1 156 ? 13.875 0.874 2.498 1 95.81 156 ILE B CA 1
ATOM 3431 C C . ILE B 1 156 ? 13.773 2.383 2.289 1 95.81 156 ILE B C 1
ATOM 3433 O O . ILE B 1 156 ? 14.375 2.934 1.367 1 95.81 156 ILE B O 1
ATOM 3437 N N . ILE B 1 157 ? 13.062 3.104 3.098 1 97.69 157 ILE B N 1
ATOM 3438 C CA . ILE B 1 157 ? 12.719 4.504 2.877 1 97.69 157 ILE B CA 1
ATOM 3439 C C . ILE B 1 157 ? 13.984 5.355 2.881 1 97.69 157 ILE B C 1
ATOM 3441 O O . ILE B 1 157 ? 14.141 6.25 2.047 1 97.69 157 ILE B O 1
ATOM 3445 N N . PRO B 1 158 ? 14.984 5.027 3.719 1 97.75 158 PRO B N 1
ATOM 3446 C CA . PRO B 1 158 ? 16.172 5.887 3.73 1 97.75 158 PRO B CA 1
ATOM 3447 C C . PRO B 1 158 ? 17.141 5.582 2.582 1 97.75 158 PRO B C 1
ATOM 3449 O O . PRO B 1 158 ? 18.078 6.336 2.35 1 97.75 158 PRO B O 1
ATOM 3452 N N . VAL B 1 159 ? 16.859 4.531 1.821 1 95.94 159 VAL B N 1
ATOM 3453 C CA . VAL B 1 159 ? 17.766 4.117 0.759 1 95.94 159 VAL B CA 1
ATOM 3454 C C . VAL B 1 159 ? 17.781 5.172 -0.347 1 95.94 159 VAL B C 1
ATOM 3456 O O . VAL B 1 159 ? 16.781 5.855 -0.574 1 95.94 159 VAL B O 1
ATOM 3459 N N . ASN B 1 160 ? 18.984 5.363 -0.992 1 96.56 160 ASN B N 1
ATOM 3460 C CA . ASN B 1 160 ? 19.172 6.316 -2.082 1 96.56 160 ASN B CA 1
ATOM 3461 C C . ASN B 1 160 ? 18.797 7.734 -1.658 1 96.56 160 ASN B C 1
ATOM 3463 O O . ASN B 1 160 ? 18.047 8.422 -2.348 1 96.56 160 ASN B O 1
ATOM 3467 N N . ASP B 1 161 ? 19.266 8.141 -0.399 1 97.62 161 ASP B N 1
ATOM 3468 C CA . ASP B 1 161 ? 19.047 9.469 0.161 1 97.62 161 ASP B CA 1
ATOM 3469 C C . ASP B 1 161 ? 17.562 9.82 0.161 1 97.62 161 ASP B C 1
ATOM 3471 O O . ASP B 1 161 ? 17.156 10.852 -0.381 1 97.62 161 ASP B O 1
ATOM 3475 N N . PHE B 1 162 ? 16.766 8.836 0.685 1 98.25 162 PHE B N 1
ATOM 3476 C CA . PHE B 1 162 ? 15.312 8.984 0.829 1 98.25 162 PHE B CA 1
ATOM 3477 C C . PHE B 1 162 ? 14.648 9.156 -0.531 1 98.25 162 PHE B C 1
ATOM 3479 O O . PHE B 1 162 ? 13.789 10.023 -0.704 1 98.25 162 PHE B O 1
ATOM 3486 N N . GLY B 1 163 ? 15.062 8.312 -1.493 1 97.69 163 GLY B N 1
ATOM 3487 C CA . GLY B 1 163 ? 14.453 8.32 -2.814 1 97.69 163 GLY B CA 1
ATOM 3488 C C . GLY B 1 163 ? 12.945 8.133 -2.781 1 97.69 163 GLY B C 1
ATOM 3489 O O . GLY B 1 163 ? 12.227 8.688 -3.617 1 97.69 163 GLY B O 1
ATOM 3490 N N . TYR B 1 164 ? 12.477 7.367 -1.853 1 98 164 TYR B N 1
ATOM 3491 C CA . TYR B 1 164 ? 11.039 7.137 -1.708 1 98 164 TYR B CA 1
ATOM 3492 C C . TYR B 1 164 ? 10.32 8.43 -1.343 1 98 164 TYR B C 1
ATOM 3494 O O . TYR B 1 164 ? 9.211 8.688 -1.822 1 98 164 TYR B O 1
ATOM 3502 N N . ILE B 1 165 ? 10.883 9.289 -0.494 1 98.06 165 ILE B N 1
ATOM 3503 C CA . ILE B 1 165 ? 10.297 10.57 -0.113 1 98.06 165 ILE B CA 1
ATOM 3504 C C . ILE B 1 165 ? 10.25 11.5 -1.325 1 98.06 165 ILE B C 1
ATOM 3506 O O . ILE B 1 165 ? 9.258 12.195 -1.548 1 98.06 165 ILE B O 1
ATOM 3510 N N . ASP B 1 166 ? 11.367 11.516 -2.127 1 97.69 166 ASP B N 1
ATOM 3511 C CA . ASP B 1 166 ? 11.367 12.281 -3.369 1 97.69 166 ASP B CA 1
ATOM 3512 C C . ASP B 1 166 ? 10.227 11.844 -4.281 1 97.69 166 ASP B C 1
ATOM 3514 O O . ASP B 1 166 ? 9.516 12.68 -4.844 1 97.69 166 ASP B O 1
ATOM 3518 N N . TRP B 1 167 ? 10.062 10.57 -4.359 1 97.38 167 TRP B N 1
ATOM 3519 C CA . TRP B 1 167 ? 8.992 10.023 -5.188 1 97.38 167 TRP B CA 1
ATOM 3520 C C . TRP B 1 167 ? 7.625 10.406 -4.637 1 97.38 167 TRP B C 1
ATOM 3522 O O . TRP B 1 167 ? 6.707 10.719 -5.398 1 97.38 167 TRP B O 1
ATOM 3532 N N . LEU B 1 168 ? 7.457 10.391 -3.322 1 97.5 168 LEU B N 1
ATOM 3533 C CA . LEU B 1 168 ? 6.18 10.75 -2.711 1 97.5 168 LEU B CA 1
ATOM 3534 C C . LEU B 1 168 ? 5.789 12.18 -3.076 1 97.5 168 LEU B C 1
ATOM 3536 O O . LEU B 1 168 ? 4.625 12.445 -3.385 1 97.5 168 LEU B O 1
ATOM 3540 N N . TRP B 1 169 ? 6.746 13.094 -2.992 1 96.5 169 TRP B N 1
ATOM 3541 C CA . TRP B 1 169 ? 6.496 14.477 -3.371 1 96.5 169 TRP B CA 1
ATOM 3542 C C . TRP B 1 169 ? 6.023 14.57 -4.82 1 96.5 169 TRP B C 1
ATOM 3544 O O . TRP B 1 169 ? 5.043 15.258 -5.117 1 96.5 169 TRP B O 1
ATOM 3554 N N . GLU B 1 170 ? 6.645 13.844 -5.684 1 95.75 170 GLU B N 1
ATOM 3555 C CA . GLU B 1 170 ? 6.273 13.852 -7.098 1 95.75 170 GLU B CA 1
ATOM 3556 C C . GLU B 1 170 ? 4.91 13.203 -7.312 1 95.75 170 GLU B C 1
ATOM 3558 O O . GLU B 1 170 ? 4.074 13.734 -8.055 1 95.75 170 GLU B O 1
ATOM 3563 N N . HIS B 1 171 ? 4.734 12.117 -6.629 1 96.06 171 HIS B N 1
ATOM 3564 C CA . HIS B 1 171 ? 3.537 11.289 -6.75 1 96.06 171 HIS B CA 1
ATOM 3565 C C . HIS B 1 171 ? 2.285 12.078 -6.375 1 96.06 171 HIS B C 1
ATOM 3567 O O . HIS B 1 171 ? 1.229 11.898 -6.984 1 96.06 171 HIS B O 1
ATOM 3573 N N . TRP B 1 172 ? 2.4 12.977 -5.418 1 96.5 172 TRP B N 1
ATOM 3574 C CA . TRP B 1 172 ? 1.226 13.656 -4.879 1 96.5 172 TRP B CA 1
ATOM 3575 C C . TRP B 1 172 ? 1.142 15.094 -5.387 1 96.5 172 TRP B C 1
ATOM 3577 O O . TRP B 1 172 ? 0.209 15.82 -5.047 1 96.5 172 TRP B O 1
ATOM 3587 N N . SER B 1 173 ? 2.086 15.492 -6.172 1 96.44 173 SER B N 1
ATOM 3588 C CA . SER B 1 173 ? 2.096 16.859 -6.703 1 96.44 173 SER B CA 1
ATOM 3589 C C . SER B 1 173 ? 1.351 16.938 -8.031 1 96.44 173 SER B C 1
ATOM 3591 O O . SER B 1 173 ? 1.195 15.93 -8.727 1 96.44 173 SER B O 1
ATOM 3593 N N . GLY B 1 174 ? 0.845 18.047 -8.289 1 93.69 174 GLY B N 1
ATOM 3594 C CA . GLY B 1 174 ? 0.289 18.328 -9.602 1 93.69 174 GLY B CA 1
ATOM 3595 C C . GLY B 1 174 ? 1.331 18.797 -10.602 1 93.69 174 GLY B C 1
ATOM 3596 O O . GLY B 1 174 ? 2.533 18.656 -10.359 1 93.69 174 GLY B O 1
ATOM 3597 N N . ASN B 1 175 ? 0.896 19.109 -11.789 1 82.81 175 ASN B N 1
ATOM 3598 C CA . ASN B 1 175 ? 1.78 19.594 -12.844 1 82.81 175 ASN B CA 1
ATOM 3599 C C . ASN B 1 175 ? 1.897 21.109 -12.828 1 82.81 175 ASN B C 1
ATOM 3601 O O . ASN B 1 175 ? 1.441 21.781 -13.758 1 82.81 175 ASN B O 1
ATOM 3605 N N . THR B 1 176 ? 2.523 21.688 -11.758 1 78.69 176 THR B N 1
ATOM 3606 C CA . THR B 1 176 ? 2.545 23.141 -11.594 1 78.69 176 THR B CA 1
ATOM 3607 C C . THR B 1 176 ? 3.936 23.703 -11.883 1 78.69 176 THR B C 1
ATOM 3609 O O . THR B 1 176 ? 4.117 24.906 -11.977 1 78.69 176 THR B O 1
ATOM 3612 N N . GLY B 1 177 ? 4.801 22.766 -12.102 1 81.12 177 GLY B N 1
ATOM 3613 C CA . GLY B 1 177 ? 6.16 23.219 -12.367 1 81.12 177 GLY B CA 1
ATOM 3614 C C . GLY B 1 177 ? 6.805 23.891 -11.172 1 81.12 177 GLY B C 1
ATOM 3615 O O . GLY B 1 177 ? 7.77 24.641 -11.32 1 81.12 177 GLY B O 1
ATOM 3616 N N . PHE B 1 178 ? 6.309 23.703 -10 1 87.19 178 PHE B N 1
ATOM 3617 C CA . PHE B 1 178 ? 6.828 24.312 -8.781 1 87.19 178 PHE B CA 1
ATOM 3618 C C . PHE B 1 178 ? 8.141 23.656 -8.367 1 87.19 178 PHE B C 1
ATOM 3620 O O . PHE B 1 178 ? 8.453 22.547 -8.805 1 87.19 178 PHE B O 1
ATOM 3627 N N . ASP B 1 179 ? 8.93 24.438 -7.637 1 91.62 179 ASP B N 1
ATOM 3628 C CA . ASP B 1 179 ? 10.195 23.922 -7.125 1 91.62 179 ASP B CA 1
ATOM 3629 C C . ASP B 1 179 ? 10.07 23.516 -5.66 1 91.62 179 ASP B C 1
ATOM 3631 O O . ASP B 1 179 ? 9.977 24.375 -4.781 1 91.62 179 ASP B O 1
ATOM 3635 N N . ALA B 1 180 ? 10.133 22.203 -5.41 1 93.94 180 ALA B N 1
ATOM 3636 C CA . ALA B 1 180 ? 10 21.688 -4.047 1 93.94 180 ALA B CA 1
ATOM 3637 C C . ALA B 1 180 ? 11.344 21.25 -3.488 1 93.94 180 ALA B C 1
ATOM 3639 O O . ALA B 1 180 ? 11.406 20.531 -2.479 1 93.94 180 ALA B O 1
ATOM 3640 N N . THR B 1 181 ? 12.445 21.641 -4.109 1 95.81 181 THR B N 1
ATOM 3641 C CA . THR B 1 181 ? 13.758 21.141 -3.729 1 95.81 181 THR B CA 1
ATOM 3642 C C . THR B 1 181 ? 14.039 21.438 -2.256 1 95.81 181 THR B C 1
ATOM 3644 O O . THR B 1 181 ? 14.438 20.531 -1.507 1 95.81 181 THR B O 1
ATOM 3647 N N . GLU B 1 182 ? 13.797 22.656 -1.822 1 96.75 182 GLU B N 1
ATOM 3648 C CA . GLU B 1 182 ? 14.055 23.047 -0.441 1 96.75 182 GLU B CA 1
ATOM 3649 C C . GLU B 1 182 ? 13.141 22.312 0.526 1 96.75 182 GLU B C 1
ATOM 3651 O O . GLU B 1 182 ? 13.57 21.891 1.606 1 96.75 182 GLU B O 1
ATOM 3656 N N . ASP B 1 183 ? 11.914 22.156 0.142 1 97.62 183 ASP B N 1
ATOM 3657 C CA . ASP B 1 183 ? 10.93 21.484 0.981 1 97.62 183 ASP B CA 1
ATOM 3658 C C . ASP B 1 183 ? 11.289 20.016 1.177 1 97.62 183 ASP B C 1
ATOM 3660 O O . ASP B 1 183 ? 11.258 19.5 2.299 1 97.62 183 ASP B O 1
ATOM 3664 N N . ARG B 1 184 ? 11.664 19.344 0.055 1 97.69 184 ARG B N 1
ATOM 3665 C CA . ARG B 1 184 ? 12.047 17.938 0.107 1 97.69 184 ARG B CA 1
ATOM 3666 C C . ARG B 1 184 ? 13.273 17.734 0.987 1 97.69 184 ARG B C 1
ATOM 3668 O O . ARG B 1 184 ? 13.305 16.828 1.817 1 97.69 184 ARG B O 1
ATOM 3675 N N . GLN B 1 185 ? 14.219 18.594 0.783 1 98.19 185 GLN B N 1
ATOM 3676 C CA . GLN B 1 185 ? 15.445 18.469 1.557 1 98.19 185 GLN B CA 1
ATOM 3677 C C . GLN B 1 185 ? 15.188 18.688 3.045 1 98.19 185 GLN B C 1
ATOM 3679 O O . GLN B 1 185 ? 15.711 17.953 3.883 1 98.19 185 GLN B O 1
ATOM 3684 N N . ALA B 1 186 ? 14.391 19.656 3.373 1 98.56 186 ALA B N 1
ATOM 3685 C CA . ALA B 1 186 ? 14.07 19.938 4.77 1 98.56 186 ALA B CA 1
ATOM 3686 C C . ALA B 1 186 ? 13.359 18.75 5.418 1 98.56 186 ALA B C 1
ATOM 3688 O O . ALA B 1 186 ? 13.656 18.391 6.559 1 98.56 186 ALA B O 1
ATOM 3689 N N . GLY B 1 187 ? 12.406 18.188 4.703 1 98.62 187 GLY B N 1
ATOM 3690 C CA . GLY B 1 187 ? 11.727 17 5.207 1 98.62 187 GLY B CA 1
ATOM 3691 C C . GLY B 1 187 ? 12.656 15.828 5.441 1 98.62 187 GLY B C 1
ATOM 3692 O O . GLY B 1 187 ? 12.594 15.18 6.484 1 98.62 187 GLY B O 1
ATOM 3693 N N . LYS B 1 188 ? 13.547 15.57 4.449 1 98.62 188 LYS B N 1
ATOM 3694 C CA . LYS B 1 188 ? 14.523 14.492 4.578 1 98.62 188 LYS B CA 1
ATOM 3695 C C . LYS B 1 188 ? 15.445 14.719 5.773 1 98.62 188 LYS B C 1
ATOM 3697 O O . LYS B 1 188 ? 15.719 13.789 6.539 1 98.62 188 LYS B O 1
ATOM 3702 N N . ASP B 1 189 ? 15.859 15.961 5.922 1 98.69 189 ASP B N 1
ATOM 3703 C CA . ASP B 1 189 ? 16.766 16.281 7.023 1 98.69 189 ASP B CA 1
ATOM 3704 C C . ASP B 1 189 ? 16.078 16.062 8.375 1 98.69 189 ASP B C 1
ATOM 3706 O O . ASP B 1 189 ? 16.719 15.586 9.32 1 98.69 189 ASP B O 1
ATOM 3710 N N . ALA B 1 190 ? 14.82 16.375 8.477 1 98.75 190 ALA B N 1
ATOM 3711 C CA . ALA B 1 190 ? 14.078 16.25 9.727 1 98.75 190 ALA B CA 1
ATOM 3712 C C . ALA B 1 190 ? 13.891 14.789 10.102 1 98.75 190 ALA B C 1
ATOM 3714 O O . ALA B 1 190 ? 13.656 14.461 11.273 1 98.75 190 ALA B O 1
ATOM 3715 N N . LEU B 1 191 ? 14 13.859 9.117 1 98.69 191 LEU B N 1
ATOM 3716 C CA . LEU B 1 191 ? 13.703 12.445 9.336 1 98.69 191 LEU B CA 1
ATOM 3717 C C . LEU B 1 191 ? 14.969 11.602 9.195 1 98.69 191 LEU B C 1
ATOM 3719 O O . LEU B 1 191 ? 14.891 10.367 9.188 1 98.69 191 LEU B O 1
ATOM 3723 N N . ARG B 1 192 ? 16.062 12.219 9.055 1 98.31 192 ARG B N 1
ATOM 3724 C CA . ARG B 1 192 ? 17.297 11.531 8.688 1 98.31 192 ARG B CA 1
ATOM 3725 C C . ARG B 1 192 ? 17.734 10.57 9.789 1 98.31 192 ARG B C 1
ATOM 3727 O O . ARG B 1 192 ? 18.188 9.461 9.5 1 98.31 192 ARG B O 1
ATOM 3734 N N . ASP B 1 193 ? 17.609 11.023 11.031 1 98.25 193 ASP B N 1
ATOM 3735 C CA . ASP B 1 193 ? 17.922 10.125 12.141 1 98.25 193 ASP B CA 1
ATOM 3736 C C . ASP B 1 193 ? 16.891 9 12.25 1 98.25 193 ASP B C 1
ATOM 3738 O O . ASP B 1 193 ? 15.688 9.242 12.109 1 98.25 193 ASP B O 1
ATOM 3742 N N . PRO B 1 194 ? 17.359 7.742 12.484 1 97.88 194 PRO B N 1
ATOM 3743 C CA . PRO B 1 194 ? 16.438 6.613 12.555 1 97.88 194 PRO B CA 1
ATOM 3744 C C . PRO B 1 194 ? 15.336 6.82 13.594 1 97.88 194 PRO B C 1
ATOM 3746 O O . PRO B 1 194 ? 14.195 6.387 13.391 1 97.88 194 PRO B O 1
ATOM 3749 N N . ALA B 1 195 ? 15.648 7.48 14.664 1 98.38 195 ALA B N 1
ATOM 3750 C CA . ALA B 1 195 ? 14.641 7.738 15.688 1 98.38 195 ALA B CA 1
ATOM 3751 C C . ALA B 1 195 ? 13.562 8.68 15.172 1 98.38 195 ALA B C 1
ATOM 3753 O O . ALA B 1 195 ? 12.375 8.484 15.438 1 98.38 195 ALA B O 1
ATOM 3754 N N . ASN B 1 196 ? 13.953 9.719 14.438 1 98.81 196 ASN B N 1
ATOM 3755 C CA . ASN B 1 196 ? 12.992 10.648 13.844 1 98.81 196 ASN B CA 1
ATOM 3756 C C . ASN B 1 196 ? 12.18 9.992 12.734 1 98.81 196 ASN B C 1
ATOM 3758 O O . ASN B 1 196 ? 10.984 10.242 12.602 1 98.81 196 ASN B O 1
ATOM 3762 N N . LEU B 1 197 ? 12.898 9.141 11.961 1 98.75 197 LEU B N 1
ATOM 3763 C CA . LEU B 1 197 ? 12.18 8.422 10.922 1 98.75 197 LEU B CA 1
ATOM 3764 C C . LEU B 1 197 ? 11.07 7.559 11.516 1 98.75 197 LEU B C 1
ATOM 3766 O O . LEU B 1 197 ? 9.953 7.539 11 1 98.75 197 LEU B O 1
ATOM 3770 N N . ARG B 1 198 ? 11.43 6.871 12.602 1 97.94 198 ARG B N 1
ATOM 3771 C CA . ARG B 1 198 ? 10.438 6.035 13.273 1 97.94 198 ARG B CA 1
ATOM 3772 C C . ARG B 1 198 ? 9.234 6.855 13.711 1 97.94 198 ARG B C 1
ATOM 3774 O O . ARG B 1 198 ? 8.094 6.375 13.664 1 97.94 198 ARG B O 1
ATOM 3781 N N . MET B 1 199 ? 9.414 8.102 14.117 1 98.69 199 MET B N 1
ATOM 3782 C CA . MET B 1 199 ? 8.312 8.977 14.5 1 98.69 199 MET B CA 1
ATOM 3783 C C . MET B 1 199 ? 7.473 9.352 13.281 1 98.69 199 MET B C 1
ATOM 3785 O O . MET B 1 199 ? 6.246 9.273 13.32 1 98.69 199 MET B O 1
ATOM 3789 N N . GLY B 1 200 ? 8.188 9.766 12.211 1 98.62 200 GLY B N 1
ATOM 3790 C CA . GLY B 1 200 ? 7.465 10.07 10.992 1 98.62 200 GLY B CA 1
ATOM 3791 C C . GLY B 1 200 ? 6.578 8.93 10.523 1 98.62 200 GLY B C 1
ATOM 3792 O O . GLY B 1 200 ? 5.414 9.148 10.18 1 98.62 200 GLY B O 1
ATOM 3793 N N . LEU B 1 201 ? 7.121 7.727 10.555 1 98.56 201 LEU B N 1
ATOM 3794 C CA . LEU B 1 201 ? 6.363 6.551 10.141 1 98.56 201 LEU B CA 1
ATOM 3795 C C . LEU B 1 201 ? 5.289 6.207 11.164 1 98.56 201 LEU B C 1
ATOM 3797 O O . LEU B 1 201 ? 4.242 5.656 10.812 1 98.56 201 LEU B O 1
ATOM 3801 N N . GLY B 1 202 ? 5.559 6.594 12.406 1 98.44 202 GLY B N 1
ATOM 3802 C CA . GLY B 1 202 ? 4.609 6.375 13.484 1 98.44 202 GLY B CA 1
ATOM 3803 C C . GLY B 1 202 ? 3.291 7.098 13.281 1 98.44 202 GLY B C 1
ATOM 3804 O O . GLY B 1 202 ? 2.252 6.656 13.773 1 98.44 202 GLY B O 1
ATOM 3805 N N . LEU B 1 203 ? 3.352 8.219 12.555 1 98.69 203 LEU B N 1
ATOM 3806 C CA . LEU B 1 203 ? 2.115 8.906 12.203 1 98.69 203 LEU B CA 1
ATOM 3807 C C . LEU B 1 203 ? 1.124 7.949 11.555 1 98.69 203 LEU B C 1
ATOM 3809 O O . LEU B 1 203 ? -0.066 7.965 11.875 1 98.69 203 LEU B O 1
ATOM 3813 N N . TYR B 1 204 ? 1.617 7.137 10.734 1 98.19 204 TYR B N 1
ATOM 3814 C CA . TYR B 1 204 ? 0.772 6.207 9.984 1 98.19 204 TYR B CA 1
ATOM 3815 C C . TYR B 1 204 ? 0.509 4.941 10.797 1 98.19 204 TYR B C 1
ATOM 3817 O O . TYR B 1 204 ? -0.628 4.469 10.867 1 98.19 204 TYR B O 1
ATOM 3825 N N . ARG B 1 205 ? 1.538 4.391 11.422 1 97.94 205 ARG B N 1
ATOM 3826 C CA . ARG B 1 205 ? 1.453 3.113 12.117 1 97.94 205 ARG B CA 1
ATOM 3827 C C . ARG B 1 205 ? 0.541 3.215 13.336 1 97.94 205 ARG B C 1
ATOM 3829 O O . ARG B 1 205 ? -0.227 2.293 13.625 1 97.94 205 ARG B O 1
ATOM 3836 N N . GLN B 1 206 ? 0.59 4.348 14 1 98.31 206 GLN B N 1
ATOM 3837 C CA . GLN B 1 206 ? -0.143 4.469 15.258 1 98.31 206 GLN B CA 1
ATOM 3838 C C . GLN B 1 206 ? -1.562 4.977 15.023 1 98.31 206 GLN B C 1
ATOM 3840 O O . GLN B 1 206 ? -2.473 4.676 15.797 1 98.31 206 GLN B O 1
ATOM 3845 N N . ASN B 1 207 ? -1.786 5.668 13.953 1 98.25 207 ASN B N 1
ATOM 3846 C CA . ASN B 1 207 ? -3.084 6.305 13.758 1 98.25 207 ASN B CA 1
ATOM 3847 C C . ASN B 1 207 ? -3.924 5.562 12.719 1 98.25 207 ASN B C 1
ATOM 3849 O O . ASN B 1 207 ? -5.137 5.762 12.641 1 98.25 207 ASN B O 1
ATOM 3853 N N . PHE B 1 208 ? -3.283 4.785 11.938 1 96.31 208 PHE B N 1
ATOM 3854 C CA . PHE B 1 208 ? -3.967 3.889 11.016 1 96.31 208 PHE B CA 1
ATOM 3855 C C . PHE B 1 208 ? -3.523 2.447 11.234 1 96.31 208 PHE B C 1
ATOM 3857 O O . PHE B 1 208 ? -3.129 1.763 10.289 1 96.31 208 PHE B O 1
ATOM 3864 N N . PRO B 1 209 ? -3.713 2.004 12.508 1 95.5 209 PRO B N 1
ATOM 3865 C CA . PRO B 1 209 ? -3.297 0.626 12.773 1 95.5 209 PRO B CA 1
ATOM 3866 C C . PRO B 1 209 ? -4.008 -0.391 11.883 1 95.5 209 PRO B C 1
ATOM 3868 O O . PRO B 1 209 ? -5.227 -0.333 11.727 1 95.5 209 PRO B O 1
ATOM 3871 N N . SER B 1 210 ? -3.258 -1.334 11.398 1 93.06 210 SER B N 1
ATOM 3872 C CA . SER B 1 210 ? -3.719 -2.264 10.375 1 93.06 210 SER B CA 1
ATOM 3873 C C . SER B 1 210 ? -4.91 -3.08 10.867 1 93.06 210 SER B C 1
ATOM 3875 O O . SER B 1 210 ? -5.773 -3.467 10.078 1 93.06 210 SER B O 1
ATOM 3877 N N . ASP B 1 211 ? -5.016 -3.316 12.172 1 92.56 211 ASP B N 1
ATOM 3878 C CA . ASP B 1 211 ? -6.047 -4.211 12.695 1 92.56 211 ASP B CA 1
ATOM 3879 C C . ASP B 1 211 ? -7.258 -3.422 13.188 1 92.56 211 ASP B C 1
ATOM 3881 O O . ASP B 1 211 ? -8.312 -4 13.461 1 92.56 211 ASP B O 1
ATOM 3885 N N . LYS B 1 212 ? -7.105 -2.072 13.281 1 94.19 212 LYS B N 1
ATOM 3886 C CA . LYS B 1 212 ? -8.195 -1.307 13.883 1 94.19 212 LYS B CA 1
ATOM 3887 C C . LYS B 1 212 ? -8.781 -0.306 12.891 1 94.19 212 LYS B C 1
ATOM 3889 O O . LYS B 1 212 ? -9.938 0.099 13.023 1 94.19 212 LYS B O 1
ATOM 3894 N N . PHE B 1 213 ? -7.938 0.096 11.945 1 93.31 213 PHE B N 1
ATOM 3895 C CA . PHE B 1 213 ? -8.406 1.077 10.977 1 93.31 213 PHE B CA 1
ATOM 3896 C C . PHE B 1 213 ? -9.648 0.572 10.25 1 93.31 213 PHE B C 1
ATOM 3898 O O . PHE B 1 213 ? -9.664 -0.558 9.758 1 93.31 213 PHE B O 1
ATOM 3905 N N . GLY B 1 214 ? -10.711 1.442 10.281 1 87.12 214 GLY B N 1
ATOM 3906 C CA . GLY B 1 214 ? -11.953 1.095 9.609 1 87.12 214 GLY B CA 1
ATOM 3907 C C . GLY B 1 214 ? -12.922 0.343 10.5 1 87.12 214 GLY B C 1
ATOM 3908 O O . GLY B 1 214 ? -14.008 -0.039 10.062 1 87.12 214 GLY B O 1
ATOM 3909 N N . THR B 1 215 ? -12.555 0.066 11.727 1 90.88 215 THR B N 1
ATOM 3910 C CA . THR B 1 215 ? -13.445 -0.578 12.688 1 90.88 215 THR B CA 1
ATOM 3911 C C . THR B 1 215 ? -13.906 0.418 13.75 1 90.88 215 THR B C 1
ATOM 3913 O O . THR B 1 215 ? -13.477 1.572 13.75 1 90.88 215 THR B O 1
ATOM 3916 N N . ASP B 1 216 ? -14.734 -0.005 14.648 1 92.56 216 ASP B N 1
ATOM 3917 C CA . ASP B 1 216 ? -15.234 0.83 15.734 1 92.56 216 ASP B CA 1
ATOM 3918 C C . ASP B 1 216 ? -14.133 1.119 16.75 1 92.56 216 ASP B C 1
ATOM 3920 O O . ASP B 1 216 ? -14.289 1.996 17.609 1 92.56 216 ASP B O 1
ATOM 3924 N N . GLU B 1 217 ? -13.016 0.498 16.609 1 95.31 217 GLU B N 1
ATOM 3925 C CA . GLU B 1 217 ? -11.93 0.661 17.578 1 95.31 217 GLU B CA 1
ATOM 3926 C C . GLU B 1 217 ? -10.906 1.678 17.094 1 95.31 217 GLU B C 1
ATOM 3928 O O . GLU B 1 217 ? -9.891 1.911 17.75 1 95.31 217 GLU B O 1
ATOM 3933 N N . TRP B 1 218 ? -11.188 2.229 15.938 1 95.75 218 TRP B N 1
ATOM 3934 C CA . TRP B 1 218 ? -10.258 3.207 15.375 1 95.75 218 TRP B CA 1
ATOM 3935 C C . TRP B 1 218 ? -10.336 4.527 16.141 1 95.75 218 TRP B C 1
ATOM 3937 O O . TRP B 1 218 ? -11.156 5.387 15.82 1 95.75 218 TRP B O 1
ATOM 3947 N N . GLU B 1 219 ? -9.391 4.836 16.984 1 96.31 219 GLU B N 1
ATOM 3948 C CA . GLU B 1 219 ? -9.398 5.934 17.938 1 96.31 219 GLU B CA 1
ATOM 3949 C C . GLU B 1 219 ? -9.336 7.285 17.234 1 96.31 219 GLU B C 1
ATOM 3951 O O . GLU B 1 219 ? -10.023 8.227 17.625 1 96.31 219 GLU B O 1
ATOM 3956 N N . MET B 1 220 ? -8.539 7.363 16.219 1 96.44 220 MET B N 1
ATOM 3957 C CA . MET B 1 220 ? -8.414 8.633 15.508 1 96.44 220 MET B CA 1
ATOM 3958 C C . MET B 1 220 ? -9.742 9.047 14.875 1 96.44 220 MET B C 1
ATOM 3960 O O . MET B 1 220 ? -10.102 10.219 14.891 1 96.44 220 MET B O 1
ATOM 3964 N N . GLY B 1 221 ? -10.391 8.031 14.352 1 95.06 221 GLY B N 1
ATOM 3965 C CA . GLY B 1 221 ? -11.703 8.305 13.789 1 95.06 221 GLY B CA 1
ATOM 3966 C C . GLY B 1 221 ? -12.672 8.898 14.797 1 95.06 221 GLY B C 1
ATOM 3967 O O . GLY B 1 221 ? -13.391 9.844 14.484 1 95.06 221 GLY B O 1
ATOM 3968 N N . HIS B 1 222 ? -12.641 8.406 15.984 1 96.44 222 HIS B N 1
ATOM 3969 C CA . HIS B 1 222 ? -13.516 8.914 17.031 1 96.44 222 HIS B CA 1
ATOM 3970 C C . HIS B 1 222 ? -13.094 10.312 17.484 1 96.44 222 HIS B C 1
ATOM 3972 O O . HIS B 1 222 ? -13.938 11.188 17.672 1 96.44 222 HIS B O 1
ATOM 3978 N N . LEU B 1 223 ? -11.836 10.445 17.562 1 97.25 223 LEU B N 1
ATOM 3979 C CA . LEU B 1 223 ? -11.289 11.711 18.031 1 97.25 223 LEU B CA 1
ATOM 3980 C C . LEU B 1 223 ? -11.641 12.844 17.078 1 97.25 223 LEU B C 1
ATOM 3982 O O . LEU B 1 223 ? -11.906 13.969 17.5 1 97.25 223 LEU B O 1
ATOM 3986 N N . LEU B 1 224 ? -11.664 12.523 15.766 1 97.44 224 LEU B N 1
ATOM 3987 C CA . LEU B 1 224 ? -11.836 13.555 14.742 1 97.44 224 LEU B CA 1
ATOM 3988 C C . LEU B 1 224 ? -13.25 13.523 14.18 1 97.44 224 LEU B C 1
ATOM 3990 O O . LEU B 1 224 ? -13.492 14.008 13.07 1 97.44 224 LEU B O 1
ATOM 3994 N N . SER B 1 225 ? -14.188 12.992 14.914 1 95.62 225 SER B N 1
ATOM 3995 C CA . SER B 1 225 ? -15.539 12.789 14.414 1 95.62 225 SER B CA 1
ATOM 3996 C C . SER B 1 225 ? -16.312 14.102 14.375 1 95.62 225 SER B C 1
ATOM 3998 O O . SER B 1 225 ? -17.281 14.234 13.609 1 95.62 225 SER B O 1
ATOM 4000 N N . LYS B 1 226 ? -15.914 15.133 15.172 1 96.25 226 LYS B N 1
ATOM 4001 C CA . LYS B 1 226 ? -16.641 16.406 15.227 1 96.25 226 LYS B CA 1
ATOM 4002 C C . LYS B 1 226 ? -15.953 17.469 14.398 1 96.25 226 LYS B C 1
ATOM 4004 O O . LYS B 1 226 ? -14.727 17.5 14.32 1 96.25 226 LYS B O 1
ATOM 4009 N N . LEU B 1 227 ? -16.75 18.312 13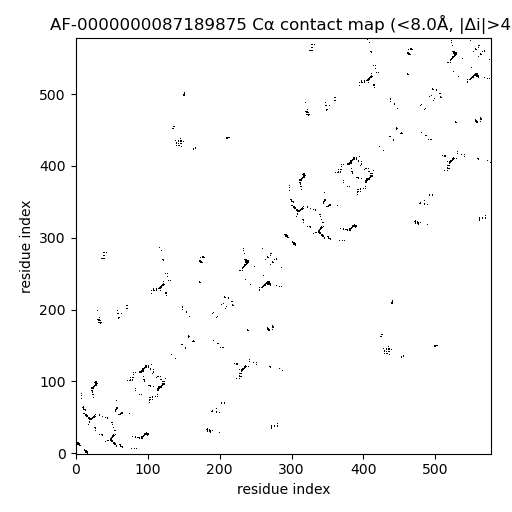.836 1 97.62 227 LEU B N 1
ATOM 4010 C CA . LEU B 1 227 ? -16.234 19.453 13.078 1 97.62 227 LEU B CA 1
ATOM 4011 C C . LEU B 1 227 ? -16.062 20.672 13.977 1 97.62 227 LEU B C 1
ATOM 4013 O O . LEU B 1 227 ? -16.703 20.781 15.016 1 97.62 227 LEU B O 1
ATOM 4017 N N . PRO B 1 228 ? -15.109 21.578 13.57 1 98.12 228 PRO B N 1
ATOM 4018 C CA . PRO B 1 228 ? -15 22.828 14.312 1 98.12 228 PRO B CA 1
ATOM 4019 C C . PRO B 1 228 ? -16.281 23.656 14.273 1 98.12 228 PRO B C 1
ATOM 4021 O O . PRO B 1 228 ? -17.094 23.5 13.359 1 98.12 228 PRO B O 1
ATOM 4024 N N . THR B 1 229 ? -16.438 24.5 15.289 1 98.25 229 THR B N 1
ATOM 4025 C CA . THR B 1 229 ? -17.562 25.406 15.312 1 98.25 229 THR B CA 1
ATOM 4026 C C . THR B 1 229 ? -17.172 26.797 14.797 1 98.25 229 THR B C 1
ATOM 4028 O O . THR B 1 229 ? -18 27.688 14.688 1 98.25 229 THR B O 1
ATOM 4031 N N . GLN B 1 230 ? -15.898 26.969 14.508 1 98.31 230 GLN B N 1
ATOM 4032 C CA . GLN B 1 230 ? -15.359 28.219 13.992 1 98.31 230 GLN B CA 1
ATOM 4033 C C . GLN B 1 230 ? -15.469 28.281 12.477 1 98.31 230 GLN B C 1
ATOM 4035 O O . GLN B 1 230 ? -15.43 27.266 11.797 1 98.31 230 GLN B O 1
ATOM 4040 N N . PRO B 1 231 ? -15.602 29.578 11.961 1 98.56 231 PRO B N 1
ATOM 4041 C CA . PRO B 1 231 ? -15.445 29.672 10.5 1 98.56 231 PRO B CA 1
ATOM 4042 C C . PRO B 1 231 ? -14.18 28.984 10 1 98.56 231 PRO B C 1
ATOM 4044 O O . PRO B 1 231 ? -13.109 29.156 10.586 1 98.56 231 PRO B O 1
ATOM 4047 N N . THR B 1 232 ? -14.344 28.156 8.945 1 98.81 232 THR B N 1
ATOM 4048 C CA . THR B 1 232 ? -13.266 27.312 8.461 1 98.81 232 THR B CA 1
ATOM 4049 C C . THR B 1 232 ? -13.102 27.453 6.949 1 98.81 232 THR B C 1
ATOM 4051 O O . THR B 1 232 ? -14.086 27.5 6.211 1 98.81 232 THR B O 1
ATOM 4054 N N . LEU B 1 233 ? -11.875 27.625 6.52 1 98.88 233 LEU B N 1
ATOM 4055 C CA . LEU B 1 233 ? -11.531 27.578 5.105 1 98.88 233 LEU B CA 1
ATOM 4056 C C . LEU B 1 233 ? -10.875 26.234 4.762 1 98.88 233 LEU B C 1
ATOM 4058 O O . LEU B 1 233 ? -9.852 25.875 5.348 1 98.88 233 LEU B O 1
ATOM 4062 N N . TYR B 1 234 ? -11.461 25.5 3.846 1 98.81 234 TYR B N 1
ATOM 4063 C CA . TYR B 1 234 ? -10.891 24.234 3.371 1 98.81 234 TYR B CA 1
ATOM 4064 C C . TYR B 1 234 ? -10.383 24.375 1.941 1 98.81 234 TYR B C 1
ATOM 4066 O O . TYR B 1 234 ? -11.141 24.734 1.037 1 98.81 234 TYR B O 1
ATOM 4074 N N . LEU B 1 235 ? -9.094 24.141 1.725 1 98.75 235 LEU B N 1
ATOM 4075 C CA . LEU B 1 235 ? -8.461 24.188 0.41 1 98.75 235 LEU B CA 1
ATOM 4076 C C . LEU B 1 235 ? -7.969 22.797 -0.009 1 98.75 235 LEU B C 1
ATOM 4078 O O . LEU B 1 235 ? -7.445 22.047 0.813 1 98.75 235 LEU B O 1
ATOM 4082 N N . HIS B 1 236 ? -8.18 22.469 -1.243 1 98.19 236 HIS B N 1
ATOM 4083 C CA . HIS B 1 236 ? -7.789 21.156 -1.74 1 98.19 236 HIS B CA 1
ATOM 4084 C C . HIS B 1 236 ? -7.336 21.234 -3.195 1 98.19 236 HIS B C 1
ATOM 4086 O O . HIS B 1 236 ? -7.926 21.969 -3.996 1 98.19 236 HIS B O 1
ATOM 4092 N N . GLY B 1 237 ? -6.254 20.547 -3.486 1 97.75 237 GLY B N 1
ATOM 4093 C CA . GLY B 1 237 ? -5.82 20.469 -4.875 1 97.75 237 GLY B CA 1
ATOM 4094 C C . GLY B 1 237 ? -6.68 19.547 -5.719 1 97.75 237 GLY B C 1
ATOM 4095 O O . GLY B 1 237 ? -7.062 18.469 -5.273 1 97.75 237 GLY B O 1
ATOM 4096 N N . SER B 1 238 ? -6.914 19.938 -6.949 1 96.56 238 SER B N 1
ATOM 4097 C CA . SER B 1 238 ? -7.801 19.188 -7.832 1 96.56 238 SER B CA 1
ATOM 4098 C C . SER B 1 238 ? -7.156 17.875 -8.273 1 96.56 238 SER B C 1
ATOM 4100 O O . SER B 1 238 ? -7.852 16.938 -8.68 1 96.56 238 SER B O 1
ATOM 4102 N N . GLU B 1 239 ? -5.824 17.797 -8.172 1 95.19 239 GLU B N 1
ATOM 4103 C CA . GLU B 1 239 ? -5.125 16.609 -8.625 1 95.19 239 GLU B CA 1
ATOM 4104 C C . GLU B 1 239 ? -4.98 15.586 -7.496 1 95.19 239 GLU B C 1
ATOM 4106 O O . GLU B 1 239 ? -4.422 14.508 -7.695 1 95.19 239 GLU B O 1
ATOM 4111 N N . ASP B 1 240 ? -5.387 15.922 -6.305 1 93.06 240 ASP B N 1
ATOM 4112 C CA . ASP B 1 240 ? -5.578 14.992 -5.191 1 93.06 240 ASP B CA 1
ATOM 4113 C C . ASP B 1 240 ? -6.988 14.406 -5.199 1 93.06 240 ASP B C 1
ATOM 4115 O O . ASP B 1 240 ? -7.953 15.086 -4.844 1 93.06 240 ASP B O 1
ATOM 4119 N N . PRO B 1 241 ? -7.141 13.188 -5.547 1 89.31 241 PRO B N 1
ATOM 4120 C CA . PRO B 1 241 ? -8.453 12.617 -5.859 1 89.31 241 PRO B CA 1
ATOM 4121 C C . PRO B 1 241 ? -9.297 12.367 -4.613 1 89.31 241 PRO B C 1
ATOM 4123 O O . PRO B 1 241 ? -10.453 11.953 -4.719 1 89.31 241 PRO B O 1
ATOM 4126 N N . VAL B 1 242 ? -8.844 12.594 -3.51 1 90.62 242 VAL B N 1
ATOM 4127 C CA . VAL B 1 242 ? -9.555 12.352 -2.26 1 90.62 242 VAL B CA 1
ATOM 4128 C C . VAL B 1 242 ? -10.805 13.227 -2.199 1 90.62 242 VAL B C 1
ATOM 4130 O O . VAL B 1 242 ? -11.828 12.82 -1.64 1 90.62 242 VAL B O 1
ATOM 4133 N N . VAL B 1 243 ? -10.688 14.406 -2.721 1 94.75 243 VAL B N 1
ATOM 4134 C CA . VAL B 1 243 ? -11.805 15.344 -2.701 1 94.75 243 VAL B CA 1
ATOM 4135 C C . VAL B 1 243 ? -12.07 15.859 -4.113 1 94.75 243 VAL B C 1
ATOM 4137 O O . VAL B 1 243 ? -11.156 16.312 -4.801 1 94.75 243 VAL B O 1
ATOM 4140 N N . ASP B 1 244 ? -13.266 15.656 -4.559 1 94.19 244 ASP B N 1
ATOM 4141 C CA . ASP B 1 244 ? -13.719 16.281 -5.805 1 94.19 244 ASP B CA 1
ATOM 4142 C C . ASP B 1 244 ? -14.719 17.391 -5.535 1 94.19 244 ASP B C 1
ATOM 4144 O O . ASP B 1 244 ? -14.914 17.797 -4.387 1 94.19 244 ASP B O 1
ATOM 4148 N N . GLU B 1 245 ? -15.289 17.938 -6.559 1 96 245 GLU B N 1
ATOM 4149 C CA . GLU B 1 245 ? -16.188 19.094 -6.426 1 96 245 GLU B CA 1
ATOM 4150 C C . GLU B 1 245 ? -17.391 18.75 -5.559 1 96 245 GLU B C 1
ATOM 4152 O O . GLU B 1 245 ? -17.828 19.578 -4.742 1 96 245 GLU B O 1
ATOM 4157 N N . GLU B 1 246 ? -17.891 17.547 -5.734 1 96.56 246 GLU B N 1
ATOM 4158 C CA . GLU B 1 246 ? -19.062 17.141 -4.973 1 96.56 246 GLU B CA 1
ATOM 4159 C C . GLU B 1 246 ? -18.734 16.984 -3.488 1 96.56 246 GLU B C 1
ATOM 4161 O O . GLU B 1 246 ? -19.484 17.453 -2.631 1 96.56 246 GLU B O 1
ATOM 4166 N N . ILE B 1 247 ? -17.672 16.375 -3.209 1 96.69 247 ILE B N 1
ATOM 4167 C CA . ILE B 1 247 ? -17.25 16.172 -1.826 1 96.69 247 ILE B CA 1
ATOM 4168 C C . ILE B 1 247 ? -16.922 17.531 -1.183 1 96.69 247 ILE B C 1
ATOM 4170 O O . ILE B 1 247 ? -17.266 17.766 -0.026 1 96.69 247 ILE B O 1
ATOM 4174 N N . LEU B 1 248 ? -16.25 18.422 -1.924 1 97.69 248 LEU B N 1
ATOM 4175 C CA . LEU B 1 248 ? -15.945 19.75 -1.407 1 97.69 248 LEU B CA 1
ATOM 4176 C C . LEU B 1 248 ? -17.219 20.484 -1.012 1 97.69 248 LEU B C 1
ATOM 4178 O O . LEU B 1 248 ? -17.281 21.109 0.051 1 97.69 248 LEU B O 1
ATOM 4182 N N . ALA B 1 249 ? -18.203 20.453 -1.866 1 97.88 249 ALA B N 1
ATOM 4183 C CA . ALA B 1 249 ? -19.484 21.109 -1.576 1 97.88 249 ALA B CA 1
ATOM 4184 C C . ALA B 1 249 ? -20.094 20.562 -0.293 1 97.88 249 ALA B C 1
ATOM 4186 O O . ALA B 1 249 ? -20.625 21.328 0.521 1 97.88 249 ALA B O 1
ATOM 4187 N N . ASP B 1 250 ? -20.047 19.234 -0.113 1 97.88 250 ASP B N 1
ATOM 4188 C CA . ASP B 1 250 ? -20.578 18.594 1.085 1 97.88 250 ASP B CA 1
ATOM 4189 C C . ASP B 1 250 ? -19.797 19.016 2.328 1 97.88 250 ASP B C 1
ATOM 4191 O O . ASP B 1 250 ? -20.375 19.188 3.402 1 97.88 250 ASP B O 1
ATOM 4195 N N . ILE B 1 251 ? -18.469 19.109 2.16 1 98 251 ILE B N 1
ATOM 4196 C CA . ILE B 1 251 ? -17.625 19.547 3.273 1 98 251 ILE B CA 1
ATOM 4197 C C . ILE B 1 251 ? -18.031 20.953 3.703 1 98 251 ILE B C 1
ATOM 4199 O O . ILE B 1 251 ? -18.297 21.203 4.883 1 98 251 ILE B O 1
ATOM 4203 N N . VAL B 1 252 ? -18.094 21.891 2.771 1 98.31 252 VAL B N 1
ATOM 4204 C CA . VAL B 1 252 ? -18.406 23.281 3.076 1 98.31 252 VAL B CA 1
ATOM 4205 C C . VAL B 1 252 ? -19.812 23.375 3.695 1 98.31 252 VAL B C 1
ATOM 4207 O O . VAL B 1 252 ? -20.016 24.125 4.648 1 98.31 252 VAL B O 1
ATOM 4210 N N . ALA B 1 253 ? -20.703 22.578 3.168 1 98.12 253 ALA B N 1
ATOM 4211 C CA . ALA B 1 253 ? -22.078 22.578 3.676 1 98.12 253 ALA B CA 1
ATOM 4212 C C . ALA B 1 253 ? -22.125 22.094 5.125 1 98.12 253 ALA B C 1
ATOM 4214 O O . ALA B 1 253 ? -22.984 22.516 5.898 1 98.12 253 ALA B O 1
ATOM 4215 N N . ALA B 1 254 ? -21.234 21.234 5.484 1 97.81 254 ALA B N 1
ATOM 4216 C CA . ALA B 1 254 ? -21.219 20.672 6.832 1 97.81 254 ALA B CA 1
ATOM 4217 C C . ALA B 1 254 ? -20.531 21.625 7.809 1 97.81 254 ALA B C 1
ATOM 4219 O O . ALA B 1 254 ? -20.672 21.484 9.023 1 97.81 254 ALA B O 1
ATOM 4220 N N . LEU B 1 255 ? -19.75 22.562 7.297 1 98.19 255 LEU B N 1
ATOM 4221 C CA . LEU B 1 255 ? -18.984 23.484 8.133 1 98.19 255 LEU B CA 1
ATOM 4222 C C . LEU B 1 255 ? -19.859 24.641 8.602 1 98.19 255 LEU B C 1
ATOM 4224 O O . LEU B 1 255 ? -20.938 24.891 8.031 1 98.19 255 LEU B O 1
ATOM 4228 N N . PRO B 1 256 ? -19.484 25.344 9.672 1 97.56 256 PRO B N 1
ATOM 4229 C CA . PRO B 1 256 ? -20.312 26.422 10.227 1 97.56 256 PRO B CA 1
ATOM 4230 C C . PRO B 1 256 ? -20.453 27.609 9.266 1 97.56 256 PRO B C 1
ATOM 4232 O O . PRO B 1 256 ? -19.672 27.734 8.32 1 97.56 256 PRO B O 1
ATOM 4235 N N . GLU B 1 257 ? -21.406 28.422 9.633 1 96.81 257 GLU B N 1
ATOM 4236 C CA . GLU B 1 257 ? -21.594 29.656 8.875 1 96.81 257 GLU B CA 1
ATOM 4237 C C . GLU B 1 257 ? -20.312 30.469 8.805 1 96.81 257 GLU B C 1
ATOM 4239 O O . GLU B 1 257 ? -19.578 30.562 9.781 1 96.81 257 GLU B O 1
ATOM 4244 N N . GLY B 1 258 ? -20.062 31 7.656 1 97.56 258 GLY B N 1
ATOM 4245 C CA . GLY B 1 258 ? -18.844 31.781 7.465 1 97.56 258 GLY B CA 1
ATOM 4246 C C . GLY B 1 258 ? -17.703 30.984 6.891 1 97.56 258 GLY B C 1
ATOM 4247 O O . GLY B 1 258 ? -16.656 31.531 6.543 1 97.56 258 GLY B O 1
ATOM 4248 N N . SER B 1 259 ? -17.938 29.703 6.746 1 98.56 259 SER B N 1
ATOM 4249 C CA . SER B 1 259 ? -16.906 28.812 6.195 1 98.56 259 SER B CA 1
ATOM 4250 C C . SER B 1 259 ? -16.906 28.859 4.668 1 98.56 259 SER B C 1
ATOM 4252 O O . SER B 1 259 ? -17.875 29.328 4.055 1 98.56 259 SER B O 1
ATOM 4254 N N . ASP B 1 260 ? -15.805 28.484 4.113 1 98.31 260 ASP B N 1
ATOM 4255 C CA . ASP B 1 260 ? -15.633 28.469 2.662 1 98.31 260 ASP B CA 1
ATOM 4256 C C . ASP B 1 260 ? -14.68 27.344 2.242 1 98.31 260 ASP B C 1
ATOM 4258 O O . ASP B 1 260 ? -14.125 26.641 3.09 1 98.31 260 ASP B O 1
ATOM 4262 N N . GLY B 1 261 ? -14.648 27.078 0.95 1 98.38 261 GLY B N 1
ATOM 4263 C CA . GLY B 1 261 ? -13.773 26.062 0.393 1 98.38 261 GLY B CA 1
ATOM 4264 C C . GLY B 1 261 ? -13.453 26.281 -1.075 1 98.38 261 GLY B C 1
ATOM 4265 O O . GLY B 1 261 ? -14.195 26.984 -1.773 1 98.38 261 GLY B O 1
ATOM 4266 N N . ALA B 1 262 ? -12.328 25.703 -1.506 1 98.38 262 ALA B N 1
ATOM 4267 C CA . ALA B 1 262 ? -11.969 25.828 -2.916 1 98.38 262 ALA B CA 1
ATOM 4268 C C . ALA B 1 262 ? -11.164 24.625 -3.383 1 98.38 262 ALA B C 1
ATOM 4270 O O . ALA B 1 262 ? -10.352 24.094 -2.631 1 98.38 262 ALA B O 1
ATOM 4271 N N . LEU B 1 263 ? -11.422 24.234 -4.562 1 97.69 263 LEU B N 1
ATOM 4272 C CA . LEU B 1 263 ? -10.578 23.297 -5.293 1 97.69 263 LEU B CA 1
ATOM 4273 C C . LEU B 1 263 ? -9.555 24.047 -6.145 1 97.69 263 LEU B C 1
ATOM 4275 O O . LEU B 1 263 ? -9.93 24.828 -7.031 1 97.69 263 LEU B O 1
ATOM 4279 N N . LEU B 1 264 ? -8.297 23.875 -5.879 1 97.81 264 LEU B N 1
ATOM 4280 C CA . LEU B 1 264 ? -7.227 24.547 -6.617 1 97.81 264 LEU B CA 1
ATOM 4281 C C . LEU B 1 264 ? -6.863 23.766 -7.875 1 97.81 264 LEU B C 1
ATOM 4283 O O . LEU B 1 264 ? -6.227 22.703 -7.789 1 97.81 264 LEU B O 1
ATOM 4287 N N . GLN B 1 265 ? -7.199 24.297 -9.008 1 96.38 265 GLN B N 1
ATOM 4288 C CA . GLN B 1 265 ? -7.109 23.578 -10.281 1 96.38 265 GLN B CA 1
ATOM 4289 C C . GLN B 1 265 ? -5.652 23.297 -10.648 1 96.38 265 GLN B C 1
ATOM 4291 O O . GLN B 1 265 ? -4.816 24.203 -10.648 1 96.38 265 GLN B O 1
ATOM 4296 N N . GLY B 1 266 ? -5.367 22.078 -10.977 1 96.25 266 GLY B N 1
ATOM 4297 C CA . GLY B 1 266 ? -4.043 21.672 -11.422 1 96.25 266 GLY B CA 1
ATOM 4298 C C . GLY B 1 266 ? -3.068 21.469 -10.273 1 96.25 266 GLY B C 1
ATOM 4299 O O . GLY B 1 266 ? -1.921 21.078 -10.492 1 96.25 266 GLY B O 1
ATOM 4300 N N . VAL B 1 267 ? -3.518 21.719 -9.062 1 97.62 267 VAL B N 1
ATOM 4301 C CA . VAL B 1 267 ? -2.674 21.641 -7.875 1 97.62 267 VAL B CA 1
ATOM 4302 C C . VAL B 1 267 ? -2.846 20.266 -7.215 1 97.62 267 VAL B C 1
ATOM 4304 O O . VAL B 1 267 ? -3.953 19.734 -7.176 1 97.62 267 VAL B O 1
ATOM 4307 N N . GLY B 1 268 ? -1.75 19.703 -6.734 1 97.44 268 GLY B N 1
ATOM 4308 C CA . GLY B 1 268 ? -1.79 18.422 -6.051 1 97.44 268 GLY B CA 1
ATOM 4309 C C . GLY B 1 268 ? -1.946 18.547 -4.547 1 97.44 268 GLY B C 1
ATOM 4310 O O . GLY B 1 268 ? -2.758 19.328 -4.066 1 97.44 268 GLY B O 1
ATOM 4311 N N . HIS B 1 269 ? -1.199 17.719 -3.812 1 97.38 269 HIS B N 1
ATOM 4312 C CA . HIS B 1 269 ? -1.394 17.562 -2.375 1 97.38 269 HIS B CA 1
ATOM 4313 C C . HIS B 1 269 ? -0.637 18.625 -1.592 1 97.38 269 HIS B C 1
ATOM 4315 O O . HIS B 1 269 ? -0.755 18.703 -0.367 1 97.38 269 HIS B O 1
ATOM 4321 N N . PHE B 1 270 ? 0.181 19.453 -2.258 1 97.69 270 PHE B N 1
ATOM 4322 C CA . PHE B 1 270 ? 1.004 20.438 -1.566 1 97.69 270 PHE B CA 1
ATOM 4323 C C . PHE B 1 270 ? 0.663 21.859 -2.029 1 97.69 270 PHE B C 1
ATOM 4325 O O . PHE B 1 270 ? 1.534 22.578 -2.504 1 97.69 270 PHE B O 1
ATOM 4332 N N . PRO B 1 271 ? -0.527 22.281 -1.733 1 97.44 271 PRO B N 1
ATOM 4333 C CA . PRO B 1 271 ? -0.97 23.562 -2.297 1 97.44 271 PRO B CA 1
ATOM 4334 C C . PRO B 1 271 ? -0.139 24.734 -1.805 1 97.44 271 PRO B C 1
ATOM 4336 O O . PRO B 1 271 ? 0.093 25.688 -2.555 1 97.44 271 PRO B O 1
ATOM 4339 N N . MET B 1 272 ? 0.371 24.703 -0.573 1 96.44 272 MET B N 1
ATOM 4340 C CA . MET B 1 272 ? 1.147 25.797 -0.002 1 96.44 272 MET B CA 1
ATOM 4341 C C . MET B 1 272 ? 2.422 26.047 -0.805 1 96.44 272 MET B C 1
ATOM 4343 O O . MET B 1 272 ? 2.934 27.156 -0.843 1 96.44 272 MET B O 1
ATOM 4347 N N . VAL B 1 273 ? 2.889 24.969 -1.432 1 96.88 273 VAL B N 1
ATOM 4348 C CA . VAL B 1 273 ? 4.145 25.031 -2.168 1 96.88 273 VAL B CA 1
ATOM 4349 C C . VAL B 1 273 ? 3.863 25.125 -3.666 1 96.88 273 VAL B C 1
ATOM 4351 O O . VAL B 1 273 ? 4.535 25.859 -4.387 1 96.88 273 VAL B O 1
ATOM 4354 N N . GLU B 1 274 ? 2.811 24.484 -4.133 1 97.31 274 GLU B N 1
ATOM 4355 C CA . GLU B 1 274 ? 2.514 24.359 -5.555 1 97.31 274 GLU B CA 1
ATOM 4356 C C . GLU B 1 274 ? 1.852 25.625 -6.094 1 97.31 274 GLU B C 1
ATOM 4358 O O . GLU B 1 274 ? 2.045 25.984 -7.254 1 97.31 274 GLU B O 1
ATOM 4363 N N . ALA B 1 275 ? 1.047 26.25 -5.254 1 97.12 275 ALA B N 1
ATOM 4364 C CA . ALA B 1 275 ? 0.281 27.422 -5.68 1 97.12 275 ALA B CA 1
ATOM 4365 C C . ALA B 1 275 ? 0.214 28.469 -4.566 1 97.12 275 ALA B C 1
ATOM 4367 O O . ALA B 1 275 ? -0.872 28.906 -4.191 1 97.12 275 ALA B O 1
ATOM 4368 N N . PRO B 1 276 ? 1.413 28.938 -4.145 1 97.19 276 PRO B N 1
ATOM 4369 C CA . PRO B 1 276 ? 1.466 29.797 -2.967 1 97.19 276 PRO B CA 1
ATOM 4370 C C . PRO B 1 276 ? 0.686 31.109 -3.16 1 97.19 276 PRO B C 1
ATOM 4372 O O . PRO B 1 276 ? 0.016 31.562 -2.234 1 97.19 276 PRO B O 1
ATOM 4375 N N . GLU B 1 277 ? 0.716 31.688 -4.309 1 97.12 277 GLU B N 1
ATOM 4376 C CA . GLU B 1 277 ? 0.034 32.969 -4.531 1 97.12 277 GLU B CA 1
ATOM 4377 C C . GLU B 1 277 ? -1.478 32.812 -4.391 1 97.12 277 GLU B C 1
ATOM 4379 O O . GLU B 1 277 ? -2.127 33.625 -3.723 1 97.12 277 GLU B O 1
ATOM 4384 N N . GLU B 1 278 ? -1.976 31.766 -5.027 1 97.75 278 GLU B N 1
ATOM 4385 C CA . GLU B 1 278 ? -3.414 31.531 -4.945 1 97.75 278 GLU B CA 1
ATOM 4386 C C . GLU B 1 278 ? -3.838 31.188 -3.523 1 97.75 278 GLU B C 1
ATOM 4388 O O . GLU B 1 278 ? -4.852 31.688 -3.031 1 97.75 278 GLU B O 1
ATOM 4393 N N . VAL B 1 279 ? -3.133 30.359 -2.869 1 98.44 279 VAL B N 1
ATOM 4394 C CA . VAL B 1 279 ? -3.426 29.953 -1.501 1 98.44 279 VAL B CA 1
ATOM 4395 C C . VAL B 1 279 ? -3.396 31.172 -0.577 1 98.44 279 VAL B C 1
ATOM 4397 O O . VAL B 1 279 ? -4.324 31.391 0.205 1 98.44 279 VAL B O 1
ATOM 4400 N N . ASN B 1 280 ? -2.297 32 -0.672 1 98.69 280 ASN B N 1
ATOM 4401 C CA . ASN B 1 280 ? -2.162 33.188 0.164 1 98.69 280 ASN B CA 1
ATOM 4402 C C . ASN B 1 280 ? -3.332 34.125 -0.034 1 98.69 280 ASN B C 1
ATOM 4404 O O . ASN B 1 280 ? -3.877 34.656 0.937 1 98.69 280 ASN B O 1
ATOM 4408 N N . LYS B 1 281 ? -3.676 34.281 -1.262 1 98.56 281 LYS B N 1
ATOM 4409 C CA . LYS B 1 281 ? -4.781 35.188 -1.59 1 98.56 281 LYS B CA 1
ATOM 4410 C C . LYS B 1 281 ? -6.082 34.719 -0.947 1 98.56 281 LYS B C 1
ATOM 4412 O O . LYS B 1 281 ? -6.816 35.5 -0.359 1 98.56 281 LYS B O 1
ATOM 4417 N N . ARG B 1 282 ? -6.375 33.5 -1.027 1 98.62 282 ARG B N 1
ATOM 4418 C CA . ARG B 1 282 ? -7.613 32.938 -0.489 1 98.62 282 ARG B CA 1
ATOM 4419 C C . ARG B 1 282 ? -7.621 33 1.035 1 98.62 282 ARG B C 1
ATOM 4421 O O . ARG B 1 282 ? -8.656 33.281 1.645 1 98.62 282 ARG B O 1
ATOM 4428 N N . ILE B 1 283 ? -6.484 32.688 1.612 1 98.88 283 ILE B N 1
ATOM 4429 C CA . ILE B 1 283 ? -6.395 32.719 3.068 1 98.88 283 ILE B CA 1
ATOM 4430 C C . ILE B 1 283 ? -6.594 34.156 3.568 1 98.88 283 ILE B C 1
ATOM 4432 O O . ILE B 1 283 ? -7.367 34.375 4.5 1 98.88 283 ILE B O 1
ATOM 4436 N N . LEU B 1 284 ? -5.957 35.125 2.912 1 98.69 284 LEU B N 1
ATOM 4437 C CA . LEU B 1 284 ? -6.082 36.531 3.326 1 98.69 284 LEU B CA 1
ATOM 4438 C C . LEU B 1 284 ? -7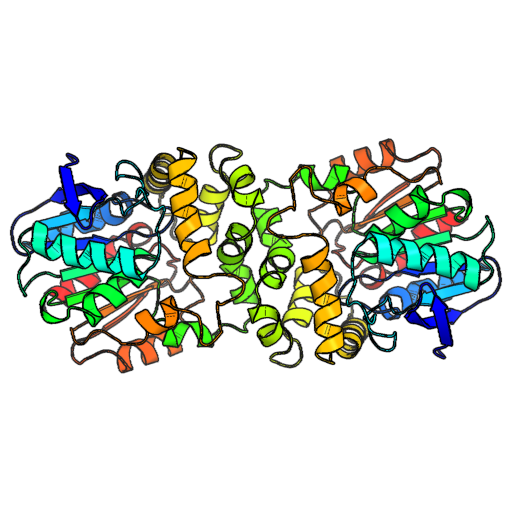.52 37.031 3.158 1 98.69 284 LEU B C 1
ATOM 4440 O O . LEU B 1 284 ? -8.047 37.719 4.023 1 98.69 284 LEU B O 1
ATOM 4444 N N . ALA B 1 285 ? -8.109 36.625 2.021 1 98.56 285 ALA B N 1
ATOM 4445 C CA . ALA B 1 285 ? -9.5 37 1.783 1 98.56 285 ALA B CA 1
ATOM 4446 C C . ALA B 1 285 ? -10.422 36.438 2.857 1 98.56 285 ALA B C 1
ATOM 4448 O O . ALA B 1 285 ? -11.336 37.125 3.332 1 98.56 285 ALA B O 1
ATOM 4449 N N . PHE B 1 286 ? -10.242 35.25 3.234 1 98.69 286 PHE B N 1
ATOM 4450 C CA . PHE B 1 286 ? -11.039 34.562 4.25 1 98.69 286 PHE B CA 1
ATOM 4451 C C . PHE B 1 286 ? -10.859 35.219 5.613 1 98.69 286 PHE B C 1
ATOM 4453 O O . PHE B 1 286 ? -11.828 35.438 6.34 1 98.69 286 PHE B O 1
ATOM 4460 N N . LEU B 1 287 ? -9.539 35.531 5.961 1 98.12 287 LEU B N 1
ATOM 4461 C CA . LEU B 1 287 ? -9.227 36.125 7.262 1 98.12 287 LEU B CA 1
ATOM 4462 C C . LEU B 1 287 ? -9.781 37.531 7.383 1 98.12 287 LEU B C 1
ATOM 4464 O O . LEU B 1 287 ? -10.016 38.031 8.492 1 98.12 287 LEU B O 1
ATOM 4468 N N . GLY B 1 288 ? -10.031 38.188 6.262 1 94.44 288 GLY B N 1
ATOM 4469 C CA . GLY B 1 288 ? -10.555 39.562 6.258 1 94.44 288 GLY B CA 1
ATOM 4470 C C . GLY B 1 288 ? -12.062 39.594 6.434 1 94.44 288 GLY B C 1
ATOM 4471 O O . GLY B 1 288 ? -12.633 40.688 6.578 1 94.44 288 GLY B O 1
ATOM 4472 N N . LYS B 1 289 ? -12.727 38.562 6.375 1 87.94 289 LYS B N 1
ATOM 4473 C CA . LYS B 1 289 ? -14.172 38.469 6.562 1 87.94 289 LYS B CA 1
ATOM 4474 C C . LYS B 1 289 ? -14.531 38.406 8.047 1 87.94 289 LYS B C 1
ATOM 4476 O O . LYS B 1 289 ? -13.742 37.938 8.859 1 87.94 289 LYS B O 1
#

Nearest PDB structures (foldseek):
  5xmd-assembly2_D-3  TM=8.000E-01  e=1.464E-21  Vigna radiata
  5xmd-assembly2_B  TM=8.284E-01  e=1.367E-20  Vigna radiata
  5xmd-assembly1_A  TM=8.023E-01  e=2.217E-20  Vigna radiata
  5y5d-assembly1_B  TM=8.198E-01  e=8.891E-20  Vigna radiata
  7cg2-assembly1_B  TM=7.960E-01  e=8.891E-20  Vigna radiata

Organism: Streptomyces mobaraensis (NCBI:txid35621)

pLDDT: mean 96.83, std 3.53, range [70.56, 98.94]

Secondary structure (DSSP, 8-state):
--EEEEEETTEEEEEEEE-SSSEEEEE--TT--GGGGTTTHHHHHHTT-EEEEE--TTSTTSPPPTT----HHHHHHHHHHHHHHTT--TT-EEEEETHHHHHHHHHHHH-GGG-SEEEEES---HHHHGGGTT-HHHHHHTHHHHHTTSTTHHHHTTHHHHHHHHHHHHHH--SS----HHHHHHHHHHT-SHHHHHHHHHHHHHHS-TTTTTSTT-HHHHHT-SPPSS-EEEEEETTSTT--HHHHHHHHHHSPTT-EEEEETT--S-HHHHSHHHHHHHHHHHHT-/--EEEEEETTEEEEEEEE-SSSEEEEE--TT--GGGGTTHHHHHHHTT-EEEEE--TTSTTSPPPTT----HHHHHHHHHHHHHHTT--TT-EEEEETHHHHHHHHHHHH-GGG-SEEEEES---HHHHGGGTT-HHHHHHTHHHHHTTSTTHHHHTTHHHHHHHHHHHHHH--SS----HHHHHHHHHHT-SHHHHHHHHHHHHHHS-TTTTTSTT-HHHHHT-SPPSS-EEEEEETTSTT--HHHHHHHHHHSPTT-EEEEETT--S-HHHHSHHHHHHHHHHHHT-

Solvent-accessible surface area (backbone atoms only — not comparable to full-atom values): 29284 Å² total; per-residue (Å²): 129,69,76,45,76,48,74,40,96,89,31,47,29,26,27,36,66,42,61,52,64,47,33,30,41,39,33,45,30,82,72,47,33,46,62,51,39,64,66,46,46,60,55,43,19,72,73,43,20,21,26,34,25,37,27,53,80,15,28,46,87,10,35,65,43,90,84,64,73,43,34,58,72,57,52,18,49,43,53,53,41,44,37,58,76,72,65,42,46,51,71,8,31,40,37,10,29,42,57,12,10,56,28,40,46,32,29,34,42,75,39,47,73,50,33,46,37,38,35,34,29,53,45,75,61,59,85,58,56,62,78,50,58,66,38,48,69,51,50,48,72,48,21,64,63,32,43,52,57,26,50,44,38,75,65,40,40,58,42,79,84,28,42,37,58,57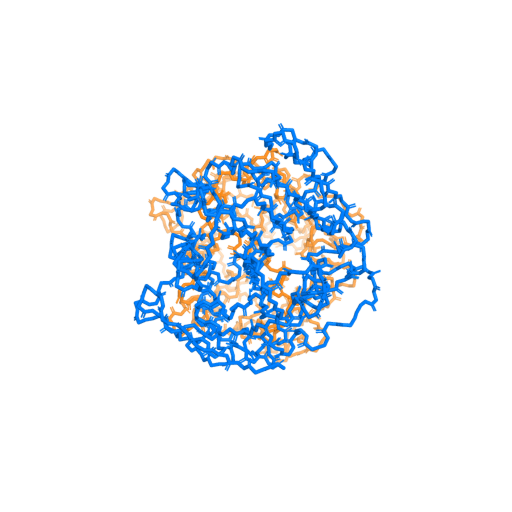,44,49,55,58,72,41,41,40,86,59,82,55,85,54,64,67,40,51,49,48,15,48,61,20,33,62,50,69,72,23,33,52,34,59,45,25,44,42,45,62,50,50,28,44,84,29,37,88,47,96,70,25,59,50,58,63,66,38,65,56,72,41,78,38,32,32,40,40,40,32,18,52,59,30,80,84,46,48,73,68,52,47,52,52,50,42,67,72,41,32,80,82,34,43,67,49,71,40,78,55,25,7,58,45,42,54,64,51,38,35,68,62,47,46,51,52,52,52,56,57,70,71,103,130,71,76,44,75,48,73,42,97,90,30,46,30,28,28,36,66,42,61,53,63,48,34,30,42,39,34,45,29,81,71,46,34,46,61,50,38,64,66,45,44,61,55,43,20,73,72,44,20,20,25,35,24,38,25,52,79,15,28,45,87,11,35,64,43,92,84,64,73,43,36,56,71,56,52,17,48,43,54,51,41,44,38,57,76,71,66,41,47,52,71,9,33,40,36,10,29,43,56,12,10,57,28,42,46,32,28,34,42,74,39,48,72,49,32,45,35,40,35,31,29,56,45,76,60,61,84,58,57,62,77,48,57,66,38,46,70,53,51,47,72,46,23,67,62,31,43,51,55,26,50,42,37,76,65,40,42,58,42,79,83,29,42,39,57,58,45,49,55,57,73,40,40,39,86,59,83,53,84,54,64,68,41,51,49,48,14,49,62,20,32,62,51,69,72,23,32,52,34,60,44,26,44,42,46,62,51,50,30,44,84,29,37,89,48,96,70,25,59,49,59,63,66,38,66,57,72,41,78,38,32,30,40,41,40,32,17,50,60,30,78,85,46,50,74,68,53,47,52,53,51,39,68,72,42,32,81,83,34,41,65,48,72,40,81,56,24,8,58,47,42,55,62,50,39,35,69,62,49,46,51,51,52,54,57,57,70,72,101

InterPro domains:
  IPR000073 Alpha/beta hydrolase fold-1 [PF00561] (25-276)
  IPR000639 Epoxide hydrolase-like [PR00412] (28-46)
  IPR000639 Epoxide hydrolase-like [PR00412] (48-63)
  IPR000639 Epoxide hydrolase-like [PR00412] (94-107)
  IPR000639 Epoxide hydrolase-like [PR00412] (230-246)
  IPR000639 Epoxide hydrolase-like [PR00412] (264-286)
  IPR029058 Alpha/Beta hydrolase fold [G3DSA:3.40.50.1820] (1-288)
  IPR029058 Alpha/Beta hydrolase fold [SSF53474] (2-289)